Protein AF-A0A7S3WVM3-F1 (afdb_monomer)

Mean predicted aligned error: 11.86 Å

pLDDT: mean 79.26, std 21.82, range [23.75, 98.44]

Organism: Emiliania huxleyi (NCBI:txid2903)

Solvent-accessible surface area (backbone atoms only — not comparable to full-atom values): 21321 Å² total; per-residue (Å²): 144,84,86,88,83,81,85,78,82,76,80,78,71,82,83,72,81,72,73,81,77,75,74,56,63,55,55,70,55,21,34,66,40,41,60,64,42,44,53,49,45,35,75,70,69,21,43,48,91,35,52,39,63,38,80,48,67,93,70,34,55,24,32,18,26,62,42,69,46,48,55,69,38,78,41,36,36,37,38,47,88,66,41,46,21,37,64,50,28,45,66,36,75,80,50,13,76,64,44,60,90,49,71,79,80,62,59,56,54,59,36,29,14,53,36,50,43,48,45,62,71,47,35,86,76,29,89,58,29,72,54,69,72,30,52,64,56,57,68,61,67,82,43,33,54,71,63,49,57,68,75,68,35,56,74,28,57,90,47,73,36,34,61,43,56,59,52,40,53,50,54,50,51,53,45,52,51,42,39,72,71,39,31,67,77,37,46,87,84,35,38,59,94,53,64,30,68,72,46,44,54,52,32,34,50,52,39,55,50,29,40,42,74,42,43,49,32,72,52,90,87,48,69,60,41,64,29,37,41,82,74,60,52,35,34,41,76,30,102,77,41,39,33,44,70,41,34,42,48,60,42,80,20,84,89,80,54,75,51,54,69,35,28,41,32,33,27,27,67,41,70,39,49,56,67,39,67,38,18,29,60,75,67,96,58,51,66,26,46,32,29,54,40,56,33,43,69,74,80,82,74,73,97,80,83,82,86,88,68,64,79,54,89,83,42,95,54,35,72,60,52,52,49,51,30,59,74,71,73,43,83,63,71,82,81,88,76,82,91,68,85,83,86,78,92,74,85,81,79,82,74,87,78,77,80,78,83,80,81,84,86,78,133

Foldseek 3Di:
DDDDDDPDDPPPDPPDDDDDQPPQDALVQQQVLQVVLLVLQVVVVKDQPQWGWDQPDVLRIFIFGQFWDFFFDFRIKGFPVQKQWLVVQLVPPLRVVQPVVCPPVDDTLLSSLVVLLLQVVCAPVDSCNSVCVTSNNDDRLPLALLSDDPVVVCVCCQDPLNCSVVVNVVLLVSLVCCVVRGCVVCCVSRPCVRSPSNSSSVSSLSQLQQWDFEQDEPPPPRHTGTIHTPPVSNAAADPDFQWDKYKYAWAQPDPRPDIRHIIITIGGNGTHGRGHTGHDHSPPDDQSSCCNRNSDGDPPRDDDDDDADADDPPPPCNVVVCVVCVVVVHDHDDDDDPDDDDDDDDDDDDDDDDDDDDDDDDD

Nearest PDB structures (foldseek):
  3smt-assembly1_A  TM=8.052E-01  e=1.157E-16  Homo sapiens
  6v62-assembly1_A  TM=7.632E-01  e=1.815E-16  Homo sapiens
  6wk2-assembly1_A  TM=7.717E-01  e=7.832E-16  Homo sapiens
  6ict-assembly1_A  TM=7.901E-01  e=7.429E-15  Homo sapiens
  6ox4-assembly1_A  TM=7.764E-01  e=7.023E-15  Homo sapiens

Radius of gyration: 25.26 Å; Cα contacts (8 Å, |Δi|>4): 514; chains: 1; bounding box: 73×102×66 Å

Secondary structure (DSSP, 8-state):
----------------------PPPPHHHHHHHHHHHHHHHHHTT-B-TTEEEEE-GGG-EEEEESS-B-TT-EEEEEEGGG-B-HHHHHHSHHHHHHHGGGTTTS-HHHHHHHHHHHHHHHGGGSTTHHHHTSTTT---TTS-GGGS-HHHHHTTTTSTTTTHHHHHHHHHHHHHHHIIIIITT-TTTS-TTTS-HHHHHHHHHHHHHH-EEE---SSTTPPPEEEB-TTGGG--B-SS-SEEEEEEPPBPPTTSS-PBPPEEEEEESS-B-TT-B--B---S--HHHIIIIIS---SS------------TT-TTHHHHHHHHHHTT--------S------S-PPPP-PPPPPPPPP---

Sequence (363 aa):
DKPGQMVGIFLLLPSFAYAALTSCPATATRVAAVPPLAEWVASQGGDVSVVQAADAAQLGVGLVAARAVRRGDRLLSVPEELAITAESALRFELLGAYLVEFEPYLADYSFIAVALLNEERLGEQSILAPWLSSACWQVEQHDLPLLWPLDDQAELEQSTAAPCVERRLAAQADYEWLRENVFEASPMVFPESVFSEASFLRALGLAFSRCVFVPAGGRQGEPARPALLPLVELCNHADSPSASLHARGPQAGLFGRGGEGGAVELTAQADLSAGDALTLCYAEATRGELLLDYGFVAEPVPPEASLRFGVADDDPNYDEKARAGALSGTTCHIADTPARHCPRAGRPNPQPRLPNPSPNPQP

Structure (mmCIF, N/CA/C/O backbone):
data_AF-A0A7S3WVM3-F1
#
_entry.id   AF-A0A7S3WVM3-F1
#
loop_
_atom_site.group_PDB
_atom_site.id
_atom_site.type_symbol
_atom_site.label_atom_id
_atom_site.label_alt_id
_atom_site.label_comp_id
_atom_site.label_asym_id
_atom_site.label_entity_id
_atom_site.label_seq_id
_atom_site.pdbx_PDB_ins_code
_atom_site.Cartn_x
_atom_site.Cartn_y
_atom_site.Cartn_z
_atom_site.occupancy
_atom_site.B_iso_or_equiv
_atom_site.auth_seq_id
_atom_site.auth_comp_id
_atom_site.auth_asym_id
_atom_site.auth_atom_id
_atom_site.pdbx_PDB_model_num
ATOM 1 N N . ASP A 1 1 ? 13.605 -69.082 -17.095 1.00 44.12 1 ASP A N 1
ATOM 2 C CA . ASP A 1 1 ? 14.760 -68.187 -16.895 1.00 44.12 1 ASP A CA 1
ATOM 3 C C . ASP A 1 1 ? 14.857 -67.082 -17.929 1.00 44.12 1 ASP A C 1
ATOM 5 O O . ASP A 1 1 ? 15.375 -67.299 -19.017 1.00 44.12 1 ASP A O 1
ATOM 9 N N . LYS A 1 2 ? 14.326 -65.909 -17.568 1.00 34.62 2 LYS A N 1
ATOM 10 C CA . LYS A 1 2 ? 14.959 -64.576 -17.642 1.00 34.62 2 LYS A CA 1
ATOM 11 C C . LYS A 1 2 ? 13.877 -63.509 -17.395 1.00 34.62 2 LYS A C 1
ATOM 13 O O . LYS A 1 2 ? 12.958 -63.405 -18.203 1.00 34.62 2 LYS A O 1
ATOM 18 N N . PRO A 1 3 ? 13.952 -62.741 -16.296 1.00 39.03 3 PRO A N 1
ATOM 19 C CA . PRO A 1 3 ? 13.125 -61.562 -16.085 1.00 39.03 3 PRO A CA 1
ATOM 20 C C . PRO A 1 3 ? 13.844 -60.294 -16.578 1.00 39.03 3 PRO A C 1
ATOM 22 O O . PRO A 1 3 ? 15.072 -60.244 -16.606 1.00 39.03 3 PRO A O 1
ATOM 25 N N . GLY A 1 4 ? 13.067 -59.248 -16.871 1.00 32.88 4 GLY A N 1
ATOM 26 C CA . GLY A 1 4 ? 13.516 -57.861 -16.721 1.00 32.88 4 GLY A CA 1
ATOM 27 C C . GLY A 1 4 ? 13.747 -57.066 -18.005 1.00 32.88 4 GLY A C 1
ATOM 28 O O . GLY A 1 4 ? 14.793 -57.178 -18.631 1.00 32.88 4 GLY A O 1
ATOM 29 N N . GLN A 1 5 ? 12.817 -56.153 -18.292 1.00 31.22 5 GLN A N 1
ATOM 30 C CA . GLN A 1 5 ? 13.148 -54.771 -18.653 1.00 31.22 5 GLN A CA 1
ATOM 31 C C . GLN A 1 5 ? 11.919 -53.884 -18.394 1.00 31.22 5 GLN A C 1
ATOM 33 O O . GLN A 1 5 ? 11.065 -53.694 -19.253 1.00 31.22 5 GLN A O 1
ATOM 38 N N . MET A 1 6 ? 11.810 -53.378 -17.161 1.00 30.23 6 MET A N 1
ATOM 39 C CA . MET A 1 6 ? 11.038 -52.166 -16.882 1.00 30.23 6 MET A CA 1
ATOM 40 C C . MET A 1 6 ? 11.921 -50.981 -17.265 1.00 30.23 6 MET A C 1
ATOM 42 O O . MET A 1 6 ? 12.996 -50.794 -16.698 1.00 30.23 6 MET A O 1
ATOM 46 N N . VAL A 1 7 ? 11.472 -50.203 -18.245 1.00 31.94 7 VAL A N 1
ATOM 47 C CA . VAL A 1 7 ? 12.057 -48.908 -18.586 1.00 31.94 7 VAL A CA 1
ATOM 48 C C . VAL A 1 7 ? 11.580 -47.920 -17.524 1.00 31.94 7 VAL A C 1
ATOM 50 O O . VAL A 1 7 ? 10.445 -47.455 -17.559 1.00 31.94 7 VAL A O 1
ATOM 53 N N . GLY A 1 8 ? 12.428 -47.663 -16.530 1.00 28.12 8 GLY A N 1
ATOM 54 C CA . GLY A 1 8 ? 12.221 -46.589 -15.566 1.00 28.12 8 GLY A CA 1
ATOM 55 C C . GLY A 1 8 ? 12.504 -45.249 -16.235 1.00 28.12 8 GLY A C 1
ATOM 56 O O . GLY A 1 8 ? 13.655 -44.935 -16.529 1.00 28.12 8 GLY A O 1
ATOM 57 N N . ILE A 1 9 ? 11.453 -44.470 -16.482 1.00 30.55 9 ILE A N 1
ATOM 58 C CA . ILE A 1 9 ? 11.568 -43.049 -16.808 1.00 30.55 9 ILE A CA 1
ATOM 59 C C . ILE A 1 9 ? 12.000 -42.348 -15.517 1.00 30.55 9 ILE A C 1
ATOM 61 O O . ILE A 1 9 ? 11.202 -42.147 -14.605 1.00 30.55 9 ILE A O 1
ATOM 65 N N . PHE A 1 10 ? 13.288 -42.025 -15.416 1.00 28.34 10 PHE A N 1
ATOM 66 C CA . PHE A 1 10 ? 13.786 -41.085 -14.420 1.00 28.34 10 PHE A CA 1
ATOM 67 C C . PHE A 1 10 ? 13.330 -39.684 -14.837 1.00 28.34 10 PHE A C 1
ATOM 69 O O . PHE A 1 10 ? 13.934 -39.061 -15.708 1.00 28.34 10 PHE A O 1
ATOM 76 N N . LEU A 1 11 ? 12.248 -39.198 -14.225 1.00 29.48 11 LEU A N 1
ATOM 77 C CA . LEU A 1 11 ? 11.941 -37.772 -14.191 1.00 29.48 11 LEU A CA 1
ATOM 78 C C . LEU A 1 11 ? 13.022 -37.095 -13.342 1.00 29.48 11 LEU A C 1
ATOM 80 O O . LEU A 1 11 ? 12.950 -37.058 -12.115 1.00 29.48 11 LEU A O 1
ATOM 84 N N . LEU A 1 12 ? 14.067 -36.612 -14.011 1.00 29.81 12 LEU A N 1
ATOM 85 C CA . LEU A 1 12 ? 14.981 -35.623 -13.458 1.00 29.81 12 LEU A CA 1
ATOM 86 C C . LEU A 1 12 ? 14.195 -34.316 -13.322 1.00 29.81 12 LEU A C 1
ATOM 88 O O . LEU A 1 12 ? 14.108 -33.538 -14.268 1.00 29.81 12 LEU A O 1
ATOM 92 N N . LEU A 1 13 ? 13.590 -34.101 -12.154 1.00 30.20 13 LEU A N 1
ATOM 93 C CA . LEU A 1 13 ? 13.159 -32.771 -11.737 1.00 30.20 13 LEU A CA 1
ATOM 94 C C . LEU A 1 13 ? 14.418 -31.897 -11.652 1.00 30.20 13 LEU A C 1
ATOM 96 O O . LEU A 1 13 ? 15.337 -32.251 -10.903 1.00 30.20 13 LEU A O 1
ATOM 100 N N . PRO A 1 14 ? 14.517 -30.786 -12.400 1.00 32.25 14 PRO A N 1
ATOM 101 C CA . PRO A 1 14 ? 15.587 -29.846 -12.168 1.00 32.25 14 PRO A CA 1
ATOM 102 C C . PRO A 1 14 ? 15.308 -29.171 -10.825 1.00 32.25 14 PRO A C 1
ATOM 104 O O . PRO A 1 14 ? 14.378 -28.385 -10.667 1.00 32.25 14 PRO A O 1
ATOM 107 N N . SER A 1 15 ? 16.114 -29.542 -9.836 1.00 35.28 15 SER A N 1
ATOM 108 C CA . SER A 1 15 ? 16.217 -28.867 -8.551 1.00 35.28 15 SER A CA 1
ATOM 109 C C . SER A 1 15 ? 16.799 -27.474 -8.796 1.00 35.28 15 SER A C 1
ATOM 111 O O . SER A 1 15 ? 18.007 -27.273 -8.680 1.00 35.28 15 SER A O 1
ATOM 113 N N . PHE A 1 16 ? 15.956 -26.519 -9.183 1.00 35.94 16 PHE A N 1
ATOM 114 C CA . PHE A 1 16 ? 16.321 -25.111 -9.165 1.00 35.94 16 PHE A CA 1
ATOM 115 C C . PHE A 1 16 ? 16.233 -24.622 -7.724 1.00 35.94 16 PHE A C 1
ATOM 117 O O . PHE A 1 16 ? 15.183 -24.667 -7.086 1.00 35.94 16 PHE A O 1
ATOM 124 N N . ALA A 1 17 ? 17.387 -24.226 -7.198 1.00 31.78 17 ALA A N 1
ATOM 125 C CA . ALA A 1 17 ? 17.510 -23.597 -5.901 1.00 31.78 17 ALA A CA 1
ATOM 126 C C . ALA A 1 17 ? 16.683 -22.304 -5.907 1.00 31.78 17 ALA A C 1
ATOM 128 O O . ALA A 1 17 ? 17.084 -21.308 -6.505 1.00 31.78 17 ALA A O 1
ATOM 129 N N . TYR A 1 18 ? 15.520 -22.349 -5.259 1.00 38.88 18 TYR A N 1
ATOM 130 C CA . TYR A 1 18 ? 14.756 -21.164 -4.898 1.00 38.88 18 TYR A CA 1
ATOM 131 C C . TYR A 1 18 ? 15.669 -20.282 -4.042 1.00 38.88 18 TYR A C 1
ATOM 133 O O . TYR A 1 18 ? 16.146 -20.713 -2.986 1.00 38.88 18 TYR A O 1
ATOM 141 N N . ALA A 1 19 ? 15.953 -19.066 -4.510 1.00 35.34 19 ALA A N 1
ATOM 142 C CA . ALA A 1 19 ? 16.520 -18.034 -3.655 1.00 35.34 19 ALA A CA 1
ATOM 143 C C . ALA A 1 19 ? 15.622 -17.914 -2.415 1.00 35.34 19 ALA A C 1
ATOM 145 O O . ALA A 1 19 ? 14.402 -17.993 -2.537 1.00 35.34 19 ALA A O 1
ATOM 146 N N . ALA A 1 20 ? 16.246 -17.841 -1.237 1.00 34.03 20 ALA A N 1
ATOM 147 C CA . ALA A 1 20 ? 15.624 -18.023 0.069 1.00 34.03 20 ALA A CA 1
ATOM 148 C C . ALA A 1 20 ? 14.198 -17.452 0.145 1.00 34.03 20 ALA A C 1
ATOM 150 O O . ALA A 1 20 ? 14.008 -16.240 0.222 1.00 34.03 20 ALA A O 1
ATOM 151 N N . LEU A 1 21 ? 13.207 -18.349 0.154 1.00 40.81 21 LEU A N 1
ATOM 152 C CA . LEU A 1 21 ? 11.867 -18.042 0.632 1.00 40.81 21 LEU A CA 1
ATOM 153 C C . LEU A 1 21 ? 12.042 -17.544 2.068 1.00 40.81 21 LEU A C 1
ATOM 155 O O . LEU A 1 21 ? 12.317 -18.337 2.971 1.00 40.81 21 LEU A O 1
ATOM 159 N N . THR A 1 22 ? 11.936 -16.238 2.300 1.00 46.69 22 THR A N 1
ATOM 160 C CA . THR A 1 22 ? 11.655 -15.745 3.645 1.00 46.69 22 THR A CA 1
ATOM 161 C C . THR A 1 22 ? 10.270 -16.273 3.976 1.00 46.69 22 THR A C 1
ATOM 163 O O . THR A 1 22 ? 9.276 -15.744 3.488 1.00 46.69 22 THR A O 1
ATOM 166 N N . SER A 1 23 ? 10.207 -17.390 4.704 1.00 54.22 23 SER A N 1
ATOM 167 C CA . SER A 1 23 ? 8.946 -17.956 5.171 1.00 54.22 23 SER A CA 1
ATOM 168 C C . SER A 1 23 ? 8.200 -16.865 5.922 1.00 54.22 23 SER A C 1
ATOM 170 O O . SER A 1 23 ? 8.745 -16.330 6.896 1.00 54.22 23 SER A O 1
ATOM 172 N N . CYS A 1 24 ? 6.996 -16.520 5.479 1.00 63.50 24 CYS A N 1
ATOM 173 C CA . CYS A 1 24 ? 6.237 -15.506 6.180 1.00 63.50 24 CYS A CA 1
ATOM 174 C C . CYS A 1 24 ? 5.918 -15.967 7.601 1.00 63.50 24 CYS A C 1
ATOM 176 O O . CYS A 1 24 ? 5.656 -17.153 7.838 1.00 63.50 24 CYS A O 1
ATOM 178 N N . PRO A 1 25 ? 5.963 -15.051 8.579 1.00 74.81 25 PRO A N 1
ATOM 179 C CA . PRO A 1 25 ? 5.577 -15.385 9.935 1.00 74.81 25 PRO A CA 1
ATOM 180 C C . PRO A 1 25 ? 4.120 -15.849 9.951 1.00 74.81 25 PRO A C 1
ATOM 182 O O . PRO A 1 25 ? 3.267 -15.253 9.292 1.00 74.81 25 PRO A O 1
ATOM 185 N N . ALA A 1 26 ? 3.821 -16.877 10.747 1.00 83.75 26 ALA A N 1
ATOM 186 C CA . ALA A 1 26 ? 2.447 -17.325 10.953 1.00 83.75 26 ALA A CA 1
ATOM 187 C C . ALA A 1 26 ? 1.550 -16.144 11.370 1.00 83.75 26 ALA A C 1
ATOM 189 O O . ALA A 1 26 ? 2.006 -15.252 12.091 1.00 83.75 26 ALA A O 1
ATOM 190 N N . THR A 1 27 ? 0.266 -16.148 10.986 1.00 85.88 27 THR A N 1
ATOM 191 C CA . THR A 1 27 ? -0.663 -15.041 11.292 1.00 85.88 27 THR A CA 1
ATOM 192 C C . THR A 1 27 ? -0.649 -14.658 12.772 1.00 85.88 27 THR A C 1
ATOM 194 O O . THR A 1 27 ? -0.574 -13.473 13.080 1.00 85.88 27 THR A O 1
ATOM 197 N N . ALA A 1 28 ? -0.572 -15.629 13.688 1.00 88.38 28 ALA A N 1
ATOM 198 C CA . ALA A 1 28 ? -0.430 -15.370 15.122 1.00 88.38 28 ALA A CA 1
ATOM 199 C C . ALA A 1 28 ? 0.816 -14.532 15.481 1.00 88.38 28 ALA A C 1
ATOM 201 O O . ALA A 1 28 ? 0.738 -13.635 16.318 1.00 88.38 28 ALA A O 1
ATOM 202 N N . THR A 1 29 ? 1.960 -14.785 14.837 1.00 90.31 29 THR A N 1
ATOM 203 C CA . THR A 1 29 ? 3.192 -13.999 15.014 1.00 90.31 29 THR A CA 1
ATOM 204 C C . THR A 1 29 ? 3.028 -12.581 14.481 1.00 90.31 29 THR A C 1
ATOM 206 O O . THR A 1 29 ? 3.478 -11.637 15.125 1.00 90.31 29 THR A O 1
ATOM 209 N N . ARG A 1 30 ? 2.360 -12.413 13.334 1.00 91.25 30 ARG A N 1
ATOM 210 C CA . ARG A 1 30 ? 2.089 -11.084 12.770 1.00 91.25 30 ARG A CA 1
ATOM 211 C C . ARG A 1 30 ? 1.125 -10.293 13.654 1.00 91.25 30 ARG A C 1
ATOM 213 O O . ARG A 1 30 ? 1.433 -9.166 14.011 1.00 91.25 30 ARG A O 1
ATOM 220 N N . VAL A 1 31 ? 0.028 -10.901 14.115 1.00 93.44 31 VAL A N 1
ATOM 221 C CA . VAL A 1 31 ? -0.902 -10.288 15.084 1.00 93.44 31 VAL A CA 1
ATOM 222 C C . VAL A 1 31 ? -0.156 -9.845 16.348 1.00 93.44 31 VAL A C 1
ATOM 224 O O . VAL A 1 31 ? -0.345 -8.724 16.812 1.00 93.44 31 VAL A O 1
ATOM 227 N N . ALA A 1 32 ? 0.748 -10.680 16.873 1.00 94.00 32 ALA A N 1
ATOM 228 C CA . ALA A 1 32 ? 1.552 -10.354 18.052 1.00 94.00 32 ALA A CA 1
ATOM 229 C C . ALA A 1 32 ? 2.579 -9.225 17.828 1.00 94.00 32 ALA A C 1
ATOM 231 O O . ALA A 1 32 ? 3.052 -8.640 18.801 1.00 94.00 32 ALA A O 1
ATOM 232 N N . ALA A 1 33 ? 2.919 -8.901 16.577 1.00 93.94 33 ALA A N 1
ATOM 233 C CA . ALA A 1 33 ? 3.824 -7.805 16.238 1.00 93.94 33 ALA A CA 1
ATOM 234 C C . ALA A 1 33 ? 3.114 -6.446 16.095 1.00 93.94 33 ALA A C 1
ATOM 236 O O . ALA A 1 33 ? 3.786 -5.415 16.077 1.00 93.94 33 ALA A O 1
ATOM 237 N N . VAL A 1 34 ? 1.776 -6.414 16.045 1.00 95.38 34 VAL A N 1
ATOM 238 C CA . VAL A 1 34 ? 1.022 -5.157 15.920 1.00 95.38 34 VAL A CA 1
ATOM 239 C C . VAL A 1 34 ? 1.049 -4.298 17.192 1.00 95.38 34 VAL A C 1
ATOM 241 O O . VAL A 1 34 ? 1.218 -3.092 17.048 1.00 95.38 34 VAL A O 1
ATOM 244 N N . PRO A 1 35 ? 0.936 -4.822 18.432 1.00 96.31 35 PRO A N 1
ATOM 245 C CA . PRO A 1 35 ? 0.965 -3.961 19.617 1.00 96.31 35 PRO A CA 1
ATOM 246 C C . PRO A 1 35 ? 2.260 -3.136 19.767 1.00 96.31 35 PRO A C 1
ATOM 248 O O . PRO A 1 35 ? 2.143 -1.924 19.938 1.00 96.31 35 PRO A O 1
ATOM 251 N N . PRO A 1 36 ? 3.478 -3.701 19.607 1.00 96.62 36 PRO A N 1
ATOM 252 C CA . PRO A 1 36 ? 4.704 -2.895 19.598 1.00 96.62 36 PRO A CA 1
ATOM 253 C C . PRO A 1 36 ? 4.733 -1.851 18.473 1.00 96.62 36 PRO A C 1
ATOM 255 O O . PRO A 1 36 ? 5.213 -0.735 18.667 1.00 96.62 36 PRO A O 1
ATOM 258 N N . LEU A 1 37 ? 4.189 -2.191 17.299 1.00 96.12 37 LEU A N 1
ATOM 259 C CA . LEU A 1 37 ? 4.066 -1.257 16.181 1.00 96.12 37 LEU A CA 1
ATOM 260 C C . LEU A 1 37 ? 3.108 -0.101 16.515 1.00 96.12 37 LEU A C 1
ATOM 262 O O . LEU A 1 37 ? 3.406 1.054 16.222 1.00 96.12 37 LEU A O 1
ATOM 266 N N . ALA A 1 38 ? 1.987 -0.396 17.175 1.00 96.94 38 ALA A N 1
ATOM 267 C CA . ALA A 1 38 ? 1.023 0.596 17.631 1.00 96.94 38 ALA A CA 1
ATOM 268 C C . ALA A 1 38 ? 1.612 1.530 18.693 1.00 96.94 38 ALA A C 1
ATOM 270 O O . ALA A 1 38 ? 1.428 2.744 18.613 1.00 96.94 38 ALA A O 1
ATOM 271 N N . GLU A 1 39 ? 2.382 0.993 19.640 1.00 97.19 39 GLU A N 1
ATOM 272 C CA . GLU A 1 39 ? 3.133 1.793 20.613 1.00 97.19 39 GLU A CA 1
ATOM 273 C C . GLU A 1 39 ? 4.151 2.714 19.932 1.00 97.19 39 GLU A C 1
ATOM 275 O O . GLU A 1 39 ? 4.268 3.885 20.304 1.00 97.19 39 GLU A O 1
ATOM 280 N N . TRP A 1 40 ? 4.847 2.226 18.900 1.00 97.50 40 TRP A N 1
ATOM 281 C CA . TRP A 1 40 ? 5.745 3.060 18.106 1.00 97.50 40 TRP A CA 1
ATOM 282 C C . TRP A 1 40 ? 4.989 4.184 17.385 1.00 97.50 40 TRP A C 1
ATOM 284 O O . TRP A 1 40 ? 5.374 5.341 17.556 1.00 97.50 40 TRP A O 1
ATOM 294 N N . VAL A 1 41 ? 3.887 3.899 16.677 1.00 97.50 41 VAL A N 1
ATOM 295 C CA . VAL A 1 41 ? 3.064 4.937 16.017 1.00 97.50 41 VAL A CA 1
ATOM 296 C C . VAL A 1 41 ? 2.573 5.974 17.034 1.00 97.50 41 VAL A C 1
ATOM 298 O O . VAL A 1 41 ? 2.664 7.177 16.785 1.00 97.50 41 VAL A O 1
ATOM 301 N N . ALA A 1 42 ? 2.130 5.539 18.218 1.00 97.19 42 ALA A N 1
ATOM 302 C CA . ALA A 1 42 ? 1.738 6.445 19.297 1.00 97.19 42 ALA A CA 1
ATOM 303 C C . ALA A 1 42 ? 2.904 7.324 19.783 1.00 97.19 42 ALA A C 1
ATOM 305 O O . ALA A 1 42 ? 2.727 8.522 20.003 1.00 97.19 42 ALA A O 1
ATOM 306 N N . SER A 1 43 ? 4.116 6.766 19.901 1.00 96.56 43 SER A N 1
ATOM 307 C CA . SER A 1 43 ? 5.319 7.521 20.291 1.00 96.56 43 SER A CA 1
ATOM 308 C C . SER A 1 43 ? 5.722 8.595 19.274 1.00 96.56 43 SER A C 1
ATOM 310 O O . SER A 1 43 ? 6.374 9.570 19.644 1.00 96.56 43 SER A O 1
ATOM 312 N N . GLN A 1 44 ? 5.303 8.438 18.014 1.00 95.88 44 GLN A N 1
ATOM 313 C CA . GLN A 1 44 ? 5.516 9.406 16.938 1.00 95.88 44 GLN A CA 1
ATOM 314 C C . GLN A 1 44 ? 4.407 10.472 16.864 1.00 95.88 44 GLN A C 1
ATOM 316 O O . GLN A 1 44 ? 4.461 11.352 16.012 1.00 95.88 44 GLN A O 1
ATOM 321 N N . GLY A 1 45 ? 3.409 10.427 17.757 1.00 94.31 45 GLY A N 1
ATOM 322 C CA . GLY A 1 45 ? 2.295 11.381 17.785 1.00 94.31 45 GLY A CA 1
ATOM 323 C C . GLY A 1 45 ? 1.003 10.876 17.138 1.00 94.31 45 GLY A C 1
ATOM 324 O O . GLY A 1 45 ? 0.081 11.665 16.939 1.00 94.31 45 GLY A O 1
ATOM 325 N N . GLY A 1 46 ? 0.920 9.583 16.811 1.00 96.19 46 GLY 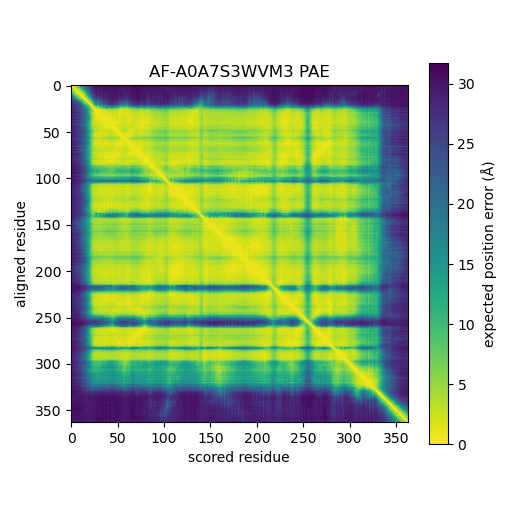A N 1
ATOM 326 C CA . GLY A 1 46 ? -0.324 8.946 16.389 1.00 96.19 46 GLY A CA 1
ATOM 327 C C . GLY A 1 46 ? -1.293 8.657 17.542 1.00 96.19 46 GLY A C 1
ATOM 328 O O . GLY A 1 46 ? -0.944 8.720 18.720 1.00 96.19 46 GLY A O 1
ATOM 329 N N . ASP A 1 47 ? -2.525 8.294 17.191 1.00 96.62 47 ASP A N 1
ATOM 330 C CA . ASP A 1 47 ? -3.571 7.858 18.126 1.00 96.62 47 ASP A CA 1
ATOM 331 C C . ASP A 1 47 ? -4.024 6.455 17.735 1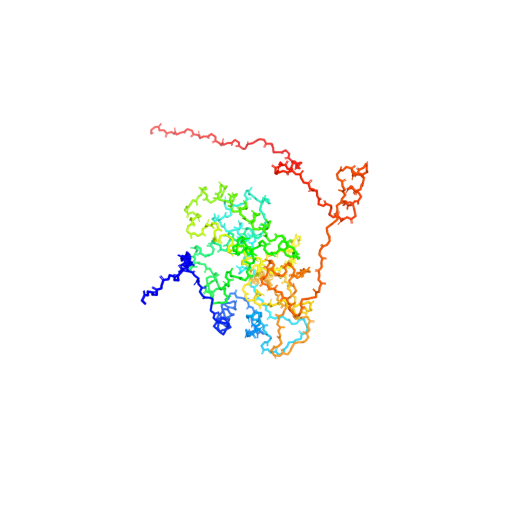.00 96.62 47 ASP A C 1
ATOM 333 O O . ASP A 1 47 ? -4.647 6.274 16.696 1.00 96.62 47 ASP A O 1
ATOM 337 N N . VAL A 1 48 ? -3.701 5.472 18.571 1.00 96.88 48 VAL A N 1
ATOM 338 C CA . VAL A 1 48 ? -4.012 4.045 18.370 1.00 96.88 48 VAL A CA 1
ATOM 339 C C . VAL A 1 48 ? -4.967 3.520 19.450 1.00 96.88 48 VAL A C 1
ATOM 341 O O . VAL A 1 48 ? -5.097 2.317 19.658 1.00 96.88 48 VAL A O 1
ATOM 344 N N . SER A 1 49 ? -5.622 4.418 20.193 1.00 94.50 49 SER A N 1
ATOM 345 C CA . SER A 1 49 ? -6.307 4.093 21.454 1.00 94.50 49 SER A CA 1
ATOM 346 C C . SER A 1 49 ? -7.519 3.164 21.323 1.00 94.50 49 SER A C 1
ATOM 348 O O . SER A 1 49 ? -8.026 2.665 22.334 1.00 94.50 49 SER A O 1
ATOM 350 N N . VAL A 1 50 ? -8.009 2.942 20.103 1.00 95.00 50 VAL A N 1
ATOM 351 C CA . VAL A 1 50 ? -9.176 2.094 19.829 1.00 95.00 50 VAL A CA 1
ATOM 352 C C . VAL A 1 50 ? -8.913 0.999 18.803 1.00 95.00 50 VAL A C 1
ATOM 354 O O . VAL A 1 50 ? -9.865 0.333 18.403 1.00 95.00 50 VAL A O 1
ATOM 357 N N . VAL A 1 51 ? -7.657 0.765 18.414 1.00 96.00 51 VAL A N 1
ATOM 358 C CA . VAL A 1 51 ? -7.298 -0.315 17.486 1.00 96.00 51 VAL A CA 1
ATOM 359 C C . VAL A 1 51 ? -6.609 -1.464 18.209 1.00 96.00 51 VAL A C 1
ATOM 361 O O . VAL A 1 51 ? -5.822 -1.269 19.131 1.00 96.00 51 VAL A O 1
ATOM 364 N N . GLN A 1 52 ? -6.899 -2.681 17.769 1.00 96.25 52 GLN A N 1
ATOM 365 C CA . GLN A 1 52 ? -6.144 -3.882 18.110 1.00 96.25 52 GLN A CA 1
ATOM 366 C C . GLN A 1 52 ? -6.072 -4.785 16.874 1.00 96.25 52 GLN A C 1
ATOM 368 O O . GLN A 1 52 ? -6.926 -4.694 15.992 1.00 96.25 52 GLN A O 1
ATOM 373 N N . ALA A 1 53 ? -5.074 -5.661 16.810 1.00 96.06 53 ALA A N 1
ATOM 374 C CA . ALA A 1 53 ? -4.986 -6.650 15.743 1.00 96.06 53 ALA A CA 1
ATOM 375 C C . ALA A 1 53 ? -5.755 -7.924 16.083 1.00 96.06 53 ALA A C 1
ATOM 377 O O . ALA A 1 53 ? -5.791 -8.356 17.237 1.00 96.06 53 ALA A O 1
ATOM 378 N N . ALA A 1 54 ? -6.305 -8.554 15.055 1.00 95.38 54 ALA A N 1
ATOM 379 C CA . ALA A 1 54 ? -6.924 -9.864 15.124 1.00 95.38 54 ALA A CA 1
ATOM 380 C C . ALA A 1 54 ? -6.513 -10.720 13.921 1.00 95.38 54 ALA A C 1
ATOM 382 O O . ALA A 1 54 ? -6.079 -10.213 12.885 1.00 95.38 54 ALA A O 1
ATOM 383 N N . ASP A 1 55 ? -6.666 -12.032 14.079 1.00 94.12 55 ASP A N 1
ATOM 384 C CA . ASP A 1 55 ? -6.626 -12.974 12.966 1.00 94.12 55 ASP A CA 1
ATOM 385 C C . ASP A 1 55 ? -7.949 -12.861 12.189 1.00 94.12 55 ASP A C 1
ATOM 387 O O . ASP A 1 55 ? -9.022 -13.155 12.720 1.00 94.12 55 ASP A O 1
ATOM 391 N N . ALA A 1 56 ? -7.862 -12.388 10.949 1.00 90.75 56 ALA A N 1
ATOM 392 C CA . ALA A 1 56 ? -8.965 -12.216 10.011 1.00 90.75 56 ALA A CA 1
ATOM 393 C C . ALA A 1 56 ? -9.138 -13.442 9.090 1.00 90.75 56 ALA A C 1
ATOM 395 O O . ALA A 1 56 ? -9.650 -13.330 7.973 1.00 90.75 56 ALA A O 1
ATOM 396 N N . ALA A 1 57 ? -8.718 -14.622 9.556 1.00 87.50 57 ALA A N 1
ATOM 397 C CA . ALA A 1 57 ? -8.779 -15.887 8.840 1.00 87.50 57 ALA A CA 1
ATOM 398 C C . ALA A 1 57 ? -8.047 -15.817 7.488 1.00 87.50 57 ALA A C 1
ATOM 400 O O . ALA A 1 57 ? -6.836 -15.609 7.445 1.00 87.50 57 ALA A O 1
ATOM 401 N N . GLN A 1 58 ? -8.768 -15.992 6.376 1.00 81.81 58 GLN A N 1
ATOM 402 C CA . GLN A 1 58 ? -8.184 -16.008 5.030 1.00 81.81 58 GLN A CA 1
ATOM 403 C C . GLN A 1 58 ? -7.596 -14.653 4.611 1.00 81.81 58 GLN A C 1
ATOM 405 O O . GLN A 1 58 ? -6.731 -14.618 3.748 1.00 81.81 58 GLN A O 1
ATOM 410 N N . LEU A 1 59 ? -8.017 -13.552 5.246 1.00 83.69 59 LEU A N 1
ATOM 411 C CA . LEU A 1 59 ? -7.473 -12.211 4.996 1.00 83.69 59 LEU A CA 1
ATOM 412 C C . LEU A 1 59 ? -6.208 -11.925 5.827 1.00 83.69 59 LEU A C 1
ATOM 414 O O . LEU A 1 59 ? -5.635 -10.843 5.755 1.00 83.69 59 LEU A O 1
ATOM 418 N N . GLY A 1 60 ? -5.756 -12.880 6.645 1.00 88.81 60 GLY A N 1
ATOM 419 C CA . GLY A 1 60 ? -4.537 -12.736 7.428 1.00 88.81 60 GLY A CA 1
ATOM 420 C C . GLY A 1 60 ? -4.718 -11.845 8.654 1.00 88.81 60 GLY A C 1
ATOM 421 O O . GLY A 1 60 ? -5.472 -12.181 9.560 1.00 88.81 60 GLY A O 1
ATOM 422 N N . VAL A 1 61 ? -3.967 -10.748 8.746 1.00 92.44 61 VAL A N 1
ATOM 423 C CA . VAL A 1 61 ? -4.076 -9.809 9.877 1.00 92.44 61 VAL A CA 1
ATOM 424 C C . VAL A 1 61 ? -5.130 -8.763 9.548 1.00 92.44 61 VAL A C 1
ATOM 426 O O . VAL A 1 61 ? -5.153 -8.243 8.442 1.00 92.44 61 VAL A O 1
ATOM 429 N N . GLY A 1 62 ? -5.985 -8.432 10.510 1.00 94.56 62 GLY A N 1
ATOM 430 C CA . GLY A 1 62 ? -6.907 -7.307 10.400 1.00 94.56 62 GLY A CA 1
ATOM 431 C C . GLY A 1 62 ? -6.885 -6.438 11.648 1.00 94.56 62 GLY A C 1
ATOM 432 O O . GLY A 1 62 ? -6.580 -6.919 12.743 1.00 94.56 62 GLY A O 1
ATOM 433 N N . LEU A 1 63 ? -7.247 -5.165 11.502 1.00 97.50 63 LEU A N 1
ATOM 434 C CA . LEU A 1 63 ? -7.578 -4.322 12.647 1.00 97.50 63 LEU A CA 1
ATOM 435 C C . LEU A 1 63 ? -9.035 -4.510 13.073 1.00 97.50 63 LEU A C 1
ATOM 437 O O . LEU A 1 63 ? -9.939 -4.618 12.245 1.00 97.50 63 LEU A O 1
ATOM 441 N N . VAL A 1 64 ? -9.269 -4.493 14.382 1.00 98.19 64 VAL A N 1
ATOM 442 C CA . VAL A 1 64 ? -10.602 -4.492 14.991 1.00 98.19 64 VAL A CA 1
ATOM 443 C C . VAL A 1 64 ? -10.691 -3.405 16.062 1.00 98.19 64 VAL A C 1
ATOM 445 O O . VAL A 1 64 ? -9.678 -2.958 16.609 1.00 98.19 64 VAL A O 1
ATOM 448 N N . ALA A 1 65 ? -11.909 -2.984 16.394 1.00 98.25 65 ALA A N 1
ATOM 449 C CA . ALA A 1 65 ? -12.144 -2.032 17.467 1.00 98.25 65 ALA A CA 1
ATOM 450 C C . ALA A 1 65 ? -11.776 -2.653 18.831 1.00 98.25 65 ALA A C 1
ATOM 452 O O . ALA A 1 65 ? -12.259 -3.724 19.201 1.00 98.25 65 ALA A O 1
ATOM 453 N N . ALA A 1 66 ? -10.928 -1.984 19.613 1.00 97.56 66 ALA A N 1
ATOM 454 C CA . ALA A 1 66 ? -10.536 -2.434 20.955 1.00 97.56 66 ALA A CA 1
ATOM 455 C C . ALA A 1 66 ? -11.654 -2.249 21.997 1.00 97.56 66 ALA A C 1
ATOM 457 O O . ALA A 1 66 ? -11.692 -2.913 23.032 1.00 97.56 66 ALA A O 1
ATOM 458 N N . ARG A 1 67 ? -12.579 -1.326 21.726 1.00 97.94 67 ARG A N 1
ATOM 459 C CA . ARG A 1 67 ? -13.738 -0.993 22.559 1.00 97.94 67 ARG A CA 1
ATOM 460 C C . ARG A 1 67 ? -14.872 -0.480 21.681 1.00 97.94 67 ARG A C 1
ATOM 462 O O . ARG A 1 67 ? -14.659 -0.197 20.509 1.00 97.94 67 ARG A O 1
ATOM 469 N N . ALA A 1 68 ? -16.050 -0.296 22.271 1.00 98.12 68 ALA A N 1
ATOM 470 C CA . ALA A 1 68 ? -17.147 0.348 21.566 1.00 98.12 68 ALA A CA 1
ATOM 471 C C . ALA A 1 68 ? -16.800 1.801 21.179 1.00 98.12 68 ALA A C 1
ATOM 473 O O . ALA A 1 68 ? -16.222 2.548 21.984 1.00 98.12 68 ALA A O 1
ATOM 474 N N . VAL A 1 69 ? -17.185 2.185 19.964 1.00 97.94 69 VAL A N 1
ATOM 475 C CA . VAL A 1 69 ? -17.011 3.520 19.371 1.00 97.94 69 VAL A CA 1
ATOM 476 C C . VAL A 1 69 ? -18.271 3.906 18.600 1.00 97.94 69 VAL A C 1
ATOM 478 O O . VAL A 1 69 ? -19.034 3.043 18.166 1.00 97.94 69 VAL A O 1
ATOM 481 N N . ARG A 1 70 ? -18.520 5.204 18.460 1.00 98.38 70 ARG A N 1
ATOM 482 C CA . ARG A 1 70 ? -19.671 5.730 17.723 1.00 98.38 70 ARG A CA 1
ATOM 483 C C . ARG A 1 70 ? -19.287 6.112 16.306 1.00 98.38 70 ARG A C 1
ATOM 485 O O . ARG A 1 70 ? -18.136 6.447 16.033 1.00 98.38 70 ARG A O 1
ATOM 492 N N . ARG A 1 71 ? -20.279 6.162 15.418 1.00 97.81 71 ARG A N 1
ATOM 493 C CA . ARG A 1 71 ? -20.110 6.773 14.096 1.00 97.81 71 ARG A CA 1
ATOM 494 C C . ARG A 1 71 ? -19.517 8.180 14.240 1.00 97.81 71 ARG A C 1
ATOM 496 O O . ARG A 1 71 ? -20.055 9.014 14.965 1.00 97.81 71 ARG A O 1
ATOM 503 N N . GLY A 1 72 ? -18.462 8.453 13.480 1.00 97.19 72 GLY A N 1
ATOM 504 C CA . GLY A 1 72 ? -17.738 9.722 13.499 1.00 97.19 72 GLY A CA 1
ATOM 505 C C . GLY A 1 72 ? -16.592 9.785 14.509 1.00 97.19 72 GLY A C 1
ATOM 506 O O . GLY A 1 72 ? -15.819 10.738 14.453 1.00 97.19 72 GLY A O 1
ATOM 507 N N . ASP A 1 73 ? -16.442 8.795 15.394 1.00 97.50 73 ASP A N 1
ATOM 508 C CA . ASP A 1 73 ? -15.281 8.721 16.277 1.00 97.50 73 ASP A CA 1
ATOM 509 C C . ASP A 1 73 ? -14.019 8.395 15.470 1.00 97.50 73 ASP A C 1
ATOM 511 O O . ASP A 1 73 ? -14.039 7.602 14.520 1.00 97.50 73 ASP A O 1
ATOM 515 N N . ARG A 1 74 ? -12.898 8.987 15.886 1.00 97.06 74 ARG A N 1
ATOM 516 C CA . ARG A 1 74 ? -11.581 8.663 15.346 1.00 97.06 74 ARG A CA 1
ATOM 517 C C . ARG A 1 74 ? -11.146 7.282 15.824 1.00 97.06 74 ARG A C 1
ATOM 519 O O . ARG A 1 74 ? -11.156 6.997 17.021 1.00 97.06 74 ARG A O 1
ATOM 526 N N . LEU A 1 75 ? -10.754 6.453 14.866 1.00 97.69 75 LEU A N 1
ATOM 527 C CA . LEU A 1 75 ? -10.298 5.085 15.065 1.00 97.69 75 LEU A CA 1
ATOM 528 C C . LEU A 1 75 ? -8.775 5.005 15.184 1.00 97.69 75 LEU A C 1
ATOM 530 O O . LEU A 1 75 ? -8.245 4.364 16.083 1.00 97.69 75 LEU A O 1
ATOM 534 N N . LEU A 1 76 ? -8.078 5.667 14.269 1.00 97.62 76 LEU A N 1
ATOM 535 C CA . LEU A 1 76 ? -6.624 5.659 14.167 1.00 97.62 76 LEU A CA 1
ATOM 536 C C . LEU A 1 76 ? -6.177 7.023 13.648 1.00 97.62 76 LEU A C 1
ATOM 538 O O . LEU A 1 76 ? -6.841 7.588 12.782 1.00 97.62 76 LEU A O 1
ATOM 542 N N . SER A 1 77 ? -5.064 7.540 14.151 1.00 96.62 77 SER A N 1
ATOM 543 C CA . SER A 1 77 ? -4.354 8.681 13.571 1.00 96.62 77 SER A CA 1
ATOM 544 C C . SER A 1 77 ? -2.898 8.309 13.356 1.00 96.62 77 SER A C 1
ATOM 546 O O . SER A 1 77 ? -2.249 7.825 14.286 1.00 96.62 77 SER A O 1
ATOM 548 N N . VAL A 1 78 ? -2.392 8.554 12.153 1.00 96.38 78 VAL A N 1
ATOM 549 C CA . VAL A 1 78 ? -0.993 8.341 11.782 1.00 96.38 78 VAL A CA 1
ATOM 550 C C . VAL A 1 78 ? -0.408 9.673 11.313 1.00 96.38 78 VAL A C 1
ATOM 552 O O . VAL A 1 78 ? -0.971 10.275 10.396 1.00 96.38 78 VAL A O 1
ATOM 555 N N . PRO A 1 79 ? 0.692 10.160 11.915 1.00 94.31 79 PRO A N 1
ATOM 556 C CA . PRO A 1 79 ? 1.382 11.357 11.441 1.00 94.31 79 PRO A CA 1
ATOM 557 C C . PRO A 1 79 ? 1.776 11.225 9.968 1.00 94.31 79 PRO A C 1
ATOM 559 O O . PRO A 1 79 ? 2.230 10.166 9.530 1.00 94.31 79 PRO A O 1
ATOM 562 N N . GLU A 1 80 ? 1.611 12.297 9.197 1.00 89.38 80 GLU A N 1
ATOM 563 C CA . GLU A 1 80 ? 1.899 12.304 7.756 1.00 89.38 80 GLU A CA 1
ATOM 564 C C . GLU A 1 80 ? 3.390 12.062 7.468 1.00 89.38 80 GLU A C 1
ATOM 566 O O . GLU A 1 80 ? 3.749 11.529 6.423 1.00 89.38 80 GLU A O 1
ATOM 571 N N . GLU A 1 81 ? 4.263 12.378 8.425 1.00 89.81 81 GLU A N 1
ATOM 572 C CA . GLU A 1 81 ? 5.702 12.121 8.368 1.00 89.81 81 GLU A CA 1
ATOM 573 C C . GLU A 1 81 ? 6.054 10.625 8.366 1.00 89.81 81 GLU A C 1
ATOM 575 O O . GLU A 1 81 ? 7.167 10.268 7.982 1.00 89.81 81 GLU A O 1
ATOM 580 N N . LEU A 1 82 ? 5.128 9.749 8.778 1.00 94.00 82 LEU A N 1
ATOM 581 C CA . LEU A 1 82 ? 5.301 8.295 8.698 1.00 94.00 82 LEU A CA 1
ATOM 582 C C . LEU A 1 82 ? 4.800 7.699 7.374 1.00 94.00 82 LEU A C 1
ATOM 584 O O . LEU A 1 82 ? 4.929 6.493 7.164 1.00 94.00 82 LEU A O 1
ATOM 588 N N . ALA A 1 83 ? 4.203 8.514 6.500 1.00 93.50 83 ALA A N 1
ATOM 589 C CA . ALA A 1 83 ? 3.679 8.061 5.222 1.00 93.50 83 ALA A C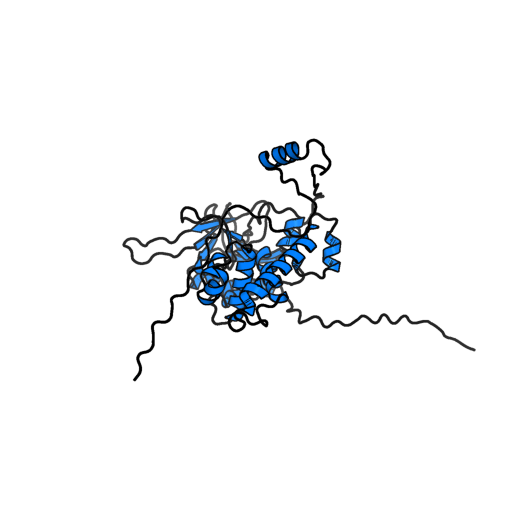A 1
ATOM 590 C C . ALA A 1 83 ? 4.795 7.922 4.179 1.00 93.50 83 ALA A C 1
ATOM 592 O O . ALA A 1 83 ? 5.595 8.839 3.985 1.00 93.50 83 ALA A O 1
ATOM 593 N N . ILE A 1 84 ? 4.783 6.823 3.423 1.00 94.12 84 ILE A N 1
ATOM 594 C CA . ILE A 1 84 ? 5.579 6.701 2.197 1.00 94.12 84 ILE A CA 1
ATOM 595 C C . ILE A 1 84 ? 4.671 7.020 1.010 1.00 94.12 84 ILE A C 1
ATOM 597 O O . ILE A 1 84 ? 3.648 6.371 0.796 1.00 94.12 84 ILE A O 1
ATOM 601 N N . THR A 1 85 ? 5.043 8.043 0.246 1.00 92.06 85 THR A N 1
ATOM 602 C CA . THR A 1 85 ? 4.310 8.576 -0.911 1.00 92.06 85 THR A CA 1
ATOM 603 C C . THR A 1 85 ? 5.279 8.857 -2.061 1.00 92.06 85 THR A C 1
ATOM 605 O O . THR A 1 85 ? 6.496 8.897 -1.864 1.00 92.06 85 THR A O 1
ATOM 608 N N . ALA A 1 86 ? 4.760 9.109 -3.266 1.00 90.06 86 ALA A N 1
ATOM 609 C CA . ALA A 1 86 ? 5.596 9.585 -4.369 1.00 90.06 86 ALA A CA 1
ATOM 610 C C . ALA A 1 86 ? 6.326 10.887 -3.989 1.00 90.06 86 ALA A C 1
ATOM 612 O O . ALA A 1 86 ? 7.529 11.027 -4.193 1.00 90.06 86 ALA A O 1
ATOM 613 N N . GLU A 1 87 ? 5.624 11.803 -3.317 1.00 83.81 87 GLU A N 1
ATOM 614 C CA . GLU A 1 87 ? 6.202 13.065 -2.865 1.00 83.81 87 GLU A CA 1
ATOM 615 C C . GLU A 1 87 ? 7.305 12.871 -1.812 1.00 83.81 87 GLU A C 1
ATOM 617 O O . GLU A 1 87 ? 8.322 13.565 -1.859 1.00 83.81 87 GLU A O 1
ATOM 622 N N . SER A 1 88 ? 7.162 11.926 -0.875 1.00 78.50 88 SER A N 1
ATOM 623 C CA . SER A 1 88 ? 8.230 11.668 0.101 1.00 78.50 88 SER A CA 1
ATOM 624 C C . SER A 1 88 ? 9.506 11.190 -0.593 1.00 78.50 88 SER A C 1
ATOM 626 O O . SER A 1 88 ? 10.583 11.652 -0.226 1.00 78.50 88 SER A O 1
ATOM 628 N N . ALA A 1 89 ? 9.394 10.359 -1.641 1.00 79.62 89 ALA A N 1
ATOM 629 C CA . ALA A 1 89 ? 10.530 9.942 -2.470 1.00 79.62 89 ALA A CA 1
ATOM 630 C C . ALA A 1 89 ? 11.286 11.150 -3.053 1.00 79.62 89 ALA A C 1
ATOM 632 O O . ALA A 1 89 ? 12.515 11.203 -3.007 1.00 79.62 89 ALA A O 1
ATOM 633 N N . LEU A 1 90 ? 10.541 12.142 -3.550 1.00 78.69 90 LEU A N 1
ATOM 634 C CA . LEU A 1 90 ? 11.081 13.367 -4.145 1.00 78.69 90 LEU A CA 1
ATOM 635 C C . LEU A 1 90 ? 11.629 14.355 -3.104 1.00 78.69 90 LEU A C 1
ATOM 637 O O . LEU A 1 90 ? 12.547 15.116 -3.400 1.00 78.69 90 LEU A O 1
ATOM 641 N N . ARG A 1 91 ? 11.089 14.359 -1.880 1.00 76.00 91 ARG A N 1
ATOM 642 C CA . ARG A 1 91 ? 11.541 15.236 -0.786 1.00 76.00 91 ARG A CA 1
ATOM 643 C C . ARG A 1 91 ? 12.794 14.723 -0.075 1.00 76.00 91 ARG A C 1
ATOM 645 O O . ARG A 1 91 ? 13.468 15.515 0.584 1.00 76.00 91 ARG A O 1
ATOM 652 N N . PHE A 1 92 ? 13.124 13.435 -0.186 1.00 78.69 92 PHE A N 1
ATOM 653 C CA . PHE A 1 92 ? 14.380 12.907 0.346 1.00 78.69 92 PHE A CA 1
ATOM 654 C C . PHE A 1 92 ? 15.562 13.573 -0.353 1.00 78.69 92 PHE A C 1
ATOM 656 O O . PHE A 1 92 ? 15.774 13.345 -1.535 1.00 78.69 92 PHE A O 1
ATOM 663 N N . GLU A 1 93 ? 16.366 14.347 0.381 1.00 79.31 93 GLU A N 1
ATOM 664 C CA . GLU A 1 93 ? 17.443 15.177 -0.186 1.00 79.31 93 GLU A CA 1
ATOM 665 C C . GLU A 1 93 ? 18.366 14.399 -1.137 1.00 79.31 93 GLU A C 1
ATOM 667 O O . GLU A 1 93 ? 18.711 14.885 -2.213 1.00 79.31 93 GLU A O 1
ATOM 672 N N . LEU A 1 94 ? 18.712 13.159 -0.774 1.00 81.88 94 LEU A N 1
ATOM 673 C CA . LEU A 1 94 ? 19.578 12.318 -1.592 1.00 81.88 94 LEU A CA 1
ATOM 674 C C . LEU A 1 94 ? 18.869 11.711 -2.810 1.00 81.88 94 LEU A C 1
ATOM 676 O O . LEU A 1 94 ? 19.488 11.632 -3.862 1.00 81.88 94 LEU A O 1
ATOM 680 N N . LEU A 1 95 ? 17.611 11.271 -2.686 1.00 82.69 95 LEU A N 1
ATOM 681 C CA . LEU A 1 95 ? 16.865 10.649 -3.791 1.00 82.69 95 LEU A CA 1
ATOM 682 C C . LEU A 1 95 ? 16.302 11.696 -4.753 1.00 82.69 95 LEU A C 1
ATOM 684 O O . LEU A 1 95 ? 16.457 11.579 -5.965 1.00 82.69 95 LEU A O 1
ATOM 688 N N . GLY A 1 96 ? 15.676 12.734 -4.202 1.00 83.75 96 GLY A N 1
ATOM 689 C CA . GLY A 1 96 ? 15.042 13.827 -4.924 1.00 83.75 96 GLY A CA 1
ATOM 690 C C . GLY A 1 96 ? 15.984 14.509 -5.903 1.00 83.75 96 GLY A C 1
ATOM 691 O O . GLY A 1 96 ? 15.573 14.813 -7.017 1.00 83.75 96 GLY A O 1
ATOM 692 N N . ALA A 1 97 ? 17.266 14.645 -5.547 1.00 85.19 97 ALA A N 1
ATOM 693 C CA . ALA A 1 97 ? 18.297 15.180 -6.434 1.00 85.19 97 ALA A CA 1
ATOM 694 C C . ALA A 1 97 ? 18.452 14.402 -7.757 1.00 85.19 97 ALA A C 1
ATOM 696 O O . ALA A 1 97 ? 18.896 14.985 -8.741 1.00 85.19 97 ALA A O 1
ATOM 697 N N . TYR A 1 98 ? 18.081 13.118 -7.788 1.00 85.56 98 TYR A N 1
ATOM 698 C CA . TYR A 1 98 ? 18.117 12.282 -8.992 1.00 85.56 98 TYR A CA 1
ATOM 699 C C . TYR A 1 98 ? 16.734 12.020 -9.596 1.00 85.56 98 TYR A C 1
ATOM 701 O O . TYR A 1 98 ? 16.662 11.574 -10.733 1.00 85.56 98 TYR A O 1
ATOM 709 N N . LEU A 1 99 ? 15.643 12.256 -8.861 1.00 83.19 99 LEU A N 1
ATOM 710 C CA . LEU A 1 99 ? 14.282 11.916 -9.299 1.00 83.19 99 LEU A CA 1
ATOM 711 C C . LEU A 1 99 ? 13.468 13.128 -9.777 1.00 83.19 99 LEU A C 1
ATOM 713 O O . LEU A 1 99 ? 12.611 12.973 -10.643 1.00 83.19 99 LEU A O 1
ATOM 717 N N . VAL A 1 100 ? 13.727 14.329 -9.244 1.00 77.19 100 VAL A N 1
ATOM 718 C CA . VAL A 1 100 ? 12.875 15.518 -9.456 1.00 77.19 100 VAL A CA 1
ATOM 719 C C . VAL A 1 100 ? 12.787 15.963 -10.917 1.00 77.19 100 VAL A C 1
ATOM 721 O O . VAL A 1 100 ? 11.756 16.468 -11.349 1.00 77.19 100 VAL A O 1
ATOM 724 N N . GLU A 1 101 ? 13.844 15.760 -11.706 1.00 76.50 101 GLU A N 1
ATOM 725 C CA . GLU A 1 101 ? 13.865 16.156 -13.123 1.00 76.50 101 GLU A CA 1
ATOM 726 C C . GLU A 1 101 ? 13.006 15.248 -14.014 1.00 76.50 101 GLU A C 1
ATOM 728 O O . GLU A 1 101 ? 12.759 15.571 -15.177 1.00 76.50 101 GLU A O 1
ATOM 733 N N . PHE A 1 102 ? 12.538 14.125 -13.471 1.00 70.50 102 PHE A N 1
ATOM 734 C CA . PHE A 1 102 ? 11.835 13.087 -14.208 1.00 70.50 102 PHE A CA 1
ATOM 735 C C . PHE A 1 102 ? 10.355 12.987 -13.861 1.00 70.50 102 PHE A C 1
ATOM 737 O O . PHE A 1 102 ? 9.682 12.063 -14.305 1.00 70.50 102 PHE A O 1
ATOM 744 N N . GLU A 1 103 ? 9.811 13.941 -13.113 1.00 65.69 103 GLU A N 1
ATOM 745 C CA . GLU A 1 103 ? 8.369 14.054 -12.929 1.00 65.69 103 GLU A CA 1
ATOM 746 C C . GLU A 1 103 ? 7.723 14.645 -14.205 1.00 65.69 103 GLU A C 1
ATOM 748 O O . GLU A 1 103 ? 8.195 15.672 -14.706 1.00 65.69 103 GLU A O 1
ATOM 753 N N . PRO A 1 104 ? 6.656 14.045 -14.778 1.00 65.94 104 PRO A N 1
ATOM 754 C CA . PRO A 1 104 ? 5.880 12.885 -14.320 1.00 65.94 104 PRO A CA 1
ATOM 755 C C . PRO A 1 104 ? 6.121 11.614 -15.167 1.00 65.94 104 PRO A C 1
ATOM 757 O O . PRO A 1 104 ? 5.171 10.937 -15.547 1.00 65.94 104 PRO A O 1
ATOM 760 N N . TYR A 1 105 ? 7.360 11.309 -15.561 1.00 71.81 105 TYR A N 1
ATOM 761 C CA . TYR A 1 105 ? 7.659 10.190 -16.469 1.00 71.81 105 TYR A CA 1
ATOM 762 C C . TYR A 1 105 ? 7.224 8.825 -15.910 1.00 71.81 105 TYR A C 1
ATOM 764 O O . TYR A 1 105 ? 6.859 7.939 -16.679 1.00 71.81 105 TYR A O 1
ATOM 772 N N . LEU A 1 106 ? 7.229 8.674 -14.583 1.00 79.25 106 LEU A N 1
ATOM 773 C CA . LEU A 1 106 ? 6.835 7.456 -13.878 1.00 79.25 106 LEU A CA 1
ATOM 774 C C . LEU A 1 106 ? 5.521 7.643 -13.113 1.00 79.25 106 LEU A C 1
ATOM 776 O O . LEU A 1 106 ? 5.183 8.749 -12.691 1.00 79.25 106 LEU A O 1
ATOM 780 N N . ALA A 1 107 ? 4.805 6.540 -12.893 1.00 86.06 107 ALA A N 1
ATOM 781 C CA . ALA A 1 107 ? 3.626 6.516 -12.032 1.00 86.06 107 ALA A CA 1
ATOM 782 C C . ALA A 1 107 ? 4.000 6.648 -10.540 1.00 86.06 107 ALA A C 1
ATOM 784 O O . ALA A 1 107 ? 5.078 6.220 -10.121 1.00 86.06 107 ALA A O 1
ATOM 785 N N . ASP A 1 108 ? 3.073 7.154 -9.715 1.00 90.56 108 ASP A N 1
ATOM 786 C CA . ASP A 1 108 ? 3.264 7.332 -8.263 1.00 90.56 108 ASP A CA 1
ATOM 787 C C . ASP A 1 108 ? 3.778 6.067 -7.561 1.00 90.56 108 ASP A C 1
ATOM 789 O O . ASP A 1 108 ? 4.665 6.134 -6.710 1.00 90.56 108 ASP A O 1
ATOM 793 N N . TYR A 1 109 ? 3.257 4.898 -7.940 1.00 93.38 109 TYR A N 1
ATOM 794 C CA . TYR A 1 109 ? 3.658 3.614 -7.363 1.00 93.38 109 TYR A CA 1
ATOM 795 C C . TYR A 1 109 ? 5.132 3.277 -7.615 1.00 93.38 109 TYR A C 1
ATOM 797 O O . TYR A 1 109 ? 5.780 2.714 -6.734 1.00 93.38 109 TYR A O 1
ATOM 805 N N . SER A 1 110 ? 5.692 3.676 -8.760 1.00 93.38 110 SER A N 1
ATOM 806 C CA . SER A 1 110 ? 7.111 3.483 -9.073 1.00 93.38 110 SER A CA 1
ATOM 807 C C . SER A 1 110 ? 7.988 4.358 -8.168 1.00 93.38 110 SER A C 1
ATOM 809 O O . SER A 1 110 ? 9.003 3.888 -7.652 1.00 93.38 110 SER A O 1
ATOM 811 N N . PHE A 1 111 ? 7.561 5.589 -7.858 1.00 92.12 111 PHE A N 1
ATOM 812 C CA . PHE A 1 111 ? 8.242 6.432 -6.867 1.00 92.12 111 PHE A CA 1
ATOM 813 C C . PHE A 1 111 ? 8.120 5.884 -5.439 1.00 92.12 111 PHE A C 1
ATOM 815 O O . PHE A 1 111 ? 9.103 5.885 -4.697 1.00 92.12 111 PHE A O 1
ATOM 822 N N . ILE A 1 112 ? 6.947 5.367 -5.060 1.00 94.75 112 ILE A N 1
ATOM 823 C CA . ILE A 1 112 ? 6.738 4.712 -3.759 1.00 94.75 112 ILE A CA 1
ATOM 824 C C . ILE A 1 112 ? 7.646 3.482 -3.624 1.00 94.75 112 ILE A C 1
ATOM 826 O O . ILE A 1 112 ? 8.274 3.302 -2.581 1.00 94.75 112 ILE A O 1
ATOM 830 N N . ALA A 1 113 ? 7.776 2.671 -4.676 1.00 95.06 113 ALA A N 1
ATOM 831 C CA . ALA A 1 113 ? 8.670 1.517 -4.690 1.00 95.06 113 ALA A CA 1
ATOM 832 C C . ALA A 1 113 ? 10.138 1.932 -4.484 1.00 95.06 113 ALA A C 1
ATOM 834 O O . ALA A 1 113 ? 10.838 1.338 -3.665 1.00 95.06 113 ALA A O 1
ATOM 835 N N . VAL A 1 114 ? 10.603 2.993 -5.153 1.00 94.62 114 VAL A N 1
ATOM 836 C CA . VAL A 1 114 ? 11.963 3.530 -4.954 1.00 94.62 114 VAL A CA 1
ATOM 837 C C . VAL A 1 114 ? 12.163 4.058 -3.529 1.00 94.62 114 VAL A C 1
ATOM 839 O O . VAL A 1 114 ? 13.212 3.809 -2.931 1.00 94.62 114 VAL A O 1
ATOM 842 N N . ALA A 1 115 ? 11.167 4.740 -2.957 1.00 94.12 115 ALA A N 1
ATOM 843 C CA . ALA A 1 115 ? 11.221 5.188 -1.567 1.00 94.12 115 ALA A CA 1
ATOM 844 C C . ALA A 1 115 ? 11.321 4.007 -0.593 1.00 94.12 115 ALA A C 1
ATOM 846 O O . ALA A 1 115 ? 12.180 4.024 0.283 1.00 94.12 115 ALA A O 1
ATOM 847 N N . LEU A 1 116 ? 10.523 2.952 -0.787 1.00 94.19 116 LEU A N 1
ATOM 848 C CA . LEU A 1 116 ? 10.599 1.726 0.012 1.00 94.19 116 LEU A CA 1
ATOM 849 C C . LEU A 1 116 ? 11.997 1.098 -0.016 1.00 94.19 116 LEU A C 1
ATOM 851 O O . LEU A 1 116 ? 12.554 0.788 1.036 1.00 94.19 116 LEU A O 1
ATOM 855 N N . LEU A 1 117 ? 12.594 0.956 -1.201 1.00 94.00 117 LEU A N 1
ATOM 856 C CA . LEU A 1 117 ? 13.952 0.422 -1.341 1.00 94.00 117 LEU A CA 1
ATOM 857 C C . LEU A 1 117 ? 14.997 1.296 -0.644 1.00 94.00 117 LEU A C 1
ATOM 859 O O . LEU A 1 117 ? 15.967 0.796 -0.075 1.00 94.00 117 LEU A O 1
ATOM 863 N N . ASN A 1 118 ? 14.805 2.612 -0.652 1.00 93.69 118 ASN A N 1
ATOM 864 C CA . ASN A 1 118 ? 15.673 3.507 0.093 1.00 93.69 118 ASN A CA 1
ATOM 865 C C . ASN A 1 118 ? 15.538 3.328 1.611 1.00 93.69 118 ASN A C 1
ATOM 867 O O . ASN A 1 118 ? 16.556 3.334 2.299 1.00 93.69 118 ASN A O 1
ATOM 871 N N . GLU A 1 119 ? 14.328 3.132 2.132 1.00 93.62 119 GLU A N 1
ATOM 872 C CA . GLU A 1 119 ? 14.134 2.822 3.552 1.00 93.62 119 GLU A CA 1
ATOM 873 C C . GLU A 1 119 ? 14.791 1.487 3.935 1.00 93.62 119 GLU A C 1
ATOM 875 O O . GLU A 1 119 ? 15.477 1.409 4.956 1.00 93.62 119 GLU A O 1
ATOM 880 N N . GLU A 1 120 ? 14.688 0.462 3.079 1.00 90.38 120 GLU A N 1
ATOM 881 C CA . GLU A 1 120 ? 15.422 -0.801 3.251 1.00 90.38 120 GLU A CA 1
ATOM 882 C C . GLU A 1 120 ? 16.946 -0.574 3.278 1.00 90.38 120 GLU A C 1
ATOM 884 O O . GLU A 1 120 ? 17.643 -1.143 4.121 1.00 90.38 120 GLU A O 1
ATOM 889 N N . ARG A 1 121 ? 17.474 0.295 2.401 1.00 92.25 121 ARG A N 1
ATOM 890 C CA . ARG A 1 121 ? 18.901 0.669 2.377 1.00 92.25 121 ARG A CA 1
ATOM 891 C C . ARG A 1 121 ? 19.341 1.360 3.669 1.00 92.25 121 ARG A C 1
ATOM 893 O O . ARG A 1 121 ? 20.466 1.140 4.117 1.00 92.25 121 ARG A O 1
ATOM 900 N N . LEU A 1 122 ? 18.502 2.231 4.232 1.00 92.06 122 LEU A N 1
ATOM 901 C CA . LEU A 1 122 ? 18.789 2.939 5.483 1.00 92.06 122 LEU A CA 1
ATOM 902 C C . LEU A 1 122 ? 18.803 1.985 6.685 1.00 92.06 122 LEU A C 1
ATOM 904 O O . LEU A 1 122 ? 19.565 2.207 7.632 1.00 92.06 122 LEU A O 1
ATOM 908 N N . GLY A 1 123 ? 17.996 0.921 6.645 1.00 91.94 123 GLY A N 1
ATOM 909 C CA . GLY A 1 123 ? 17.903 -0.063 7.719 1.00 91.94 123 GLY A CA 1
ATOM 910 C C . GLY A 1 123 ? 17.555 0.609 9.047 1.00 91.94 123 GLY A C 1
ATOM 911 O O . GLY A 1 123 ? 16.639 1.419 9.114 1.00 91.94 123 GLY A O 1
ATOM 912 N N . GLU A 1 124 ? 18.327 0.342 10.102 1.00 94.50 124 GLU A N 1
ATOM 913 C CA . GLU A 1 124 ? 18.113 0.911 11.446 1.00 94.50 124 GLU A CA 1
ATOM 914 C C . GLU A 1 124 ? 18.233 2.446 11.520 1.00 94.50 124 GLU A C 1
ATOM 916 O O . GLU A 1 124 ? 17.826 3.045 12.513 1.00 94.50 124 GLU A O 1
ATOM 921 N N . GLN A 1 125 ? 18.790 3.099 10.493 1.00 93.31 125 GLN A N 1
ATOM 922 C CA . GLN A 1 125 ? 18.850 4.564 10.420 1.00 93.31 125 GLN A CA 1
ATOM 923 C C . GLN A 1 125 ? 17.515 5.182 9.989 1.00 93.31 125 GLN A C 1
ATOM 925 O O . GLN A 1 125 ? 17.323 6.389 10.139 1.00 93.31 125 GLN A O 1
ATOM 930 N N . SER A 1 126 ? 16.604 4.376 9.440 1.00 92.81 126 SER A N 1
ATOM 931 C CA . SER A 1 126 ? 15.259 4.813 9.092 1.00 92.81 126 SER A CA 1
ATOM 932 C C . SER A 1 126 ? 14.410 4.996 10.350 1.00 92.81 126 SER A C 1
ATOM 934 O O . SER A 1 126 ? 14.336 4.118 11.210 1.00 92.81 126 SER A O 1
ATOM 936 N N . ILE A 1 127 ? 13.676 6.108 10.417 1.00 93.38 127 ILE A N 1
ATOM 937 C CA . ILE A 1 127 ? 12.614 6.292 11.414 1.00 93.38 127 ILE A CA 1
ATOM 938 C C . ILE A 1 127 ? 11.509 5.237 11.272 1.00 93.38 127 ILE A C 1
ATOM 940 O O . ILE A 1 127 ? 10.892 4.867 12.268 1.00 93.38 127 ILE A O 1
ATOM 944 N N . LEU A 1 128 ? 11.299 4.726 10.055 1.00 95.12 128 LEU A N 1
ATOM 945 C CA . LEU A 1 128 ? 10.305 3.715 9.700 1.00 95.12 128 LEU A CA 1
ATOM 946 C C . LEU A 1 128 ? 10.799 2.286 9.958 1.00 95.12 128 LEU A C 1
ATOM 948 O O . LEU A 1 128 ? 10.026 1.343 9.789 1.00 95.12 128 LEU A O 1
ATOM 952 N N . ALA A 1 129 ? 12.049 2.101 10.399 1.00 95.19 129 ALA A N 1
ATOM 953 C CA . ALA A 1 129 ? 12.612 0.782 10.675 1.00 95.19 129 ALA A CA 1
ATOM 954 C C . ALA A 1 129 ? 11.719 -0.086 11.585 1.00 95.19 129 ALA A C 1
ATOM 956 O O . ALA A 1 129 ? 11.494 -1.237 11.216 1.00 95.19 129 ALA A O 1
ATOM 957 N N . PRO A 1 130 ? 11.123 0.420 12.693 1.00 95.19 130 PRO A N 1
ATOM 958 C CA . PRO A 1 130 ? 10.245 -0.390 13.546 1.00 95.19 130 PRO A CA 1
ATOM 959 C C . PRO A 1 130 ? 9.024 -0.965 12.818 1.00 95.19 130 PRO A C 1
ATOM 961 O O . PRO A 1 130 ? 8.532 -2.032 13.184 1.00 95.19 130 PRO A O 1
ATOM 964 N N . TRP A 1 131 ? 8.547 -0.280 11.777 1.00 94.94 131 TRP A N 1
ATOM 965 C CA . TRP A 1 131 ? 7.465 -0.753 10.924 1.00 94.94 131 TRP A CA 1
ATOM 966 C C . TRP A 1 131 ? 7.956 -1.739 9.872 1.00 94.94 131 TRP A C 1
ATOM 968 O O . TRP A 1 131 ? 7.459 -2.867 9.816 1.00 94.94 131 TRP A O 1
ATOM 978 N N . LEU A 1 132 ? 8.963 -1.352 9.090 1.00 92.56 132 LEU A N 1
ATOM 979 C CA . LEU A 1 132 ? 9.439 -2.128 7.944 1.00 92.56 132 LEU A CA 1
ATOM 980 C C . LEU A 1 132 ? 10.174 -3.414 8.353 1.00 92.56 132 LEU A C 1
ATOM 982 O O . LEU A 1 132 ? 10.199 -4.379 7.592 1.00 92.56 132 LEU A O 1
ATOM 986 N N . SER A 1 133 ? 10.726 -3.479 9.569 1.00 90.56 133 SER A N 1
ATOM 987 C CA . SER A 1 133 ? 11.311 -4.705 10.122 1.00 90.56 133 SER A CA 1
ATOM 988 C C . SER A 1 133 ? 10.300 -5.583 10.871 1.00 90.56 133 SER A C 1
ATOM 990 O O . SER A 1 133 ? 10.668 -6.654 11.359 1.00 90.56 133 SER A O 1
ATOM 992 N N . SER A 1 134 ? 9.047 -5.141 11.030 1.00 89.62 134 SER A N 1
ATOM 993 C CA . SER A 1 134 ? 8.033 -5.896 11.772 1.00 89.62 134 SER A CA 1
ATOM 994 C C . SER A 1 134 ? 7.600 -7.156 11.016 1.00 89.62 134 SER A C 1
ATOM 996 O O . SER A 1 134 ? 7.595 -7.210 9.786 1.00 89.62 134 SER A O 1
ATOM 998 N N . ALA A 1 135 ? 7.153 -8.175 11.756 1.00 85.56 135 ALA A N 1
ATOM 999 C CA . ALA A 1 135 ? 6.558 -9.372 11.159 1.00 85.56 135 ALA A CA 1
ATOM 1000 C C . ALA A 1 135 ? 5.292 -9.052 10.336 1.00 85.56 135 ALA A C 1
ATOM 1002 O O . ALA A 1 135 ? 4.959 -9.798 9.420 1.00 85.56 135 ALA A O 1
ATOM 1003 N N . CYS A 1 136 ? 4.606 -7.943 10.638 1.00 80.44 136 CYS A N 1
ATOM 1004 C CA . CYS A 1 136 ? 3.447 -7.460 9.887 1.00 80.44 136 CYS A CA 1
ATOM 1005 C C . CYS A 1 136 ? 3.823 -7.015 8.471 1.00 80.44 136 CYS A C 1
ATOM 1007 O O . CYS A 1 136 ? 3.042 -7.197 7.539 1.00 80.44 136 CYS A O 1
ATOM 1009 N N . TRP A 1 137 ? 5.020 -6.448 8.296 1.00 82.69 137 TRP A N 1
ATOM 1010 C CA . TRP A 1 137 ? 5.458 -5.933 7.003 1.00 82.69 137 TRP A CA 1
ATOM 1011 C C . TRP A 1 137 ? 5.828 -7.045 6.006 1.00 82.69 137 TRP A C 1
ATOM 1013 O O . TRP A 1 137 ? 5.760 -6.843 4.798 1.00 82.69 137 TRP A O 1
ATOM 1023 N N . GLN A 1 138 ? 6.160 -8.245 6.470 1.00 72.69 138 GLN A N 1
ATOM 1024 C CA . GLN A 1 138 ? 6.578 -9.335 5.587 1.00 72.69 138 GLN A CA 1
ATOM 1025 C C . GLN A 1 138 ? 5.365 -9.945 4.855 1.00 72.69 138 GLN A C 1
ATOM 1027 O O . GLN A 1 138 ? 4.456 -10.472 5.499 1.00 72.69 138 GLN A O 1
ATOM 1032 N N . VAL A 1 139 ? 5.356 -9.873 3.517 1.00 64.06 139 VAL A N 1
ATOM 1033 C CA . VAL A 1 139 ? 4.321 -10.459 2.635 1.00 64.06 139 VAL A CA 1
ATOM 1034 C C . VAL A 1 139 ? 4.841 -11.711 1.954 1.00 64.06 139 VAL A C 1
ATOM 1036 O O . VAL A 1 139 ? 6.023 -11.806 1.612 1.00 64.06 139 VAL A O 1
ATOM 1039 N N . GLU A 1 140 ? 3.934 -12.656 1.735 1.00 62.72 140 GLU A N 1
ATOM 1040 C CA . GLU A 1 140 ? 4.184 -13.843 0.944 1.00 62.72 140 GLU A CA 1
ATOM 1041 C C . GLU A 1 140 ? 4.337 -13.436 -0.524 1.00 62.72 140 GLU A C 1
ATOM 1043 O O . GLU A 1 140 ? 3.408 -12.955 -1.163 1.00 62.72 140 GLU A O 1
ATOM 1048 N N . GLN A 1 141 ? 5.533 -13.629 -1.090 1.00 57.38 141 GLN A N 1
ATOM 1049 C CA . GLN A 1 141 ? 5.802 -13.307 -2.501 1.00 57.38 141 GLN A CA 1
ATOM 1050 C C . GLN A 1 141 ? 4.858 -14.030 -3.479 1.00 57.38 141 GLN A C 1
ATOM 1052 O O . GLN A 1 141 ? 4.799 -13.662 -4.646 1.00 57.38 141 GLN A O 1
ATOM 1057 N N . HIS A 1 142 ? 4.147 -15.062 -3.020 1.00 62.09 142 HIS A N 1
ATOM 1058 C CA . HIS A 1 142 ? 3.240 -15.866 -3.825 1.00 62.09 142 HIS A CA 1
ATOM 1059 C C . HIS A 1 142 ? 1.807 -15.331 -3.889 1.00 62.09 142 HIS A C 1
ATOM 1061 O O . HIS A 1 142 ? 1.031 -15.864 -4.673 1.00 62.09 142 HIS A O 1
ATOM 1067 N N . ASP A 1 143 ? 1.453 -14.278 -3.152 1.00 76.62 143 ASP A N 1
ATOM 1068 C CA . ASP A 1 143 ? 0.075 -13.771 -3.177 1.00 76.62 143 ASP A CA 1
ATOM 1069 C C . ASP A 1 143 ? -0.191 -12.875 -4.389 1.00 76.62 143 ASP A C 1
ATOM 1071 O O . ASP A 1 143 ? -1.308 -12.815 -4.891 1.00 76.62 143 ASP A O 1
ATOM 1075 N N . LEU A 1 144 ? 0.839 -12.200 -4.906 1.00 88.06 144 LEU A N 1
ATOM 1076 C CA . LEU A 1 144 ? 0.681 -11.193 -5.954 1.00 88.06 144 LEU A CA 1
ATOM 1077 C C . LEU A 1 144 ? 1.055 -11.749 -7.331 1.00 88.06 144 LEU A C 1
ATOM 1079 O O . LEU A 1 144 ? 2.233 -12.053 -7.543 1.00 88.06 144 LEU A O 1
ATOM 1083 N N . PRO A 1 145 ? 0.120 -11.781 -8.303 1.00 91.75 145 PRO A N 1
ATOM 1084 C CA . PRO A 1 145 ? 0.394 -12.255 -9.659 1.00 91.75 145 PRO A CA 1
ATOM 1085 C C . PRO A 1 145 ? 1.580 -11.572 -10.344 1.00 91.75 145 PRO A C 1
ATOM 1087 O O . PRO A 1 145 ? 2.310 -12.208 -11.101 1.00 91.75 145 PRO A O 1
ATOM 1090 N N . LEU A 1 146 ? 1.846 -10.303 -10.012 1.00 91.25 146 LEU A N 1
ATOM 1091 C CA . LEU A 1 146 ? 3.023 -9.562 -10.480 1.00 91.25 146 LEU A CA 1
ATOM 1092 C C . LEU A 1 146 ? 4.352 -10.286 -10.185 1.00 91.25 146 LEU A C 1
ATOM 1094 O O . LEU A 1 146 ? 5.329 -10.105 -10.910 1.00 91.25 146 LEU A O 1
ATOM 1098 N N . LEU A 1 147 ? 4.412 -11.083 -9.119 1.00 90.62 147 LEU A N 1
ATOM 1099 C CA . LEU A 1 147 ? 5.617 -11.776 -8.665 1.00 90.62 147 LEU A CA 1
ATOM 1100 C C . LEU A 1 147 ? 5.652 -13.254 -9.079 1.00 90.62 147 LEU A C 1
ATOM 1102 O O . LEU A 1 147 ? 6.658 -13.925 -8.844 1.00 90.62 147 LEU A O 1
ATOM 1106 N N . TRP A 1 148 ? 4.590 -13.765 -9.705 1.00 91.19 148 TRP A N 1
ATOM 1107 C CA . TRP A 1 148 ? 4.518 -15.157 -10.146 1.00 91.19 148 TRP A CA 1
ATOM 1108 C C . TRP A 1 148 ? 5.449 -15.434 -11.336 1.00 91.19 148 TRP A C 1
ATOM 1110 O O . TRP A 1 148 ? 5.783 -14.515 -12.095 1.00 91.19 148 TRP A O 1
ATOM 1120 N N . PRO A 1 149 ? 5.846 -16.701 -11.551 1.00 90.00 149 PRO A N 1
ATOM 1121 C CA . PRO A 1 149 ? 6.408 -17.145 -12.822 1.00 90.00 149 PRO A CA 1
ATOM 1122 C C . PRO A 1 149 ? 5.504 -16.774 -14.004 1.00 90.00 149 PRO A C 1
ATOM 1124 O O . PRO A 1 149 ? 4.282 -16.792 -13.890 1.00 90.00 149 PRO A O 1
ATOM 1127 N N . LEU A 1 150 ? 6.100 -16.470 -15.159 1.00 88.88 150 LEU A N 1
ATOM 1128 C CA . LEU A 1 150 ? 5.340 -16.059 -16.347 1.00 88.88 150 LEU A CA 1
ATOM 1129 C C . LEU A 1 150 ? 4.351 -17.133 -16.825 1.00 88.88 150 LEU A C 1
ATOM 1131 O O . LEU A 1 150 ? 3.257 -16.780 -17.252 1.00 88.88 150 LEU A O 1
ATOM 1135 N N . ASP A 1 151 ? 4.710 -18.414 -16.711 1.00 91.25 151 ASP A N 1
ATOM 1136 C CA . ASP A 1 151 ? 3.822 -19.524 -17.082 1.00 91.25 151 ASP A CA 1
ATOM 1137 C C . ASP A 1 151 ? 2.554 -19.542 -16.208 1.00 91.25 151 ASP A C 1
ATOM 1139 O O . ASP A 1 151 ? 1.458 -19.725 -16.727 1.00 91.25 151 ASP A O 1
ATOM 1143 N N . ASP A 1 152 ? 2.677 -19.250 -14.907 1.00 92.81 152 ASP A N 1
ATOM 1144 C CA . ASP A 1 152 ? 1.531 -19.163 -13.992 1.00 92.81 152 ASP A CA 1
ATOM 1145 C C . ASP A 1 152 ? 0.685 -17.905 -14.266 1.00 92.81 152 ASP A C 1
ATOM 1147 O O . ASP A 1 152 ? -0.539 -17.931 -14.149 1.00 92.81 152 ASP A O 1
ATOM 1151 N N . GLN A 1 153 ? 1.315 -16.795 -14.670 1.00 92.69 153 GLN A N 1
ATOM 1152 C CA . GLN A 1 153 ? 0.590 -15.586 -15.083 1.00 92.69 153 GLN A CA 1
ATOM 1153 C C . GLN A 1 153 ? -0.205 -15.803 -16.377 1.00 92.69 153 GLN A C 1
ATOM 1155 O O . GLN A 1 153 ? -1.283 -15.226 -16.531 1.00 92.69 153 GLN A O 1
ATOM 1160 N N . ALA A 1 154 ? 0.305 -16.625 -17.300 1.00 91.31 154 ALA A N 1
ATOM 1161 C CA . ALA A 1 154 ? -0.355 -16.918 -18.571 1.00 91.31 154 ALA A CA 1
ATOM 1162 C C . ALA A 1 154 ? -1.703 -17.639 -18.379 1.00 91.31 154 ALA A C 1
ATOM 1164 O O . ALA A 1 154 ? -2.634 -17.440 -19.158 1.00 91.31 154 ALA A O 1
ATOM 1165 N N . GLU A 1 155 ? -1.869 -18.392 -17.288 1.00 92.88 155 GLU A N 1
ATOM 1166 C CA . GLU A 1 155 ? -3.152 -19.016 -16.931 1.00 92.88 155 GLU A CA 1
ATOM 1167 C C . GLU A 1 155 ? -4.267 -17.979 -16.666 1.00 92.88 155 GLU A C 1
ATOM 1169 O O . GLU A 1 155 ? -5.456 -18.293 -16.766 1.00 92.88 155 GLU A O 1
ATOM 1174 N N . LEU A 1 156 ? -3.915 -16.717 -16.381 1.00 91.94 156 LEU A N 1
ATOM 1175 C CA . LEU A 1 156 ? -4.880 -15.635 -16.160 1.00 91.94 156 LEU A CA 1
ATOM 1176 C C . LEU A 1 156 ? -5.379 -14.980 -17.457 1.00 91.94 156 LEU A C 1
ATOM 1178 O O . LEU A 1 156 ? -6.339 -14.207 -17.397 1.00 91.94 156 LEU A O 1
ATOM 1182 N N . GLU A 1 157 ? -4.795 -15.280 -18.623 1.00 88.88 157 GLU A N 1
ATOM 1183 C CA . GLU A 1 157 ? -5.063 -14.591 -19.900 1.00 88.88 157 GLU A CA 1
ATOM 1184 C C . GLU A 1 157 ? -6.534 -14.610 -20.339 1.00 88.88 157 GLU A C 1
ATOM 1186 O O . GLU A 1 157 ? -6.988 -13.702 -21.035 1.00 88.88 157 GLU A O 1
ATOM 1191 N N . GLN A 1 158 ? -7.291 -15.635 -19.944 1.00 87.81 158 GLN A N 1
ATOM 1192 C CA . GLN A 1 158 ? -8.709 -15.791 -20.295 1.00 87.81 158 GLN A CA 1
ATOM 1193 C C . GLN A 1 158 ? -9.657 -15.417 -19.145 1.00 87.81 158 GLN A C 1
ATOM 1195 O O . GLN A 1 158 ? -10.835 -15.777 -19.160 1.00 87.81 158 GLN A O 1
ATOM 1200 N N . SER A 1 159 ? -9.154 -14.704 -18.138 1.00 89.12 159 SER A N 1
ATOM 1201 C CA . SER A 1 159 ? -9.917 -14.266 -16.967 1.00 89.12 159 SER A CA 1
ATOM 1202 C C . SER A 1 159 ? -10.082 -12.742 -16.922 1.00 89.12 159 SER A C 1
ATOM 1204 O O . SER A 1 159 ? -9.524 -12.000 -17.731 1.00 89.12 159 SER A O 1
ATOM 1206 N N . THR A 1 160 ? -10.815 -12.241 -15.927 1.00 87.94 160 THR A N 1
ATOM 1207 C CA . THR A 1 160 ? -10.865 -10.802 -15.617 1.00 87.94 160 THR A CA 1
ATOM 1208 C C . THR A 1 160 ? -9.505 -10.243 -15.166 1.00 87.94 160 THR A C 1
ATOM 1210 O O . THR A 1 160 ? -9.317 -9.030 -15.193 1.00 87.94 160 THR A O 1
ATOM 1213 N N . ALA A 1 161 ? -8.534 -11.106 -14.837 1.00 90.75 161 ALA A N 1
ATOM 1214 C CA . ALA A 1 161 ? -7.148 -10.764 -14.517 1.00 90.75 161 ALA A CA 1
ATOM 1215 C C . ALA A 1 161 ? -6.179 -10.873 -15.721 1.00 90.75 161 ALA A C 1
ATOM 1217 O O . ALA A 1 161 ? -4.962 -10.821 -15.544 1.00 90.75 161 ALA A O 1
ATOM 1218 N N . ALA A 1 162 ? -6.693 -10.967 -16.956 1.00 90.19 162 ALA A N 1
ATOM 1219 C CA . ALA A 1 162 ? -5.888 -11.036 -18.183 1.00 90.19 162 ALA A CA 1
ATOM 1220 C C . ALA A 1 162 ? -4.763 -9.981 -18.322 1.00 90.19 162 ALA A C 1
ATOM 1222 O O . ALA A 1 162 ? -3.728 -10.309 -18.902 1.00 90.19 162 ALA A O 1
ATOM 1223 N N . PRO A 1 163 ? -4.883 -8.739 -17.798 1.00 90.31 163 PRO A N 1
ATOM 1224 C CA . PRO A 1 163 ? -3.793 -7.760 -17.858 1.00 90.31 163 PRO A CA 1
ATOM 1225 C C . PRO A 1 163 ? -2.525 -8.105 -17.053 1.00 90.31 163 PRO A C 1
ATOM 1227 O O . PRO A 1 163 ? -1.596 -7.302 -17.063 1.00 90.31 163 PRO A O 1
ATOM 1230 N N . CYS A 1 164 ? -2.455 -9.243 -16.348 1.00 92.25 164 CYS A N 1
ATOM 1231 C CA . CYS A 1 164 ? -1.319 -9.607 -15.490 1.00 92.25 164 CYS A CA 1
ATOM 1232 C C . CYS A 1 164 ? 0.046 -9.484 -16.191 1.00 92.25 164 CYS A C 1
ATOM 1234 O O . CYS A 1 164 ? 0.921 -8.749 -15.728 1.00 92.25 164 CYS A O 1
ATOM 1236 N N . VAL A 1 165 ? 0.209 -10.159 -17.335 1.00 91.12 165 VAL A N 1
ATOM 1237 C CA . VAL A 1 165 ? 1.479 -10.187 -18.082 1.00 91.12 165 VAL A CA 1
ATOM 1238 C C . VAL A 1 165 ? 1.839 -8.795 -18.612 1.00 91.12 165 VAL A C 1
ATOM 1240 O O . VAL A 1 165 ? 2.993 -8.378 -18.541 1.00 91.12 165 VAL A O 1
ATOM 1243 N N . GLU A 1 166 ? 0.856 -8.032 -19.095 1.00 91.00 166 GLU A N 1
ATOM 1244 C CA . GLU A 1 166 ? 1.068 -6.655 -19.557 1.00 91.00 166 GLU A CA 1
ATOM 1245 C C . GLU A 1 166 ? 1.549 -5.748 -18.413 1.00 91.00 166 GLU A C 1
ATOM 1247 O O . GLU A 1 166 ? 2.527 -5.016 -18.577 1.00 91.00 166 GLU A O 1
ATOM 1252 N N . ARG A 1 167 ? 0.928 -5.846 -17.228 1.00 91.69 167 ARG A N 1
ATOM 1253 C CA . ARG A 1 167 ? 1.347 -5.104 -16.026 1.00 91.69 167 ARG A CA 1
ATOM 1254 C C . ARG A 1 167 ? 2.769 -5.476 -15.600 1.00 91.69 167 ARG A C 1
ATOM 1256 O O . ARG A 1 167 ? 3.552 -4.589 -15.260 1.00 91.69 167 ARG A O 1
ATOM 1263 N N . ARG A 1 168 ? 3.132 -6.763 -15.668 1.00 93.38 168 ARG A N 1
ATOM 1264 C CA . ARG A 1 168 ? 4.496 -7.249 -15.397 1.00 93.38 168 ARG A CA 1
ATOM 1265 C C . ARG A 1 168 ? 5.516 -6.607 -16.335 1.00 93.38 168 ARG A C 1
ATOM 1267 O O . ARG A 1 168 ? 6.527 -6.101 -15.853 1.00 93.38 168 ARG A O 1
ATOM 1274 N N . LEU A 1 169 ? 5.248 -6.607 -17.640 1.00 93.75 169 LEU A N 1
ATOM 1275 C CA . LEU A 1 169 ? 6.137 -6.024 -18.648 1.00 93.75 169 LEU A CA 1
ATOM 1276 C C . LEU A 1 169 ? 6.269 -4.504 -18.488 1.00 93.75 169 LEU A C 1
ATOM 1278 O O . LEU A 1 169 ? 7.374 -3.976 -18.601 1.00 93.75 169 LEU A O 1
ATOM 1282 N N . ALA A 1 170 ? 5.174 -3.805 -18.175 1.00 92.94 170 ALA A N 1
ATOM 1283 C CA . ALA A 1 170 ? 5.204 -2.372 -17.889 1.00 92.94 170 ALA A CA 1
ATOM 1284 C C . ALA A 1 170 ? 6.087 -2.055 -16.669 1.00 92.94 170 ALA A C 1
ATOM 1286 O O . ALA A 1 170 ? 6.951 -1.188 -16.747 1.00 92.94 170 ALA A O 1
ATOM 1287 N N . ALA A 1 171 ? 5.956 -2.820 -15.580 1.00 94.31 171 ALA A N 1
ATOM 1288 C CA . ALA A 1 171 ? 6.801 -2.657 -14.397 1.00 94.31 171 ALA A CA 1
ATOM 1289 C C . ALA A 1 171 ? 8.295 -2.919 -14.682 1.00 94.31 171 ALA A C 1
ATOM 1291 O O . ALA A 1 171 ? 9.163 -2.263 -14.110 1.00 94.31 171 ALA A O 1
ATOM 1292 N N . GLN A 1 172 ? 8.614 -3.860 -15.577 1.00 95.75 172 GLN A N 1
ATOM 1293 C CA . GLN A 1 172 ? 9.996 -4.100 -16.014 1.00 95.75 172 GLN A CA 1
ATOM 1294 C C . GLN A 1 172 ? 10.539 -2.951 -16.863 1.00 95.75 172 GLN A C 1
ATOM 1296 O O . GLN A 1 172 ? 11.699 -2.580 -16.707 1.00 95.75 172 GLN A O 1
ATOM 1301 N N . ALA A 1 173 ? 9.711 -2.370 -17.733 1.00 95.06 173 ALA A N 1
ATOM 1302 C CA . ALA A 1 173 ? 10.089 -1.199 -18.515 1.00 95.06 173 ALA A CA 1
ATOM 1303 C C . ALA A 1 173 ? 10.357 0.021 -17.615 1.00 95.06 173 ALA A C 1
ATOM 1305 O O . ALA A 1 173 ? 11.351 0.715 -17.825 1.00 95.06 173 ALA A O 1
ATOM 1306 N N . ASP A 1 174 ? 9.535 0.234 -16.583 1.00 94.56 174 ASP A N 1
ATOM 1307 C CA . ASP A 1 174 ? 9.763 1.264 -15.563 1.00 94.56 174 ASP A CA 1
ATOM 1308 C C . ASP A 1 174 ? 11.094 1.048 -14.825 1.00 94.56 174 ASP A C 1
ATOM 1310 O O . ASP A 1 174 ? 11.866 1.994 -14.649 1.00 94.56 174 ASP A O 1
ATOM 1314 N N . TYR A 1 175 ? 11.392 -0.195 -14.422 1.00 96.56 175 TYR A N 1
ATOM 1315 C CA . TYR A 1 175 ? 12.673 -0.532 -13.796 1.00 96.56 175 TYR A CA 1
ATOM 1316 C C . TYR A 1 175 ? 13.853 -0.249 -14.722 1.00 96.56 175 TYR A C 1
ATOM 1318 O O . TYR A 1 175 ? 14.825 0.373 -14.303 1.00 96.56 175 TYR A O 1
ATOM 1326 N N . GLU A 1 176 ? 13.778 -0.704 -15.970 1.00 96.56 176 GLU A N 1
ATOM 1327 C CA . GLU A 1 176 ? 14.862 -0.538 -16.932 1.00 96.56 176 GLU A CA 1
ATOM 1328 C C . GLU A 1 176 ? 15.135 0.943 -17.194 1.00 96.56 176 GLU A C 1
ATOM 1330 O O . GLU A 1 176 ? 16.282 1.391 -17.197 1.00 96.56 176 GLU A O 1
ATOM 1335 N N . TRP A 1 177 ? 14.070 1.734 -17.303 1.00 94.19 177 TRP A N 1
ATOM 1336 C CA . TRP A 1 177 ? 14.184 3.175 -17.420 1.00 94.19 177 TRP A CA 1
ATOM 1337 C C . TRP A 1 177 ? 14.846 3.800 -16.179 1.00 94.19 177 TRP A C 1
ATOM 1339 O O . TRP A 1 177 ? 15.770 4.605 -16.320 1.00 94.19 177 TRP A O 1
ATOM 1349 N N . LEU A 1 178 ? 14.440 3.408 -14.964 1.00 94.12 178 LEU A N 1
ATOM 1350 C CA . LEU A 1 178 ? 15.068 3.856 -13.713 1.00 94.12 178 LEU A CA 1
ATOM 1351 C C . LEU A 1 178 ? 16.544 3.445 -13.633 1.00 94.12 178 LEU A C 1
ATOM 1353 O O . LEU A 1 178 ? 17.382 4.240 -13.206 1.00 94.12 178 LEU A O 1
ATOM 1357 N N . ARG A 1 179 ? 16.882 2.228 -14.065 1.00 95.38 179 ARG A N 1
ATOM 1358 C CA . ARG A 1 179 ? 18.254 1.720 -14.094 1.00 95.38 179 ARG A CA 1
ATOM 1359 C C . ARG A 1 179 ? 19.139 2.634 -14.937 1.00 95.38 179 ARG A C 1
ATOM 1361 O O . ARG A 1 179 ? 20.131 3.146 -14.423 1.00 95.38 179 ARG A O 1
ATOM 1368 N N . GLU A 1 180 ? 18.744 2.879 -16.184 1.00 93.94 180 GLU A N 1
ATOM 1369 C CA . GLU A 1 180 ? 19.527 3.655 -17.154 1.00 93.94 180 GLU A CA 1
ATOM 1370 C C . GLU A 1 180 ? 19.624 5.145 -16.808 1.00 93.94 180 GLU A C 1
ATOM 1372 O O . GLU A 1 180 ? 20.666 5.766 -17.020 1.00 93.94 180 GLU A O 1
ATOM 1377 N N . ASN A 1 181 ? 18.542 5.735 -16.290 1.00 90.56 181 ASN A N 1
ATOM 1378 C CA . ASN A 1 181 ? 18.446 7.188 -16.117 1.00 90.56 181 ASN A CA 1
ATOM 1379 C C . ASN A 1 181 ? 18.753 7.655 -14.687 1.00 90.56 181 ASN A C 1
ATOM 1381 O O . ASN A 1 181 ? 19.110 8.818 -14.497 1.00 90.56 181 ASN A O 1
ATOM 1385 N N . VAL A 1 182 ? 18.634 6.776 -13.684 1.00 91.31 182 VAL A N 1
ATOM 1386 C CA . VAL A 1 182 ? 18.738 7.136 -12.260 1.00 91.31 182 VAL A CA 1
ATOM 1387 C C . VAL A 1 182 ? 19.789 6.291 -11.538 1.00 91.31 182 VAL A C 1
ATOM 1389 O O . VAL A 1 182 ? 20.739 6.840 -10.979 1.00 91.31 182 VAL A O 1
ATOM 1392 N N . PHE A 1 183 ? 19.657 4.962 -11.534 1.00 94.19 183 PHE A N 1
ATOM 1393 C CA . PHE A 1 183 ? 20.474 4.112 -10.658 1.00 94.19 183 PHE A CA 1
ATOM 1394 C C . PHE A 1 183 ? 21.936 4.031 -11.111 1.00 94.19 183 PHE A C 1
ATOM 1396 O O . PHE A 1 183 ? 22.846 4.186 -10.294 1.00 94.19 183 PHE A O 1
ATOM 1403 N N . GLU A 1 184 ? 22.181 3.878 -12.414 1.00 93.31 184 GLU A N 1
ATOM 1404 C CA . GLU A 1 184 ? 23.539 3.826 -12.972 1.00 93.31 184 GLU A CA 1
ATOM 1405 C C . GLU A 1 184 ? 24.281 5.161 -12.891 1.00 93.31 184 GLU A C 1
ATOM 1407 O O . GLU A 1 184 ? 25.514 5.180 -12.856 1.00 93.31 184 GLU A O 1
ATOM 1412 N N . ALA A 1 185 ? 23.553 6.277 -12.795 1.00 90.88 185 ALA A N 1
ATOM 1413 C CA . ALA A 1 185 ? 24.152 7.592 -12.600 1.00 90.88 185 ALA A CA 1
ATOM 1414 C C . ALA A 1 185 ? 24.844 7.712 -11.231 1.00 90.88 185 ALA A C 1
ATOM 1416 O O . ALA A 1 185 ? 25.788 8.493 -11.084 1.00 90.88 185 ALA A O 1
ATOM 1417 N N . SER A 1 186 ? 24.403 6.942 -10.226 1.00 90.50 186 SER A N 1
ATOM 1418 C CA . SER A 1 186 ? 25.008 6.953 -8.892 1.00 90.50 186 SER A CA 1
ATOM 1419 C C . SER A 1 186 ? 24.868 5.613 -8.153 1.00 90.50 186 SER A C 1
ATOM 1421 O O . SER A 1 186 ? 24.099 5.506 -7.195 1.00 90.50 186 SER A O 1
ATOM 1423 N N . PRO A 1 187 ? 25.680 4.593 -8.497 1.00 92.25 187 PRO A N 1
ATOM 1424 C CA . PRO A 1 187 ? 25.618 3.270 -7.860 1.00 92.25 187 PRO A CA 1
ATOM 1425 C C . PRO A 1 187 ? 25.924 3.279 -6.354 1.00 92.25 187 PRO A C 1
ATOM 1427 O O . PRO A 1 187 ? 25.594 2.341 -5.636 1.00 92.25 187 PRO A O 1
ATOM 1430 N N . MET A 1 188 ? 26.571 4.337 -5.851 1.00 90.69 188 MET A N 1
ATOM 1431 C CA . MET A 1 188 ? 26.799 4.529 -4.414 1.00 90.69 188 MET A CA 1
ATOM 1432 C C . MET A 1 188 ? 25.506 4.893 -3.671 1.00 90.69 188 MET A C 1
ATOM 1434 O O . MET A 1 188 ? 25.327 4.502 -2.519 1.00 90.69 188 MET A O 1
ATOM 1438 N N . VAL A 1 189 ? 24.617 5.651 -4.318 1.00 91.19 189 VAL A N 1
ATOM 1439 C CA . VAL A 1 189 ? 23.295 6.003 -3.783 1.00 91.19 189 VAL A CA 1
ATOM 1440 C C . VAL A 1 189 ? 22.308 4.864 -4.026 1.00 91.19 189 VAL A C 1
ATOM 1442 O O . VAL A 1 189 ? 21.535 4.523 -3.130 1.00 91.19 189 VAL A O 1
ATOM 1445 N N . PHE A 1 190 ? 22.398 4.238 -5.201 1.00 94.44 190 PHE A N 1
ATOM 1446 C CA . PHE A 1 190 ? 21.523 3.169 -5.671 1.00 94.44 190 PHE A CA 1
ATOM 1447 C C . PHE A 1 190 ? 22.296 1.854 -5.860 1.00 94.44 190 PHE A C 1
ATOM 1449 O O . PHE A 1 190 ? 22.509 1.415 -6.991 1.00 94.44 190 PHE A O 1
ATOM 1456 N N . PRO A 1 191 ? 22.766 1.209 -4.777 1.00 95.31 191 PRO A N 1
ATOM 1457 C CA . PRO A 1 191 ? 23.491 -0.048 -4.900 1.00 95.31 191 PRO A CA 1
ATOM 1458 C C . PRO A 1 191 ? 22.581 -1.141 -5.472 1.00 95.31 191 PRO A C 1
ATOM 1460 O O . PRO A 1 191 ? 21.482 -1.364 -4.963 1.00 95.31 191 PRO A O 1
ATOM 1463 N N . GLU A 1 192 ? 23.062 -1.877 -6.475 1.00 94.75 192 GLU A N 1
ATOM 1464 C CA . GLU A 1 192 ? 22.318 -2.957 -7.150 1.00 94.75 192 GLU A CA 1
ATOM 1465 C C . GLU A 1 192 ? 21.823 -4.041 -6.177 1.00 94.75 192 GLU A C 1
ATOM 1467 O O . GLU A 1 192 ? 20.752 -4.611 -6.363 1.00 94.75 192 GLU A O 1
ATOM 1472 N N . SER A 1 193 ? 22.545 -4.272 -5.074 1.00 94.31 193 SER A N 1
ATOM 1473 C CA . SER A 1 193 ? 22.116 -5.204 -4.022 1.00 94.31 193 SER A CA 1
ATOM 1474 C C . SER A 1 193 ? 20.787 -4.818 -3.362 1.00 94.31 193 SER A C 1
ATOM 1476 O O . SER A 1 193 ? 20.159 -5.665 -2.735 1.00 94.31 193 SER A O 1
ATOM 1478 N N . VAL A 1 194 ? 20.373 -3.552 -3.473 1.00 94.81 194 VAL A N 1
ATOM 1479 C CA . VAL A 1 194 ? 19.088 -3.041 -2.980 1.00 94.81 194 VAL A CA 1
ATOM 1480 C C . VAL A 1 194 ? 18.161 -2.688 -4.146 1.00 94.81 194 VAL A C 1
ATOM 1482 O O . VAL A 1 194 ? 17.011 -3.111 -4.149 1.00 94.81 194 VAL A O 1
ATOM 1485 N N . PHE A 1 195 ? 18.668 -1.998 -5.172 1.00 96.38 195 PHE A N 1
ATOM 1486 C CA . PHE A 1 195 ? 17.906 -1.498 -6.326 1.00 96.38 195 PHE A CA 1
ATOM 1487 C C . PHE A 1 195 ? 17.969 -2.435 -7.548 1.00 96.38 195 PHE A C 1
ATOM 1489 O O . PHE A 1 195 ? 18.123 -1.999 -8.688 1.00 96.38 195 PHE A O 1
ATOM 1496 N N . SER A 1 196 ? 17.863 -3.745 -7.316 1.00 96.88 196 SER A N 1
ATOM 1497 C CA . SER A 1 196 ? 17.726 -4.741 -8.391 1.00 96.88 196 SER A CA 1
ATOM 1498 C C . SER A 1 196 ? 16.299 -4.781 -8.947 1.00 96.88 196 SER A C 1
ATOM 1500 O O . SER A 1 196 ? 15.354 -4.378 -8.264 1.00 96.88 196 SER A O 1
ATOM 1502 N N . GLU A 1 197 ? 16.123 -5.341 -10.147 1.00 96.44 197 GLU A N 1
ATOM 1503 C CA . GLU A 1 197 ? 14.799 -5.544 -10.756 1.00 96.44 197 GLU A CA 1
ATOM 1504 C C . GLU A 1 197 ? 13.875 -6.331 -9.817 1.00 96.44 197 GLU A C 1
ATOM 1506 O O . GLU A 1 197 ? 12.749 -5.924 -9.541 1.00 96.44 197 GLU A O 1
ATOM 1511 N N . ALA A 1 198 ? 14.381 -7.431 -9.252 1.00 93.88 198 ALA A N 1
ATOM 1512 C CA . ALA A 1 198 ? 13.626 -8.273 -8.331 1.00 93.88 198 ALA A CA 1
ATOM 1513 C C . ALA A 1 198 ? 13.173 -7.502 -7.079 1.00 93.88 198 ALA A C 1
ATOM 1515 O O . ALA A 1 198 ? 12.045 -7.677 -6.614 1.00 93.88 198 ALA A O 1
ATOM 1516 N N . SER A 1 199 ? 14.030 -6.627 -6.543 1.00 94.81 199 SER A N 1
ATOM 1517 C CA . SER A 1 199 ? 13.670 -5.772 -5.412 1.00 94.81 199 SER A CA 1
ATOM 1518 C C . SER A 1 199 ? 12.649 -4.706 -5.783 1.00 94.81 199 SER A C 1
ATOM 1520 O O . SER A 1 199 ? 11.699 -4.505 -5.029 1.00 94.81 199 SER A O 1
ATOM 1522 N N . PHE A 1 200 ? 12.795 -4.070 -6.944 1.00 96.25 200 PHE A N 1
ATOM 1523 C CA . PHE A 1 200 ? 11.838 -3.081 -7.429 1.00 96.25 200 PHE A CA 1
ATOM 1524 C C . PHE A 1 200 ? 10.445 -3.681 -7.617 1.00 96.25 200 PHE A C 1
ATOM 1526 O O . PHE A 1 200 ? 9.474 -3.141 -7.099 1.00 96.25 200 PHE A O 1
ATOM 1533 N N . LEU A 1 201 ? 10.342 -4.838 -8.270 1.00 94.50 201 LEU A N 1
ATOM 1534 C CA . LEU A 1 201 ? 9.063 -5.516 -8.488 1.00 94.50 201 LEU A CA 1
ATOM 1535 C C . LEU A 1 201 ? 8.405 -5.938 -7.174 1.00 94.50 201 LEU A C 1
ATOM 1537 O O . LEU A 1 201 ? 7.198 -5.771 -7.010 1.00 94.50 201 LEU A O 1
ATOM 1541 N N . ARG A 1 202 ? 9.199 -6.434 -6.213 1.00 93.00 202 ARG A N 1
ATOM 1542 C CA . ARG A 1 202 ? 8.718 -6.740 -4.859 1.00 93.00 202 ARG A CA 1
ATOM 1543 C C . ARG A 1 202 ? 8.170 -5.488 -4.175 1.00 93.00 202 ARG A C 1
ATOM 1545 O O . ARG A 1 202 ? 7.070 -5.530 -3.632 1.00 93.00 202 ARG A O 1
ATOM 1552 N N . ALA A 1 203 ? 8.919 -4.387 -4.201 1.00 94.06 203 ALA A N 1
ATOM 1553 C CA . ALA A 1 203 ? 8.500 -3.123 -3.601 1.00 94.06 203 ALA A CA 1
ATOM 1554 C C . ALA A 1 203 ? 7.245 -2.553 -4.282 1.00 94.06 203 ALA A C 1
ATOM 1556 O O . ALA A 1 203 ? 6.358 -2.047 -3.601 1.00 94.06 203 ALA A O 1
ATOM 1557 N N . LEU A 1 204 ? 7.130 -2.699 -5.603 1.00 94.25 204 LEU A N 1
ATOM 1558 C CA . LEU A 1 204 ? 5.960 -2.282 -6.368 1.00 94.25 204 LEU A CA 1
ATOM 1559 C C . LEU A 1 204 ? 4.721 -3.120 -6.022 1.00 94.25 204 LEU A C 1
ATOM 1561 O O . LEU A 1 204 ? 3.658 -2.559 -5.777 1.00 94.25 204 LEU A O 1
ATOM 1565 N N . GLY A 1 205 ? 4.860 -4.445 -5.914 1.00 92.44 205 GLY A N 1
ATOM 1566 C CA . GLY A 1 205 ? 3.779 -5.322 -5.453 1.00 92.44 205 GLY A CA 1
ATOM 1567 C C . GLY A 1 205 ? 3.322 -4.998 -4.025 1.00 92.44 205 GLY A C 1
ATOM 1568 O O . GLY A 1 205 ? 2.123 -4.939 -3.746 1.00 92.44 205 GLY A O 1
ATOM 1569 N N . LEU A 1 206 ? 4.262 -4.708 -3.118 1.00 91.56 206 LEU A N 1
ATOM 1570 C CA . LEU A 1 206 ? 3.938 -4.212 -1.776 1.00 91.56 206 LEU A CA 1
ATOM 1571 C C . LEU A 1 206 ? 3.185 -2.880 -1.832 1.00 91.56 206 LEU A C 1
ATOM 1573 O O . LEU A 1 206 ? 2.219 -2.699 -1.098 1.00 91.56 206 LEU A O 1
ATOM 1577 N N . ALA A 1 207 ? 3.600 -1.962 -2.706 1.00 92.94 207 ALA A N 1
ATOM 1578 C CA . ALA A 1 207 ? 2.922 -0.688 -2.878 1.00 92.94 207 ALA A CA 1
ATOM 1579 C C . ALA A 1 207 ? 1.482 -0.881 -3.384 1.00 92.94 207 ALA A C 1
ATOM 1581 O O . ALA A 1 207 ? 0.568 -0.316 -2.794 1.00 92.94 207 ALA A O 1
ATOM 1582 N N . PHE A 1 208 ? 1.247 -1.717 -4.401 1.00 91.12 208 PHE A N 1
ATOM 1583 C CA . PHE A 1 208 ? -0.113 -2.000 -4.884 1.00 91.12 208 PHE A CA 1
ATOM 1584 C C . PHE A 1 208 ? -1.009 -2.600 -3.797 1.00 91.12 208 PHE A C 1
ATOM 1586 O O . PHE A 1 208 ? -2.100 -2.092 -3.551 1.00 91.12 208 PHE A O 1
ATOM 1593 N N . SER A 1 209 ? -0.509 -3.609 -3.085 1.00 90.38 209 SER A N 1
ATOM 1594 C CA . SER A 1 209 ? -1.314 -4.367 -2.120 1.00 90.38 209 SER A CA 1
ATOM 1595 C C . SER A 1 209 ? -1.603 -3.640 -0.809 1.00 90.38 209 SER A C 1
ATOM 1597 O O . SER A 1 209 ? -2.484 -4.063 -0.062 1.00 90.38 209 SER A O 1
ATOM 1599 N N . ARG A 1 210 ? -0.860 -2.574 -0.487 1.00 91.81 210 ARG A N 1
ATOM 1600 C CA . ARG A 1 210 ? -0.914 -1.931 0.839 1.00 91.81 210 ARG A CA 1
ATOM 1601 C C . ARG A 1 210 ? -1.098 -0.429 0.819 1.00 91.81 210 ARG A C 1
ATOM 1603 O O . ARG A 1 210 ? -1.363 0.153 1.873 1.00 91.81 210 ARG A O 1
ATOM 1610 N N . CYS A 1 211 ? -0.940 0.219 -0.331 1.00 93.06 211 CYS A N 1
ATOM 1611 C CA . CYS A 1 211 ? -1.273 1.628 -0.426 1.00 93.06 211 CYS A CA 1
ATOM 1612 C C . CYS A 1 211 ? -2.759 1.818 -0.147 1.00 93.06 211 CYS A C 1
ATOM 1614 O O . CYS A 1 211 ? -3.622 1.122 -0.681 1.00 93.06 211 CYS A O 1
ATOM 1616 N N . VAL A 1 212 ? -3.049 2.848 0.632 1.00 91.38 212 VAL A N 1
ATOM 1617 C CA . VAL A 1 212 ? -4.390 3.397 0.742 1.00 91.38 212 VAL A CA 1
ATOM 1618 C C . VAL A 1 212 ? -4.468 4.706 -0.018 1.00 91.38 212 VAL A C 1
ATOM 1620 O O . VAL A 1 212 ? -3.475 5.420 -0.170 1.00 91.38 212 VAL A O 1
ATOM 1623 N N . PHE A 1 213 ? -5.662 5.035 -0.499 1.00 89.38 213 PHE A N 1
ATOM 1624 C CA . PHE A 1 213 ? -5.887 6.288 -1.200 1.00 89.38 213 PHE A CA 1
ATOM 1625 C C . PHE A 1 213 ? -6.248 7.375 -0.192 1.00 89.38 213 PHE A C 1
ATOM 1627 O O . PHE A 1 213 ? -7.373 7.442 0.308 1.00 89.38 213 PHE A O 1
ATOM 1634 N N . VAL A 1 214 ? -5.266 8.205 0.145 1.00 89.12 214 VAL A N 1
ATOM 1635 C CA . VAL A 1 214 ? -5.437 9.329 1.062 1.00 89.12 214 VAL A CA 1
ATOM 1636 C C . VAL A 1 214 ? -6.174 10.436 0.309 1.00 89.12 214 VAL A C 1
ATOM 1638 O O . VAL A 1 214 ? -5.655 10.918 -0.703 1.00 89.12 214 VAL A O 1
ATOM 1641 N N . PRO A 1 215 ? -7.378 10.851 0.750 1.00 85.12 215 PRO A N 1
ATOM 1642 C CA . PRO A 1 215 ? -8.090 11.947 0.105 1.00 85.12 215 PRO A CA 1
ATOM 1643 C C . PRO A 1 215 ? -7.316 13.260 0.218 1.00 85.12 215 PRO A C 1
ATOM 1645 O O . PRO A 1 215 ? -6.494 13.422 1.117 1.00 85.12 215 PRO A O 1
ATOM 1648 N N . ALA A 1 216 ? -7.648 14.219 -0.647 1.00 78.88 216 ALA A N 1
ATOM 1649 C CA . ALA A 1 216 ? -7.161 15.594 -0.562 1.00 78.88 216 ALA A CA 1
ATOM 1650 C C . ALA A 1 216 ? -7.211 16.118 0.887 1.00 78.88 216 ALA A C 1
ATOM 1652 O O . ALA A 1 216 ? -8.289 16.209 1.487 1.00 78.88 216 ALA A O 1
ATOM 1653 N N . GLY A 1 217 ? -6.043 16.428 1.455 1.00 63.34 217 GLY A N 1
ATOM 1654 C CA . GLY A 1 217 ? -5.917 16.970 2.802 1.00 63.34 217 GLY A CA 1
ATOM 1655 C C . GLY A 1 217 ? -6.215 18.459 2.834 1.00 63.34 217 GLY A C 1
ATOM 1656 O O . GLY A 1 217 ? -6.289 19.114 1.803 1.00 63.34 217 GLY A O 1
ATOM 1657 N N . GLY A 1 218 ? -6.389 19.031 4.027 1.00 55.41 218 GLY A N 1
ATOM 1658 C CA . GLY A 1 218 ? -6.773 20.440 4.234 1.00 55.41 218 GLY A CA 1
ATOM 1659 C C . GLY A 1 218 ? -5.887 21.531 3.589 1.00 55.41 218 GLY A C 1
ATOM 1660 O O . GLY A 1 218 ? -6.131 22.714 3.828 1.00 55.41 218 GLY A O 1
ATOM 1661 N N . ARG A 1 219 ? -4.875 21.181 2.782 1.00 57.75 219 ARG A N 1
ATOM 1662 C CA . ARG A 1 219 ? -4.162 22.085 1.874 1.00 57.75 219 ARG A CA 1
ATOM 1663 C C . ARG A 1 219 ? -4.933 22.204 0.555 1.00 57.75 219 ARG A C 1
ATOM 1665 O O . ARG A 1 219 ? -5.127 21.236 -0.170 1.00 57.75 219 ARG A O 1
ATOM 1672 N N . GLN A 1 220 ? -5.381 23.418 0.229 1.00 52.88 220 GLN A N 1
ATOM 1673 C CA . GLN A 1 220 ? -6.125 23.669 -1.009 1.00 52.88 220 GLN A CA 1
ATOM 1674 C C . GLN A 1 220 ? -5.344 23.198 -2.247 1.00 52.88 220 GLN A C 1
ATOM 1676 O O . GLN A 1 220 ? -4.215 23.632 -2.463 1.00 52.88 220 GLN A O 1
ATOM 1681 N N . GLY A 1 221 ? -5.987 22.371 -3.076 1.00 60.22 221 GLY A N 1
ATOM 1682 C CA . GLY A 1 221 ? -5.461 21.929 -4.372 1.00 60.22 221 GLY A CA 1
ATOM 1683 C C . GLY A 1 221 ? -4.670 20.619 -4.354 1.00 60.22 221 GLY A C 1
ATOM 1684 O O . GLY A 1 221 ? -4.226 20.190 -5.413 1.00 60.22 221 GLY A O 1
ATOM 1685 N N . GLU A 1 222 ? -4.509 19.976 -3.199 1.00 71.69 222 GLU A N 1
ATOM 1686 C CA . GLU A 1 222 ? -3.833 18.682 -3.096 1.00 71.69 222 GLU A CA 1
ATOM 1687 C C . GLU A 1 222 ? -4.731 17.558 -3.646 1.00 71.69 222 GLU A C 1
ATOM 1689 O O . GLU A 1 222 ? -5.855 17.403 -3.165 1.00 71.69 222 GLU A O 1
ATOM 1694 N N . PRO A 1 223 ? -4.306 16.790 -4.667 1.00 79.69 223 PRO A N 1
ATOM 1695 C CA . PRO A 1 223 ? -5.082 15.657 -5.147 1.00 79.69 223 PRO A CA 1
ATOM 1696 C C . PRO A 1 223 ? -5.038 14.509 -4.134 1.00 79.69 223 PRO A C 1
ATOM 1698 O O . PRO A 1 223 ? -4.120 14.394 -3.320 1.00 79.69 223 PRO A O 1
ATOM 1701 N N . ALA A 1 224 ? -6.039 13.637 -4.206 1.00 85.81 224 ALA A N 1
ATOM 1702 C CA . ALA A 1 224 ? -5.963 12.360 -3.516 1.00 85.81 224 ALA A CA 1
ATOM 1703 C C . ALA A 1 224 ? -4.814 11.523 -4.104 1.00 85.81 224 ALA A C 1
ATOM 1705 O O . ALA A 1 224 ? -4.555 11.595 -5.307 1.00 85.81 224 ALA A O 1
ATOM 1706 N N . ARG A 1 225 ? -4.117 10.769 -3.254 1.00 88.69 225 ARG A N 1
ATOM 1707 C CA . ARG A 1 225 ? -2.871 10.087 -3.624 1.00 88.69 225 ARG A CA 1
ATOM 1708 C C . ARG A 1 225 ? -2.724 8.732 -2.935 1.00 88.69 225 ARG A C 1
ATOM 1710 O O . ARG A 1 225 ? -3.223 8.569 -1.817 1.00 88.69 225 ARG A O 1
ATOM 1717 N N . PRO A 1 226 ? -2.012 7.774 -3.548 1.00 92.69 226 PRO A N 1
ATOM 1718 C CA . PRO A 1 226 ? -1.618 6.555 -2.860 1.00 92.69 226 PRO A CA 1
ATOM 1719 C C . PRO A 1 226 ? -0.577 6.858 -1.773 1.00 92.69 226 PRO A C 1
ATOM 1721 O O . PRO A 1 226 ? 0.333 7.670 -1.964 1.00 92.69 226 PRO A O 1
ATOM 1724 N N . ALA A 1 227 ? -0.710 6.197 -0.626 1.00 93.56 227 ALA A N 1
ATOM 1725 C CA . ALA A 1 227 ? 0.255 6.261 0.462 1.00 93.56 227 ALA A CA 1
ATOM 1726 C C . ALA A 1 227 ? 0.330 4.928 1.207 1.00 93.56 227 ALA A C 1
ATOM 1728 O O . ALA A 1 227 ? -0.698 4.310 1.486 1.00 93.56 227 ALA A O 1
ATOM 1729 N N . LEU A 1 228 ? 1.537 4.531 1.602 1.00 95.00 228 LEU A N 1
ATOM 1730 C CA . LEU A 1 228 ? 1.735 3.486 2.602 1.00 95.00 228 LEU A CA 1
ATOM 1731 C C . LEU A 1 228 ? 1.785 4.140 3.976 1.00 95.00 228 LEU A C 1
ATOM 1733 O O . LEU A 1 228 ? 2.546 5.083 4.191 1.00 95.00 228 LEU A O 1
ATOM 1737 N N . LEU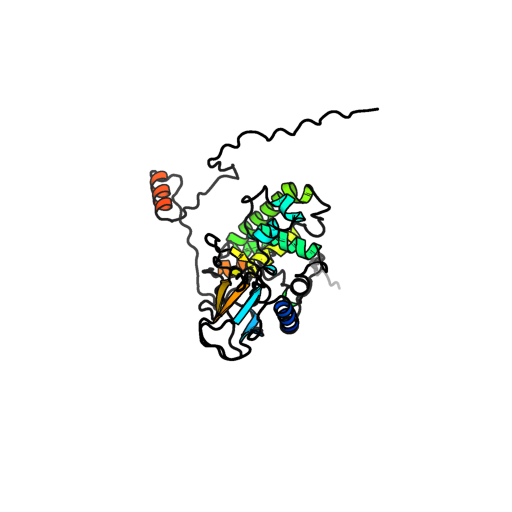 A 1 229 ? 0.985 3.622 4.900 1.00 94.88 229 LEU A N 1
ATOM 1738 C CA . LEU A 1 229 ? 0.840 4.155 6.247 1.00 94.88 229 LEU A CA 1
ATOM 1739 C C . LEU A 1 229 ? 0.851 2.994 7.244 1.00 94.88 229 LEU A C 1
ATOM 1741 O O . LEU A 1 229 ? 0.067 2.061 7.059 1.00 94.88 229 LEU A O 1
ATOM 1745 N N . PRO A 1 230 ? 1.679 3.043 8.301 1.00 95.56 230 PRO A N 1
ATOM 1746 C CA . PRO A 1 230 ? 1.696 1.997 9.314 1.00 95.56 230 PRO A CA 1
ATOM 1747 C C . PRO A 1 230 ? 0.336 1.867 10.001 1.00 95.56 230 PRO A C 1
ATOM 1749 O O . PRO A 1 230 ? -0.311 2.867 10.311 1.00 95.56 230 PRO A O 1
ATOM 1752 N N . LEU A 1 231 ? -0.061 0.629 10.290 1.00 96.06 231 LEU A N 1
ATOM 1753 C CA . LEU A 1 231 ? -1.359 0.204 10.842 1.00 96.06 231 LEU A CA 1
ATOM 1754 C C . LEU A 1 231 ? -2.576 0.386 9.915 1.00 96.06 231 LEU A C 1
ATOM 1756 O O . LEU A 1 231 ? -3.479 -0.447 9.948 1.00 96.06 231 LEU A O 1
ATOM 1760 N N . VAL A 1 232 ? -2.632 1.437 9.095 1.00 95.56 232 VAL A N 1
ATOM 1761 C CA . VAL A 1 232 ? -3.758 1.683 8.173 1.00 95.56 232 VAL A CA 1
ATOM 1762 C C . VAL A 1 232 ? -3.835 0.626 7.062 1.00 95.56 232 VAL A C 1
ATOM 1764 O O . VAL A 1 232 ? -4.922 0.194 6.690 1.00 95.56 232 VAL A O 1
ATOM 1767 N N . GLU A 1 233 ? -2.685 0.189 6.559 1.00 92.94 233 GLU A N 1
ATOM 1768 C CA . GLU A 1 233 ? -2.506 -0.918 5.613 1.00 92.94 233 GLU A CA 1
ATOM 1769 C C . GLU A 1 233 ? -3.025 -2.277 6.122 1.00 92.94 233 GLU A C 1
ATOM 1771 O O . GLU A 1 233 ? -3.246 -3.180 5.322 1.00 92.94 233 GLU A O 1
ATOM 1776 N N . LEU A 1 234 ? -3.243 -2.435 7.435 1.00 94.31 234 LEU A N 1
ATOM 1777 C CA . LEU A 1 234 ? -3.840 -3.635 8.043 1.00 94.31 234 LEU A CA 1
ATOM 1778 C C . LEU A 1 234 ? -5.382 -3.607 8.076 1.00 94.31 234 LEU A C 1
ATOM 1780 O O . LEU A 1 234 ? -6.012 -4.550 8.565 1.00 94.31 234 LEU A O 1
ATOM 1784 N N . CYS A 1 235 ? -6.025 -2.534 7.606 1.00 95.25 235 CYS A N 1
ATOM 1785 C CA . CYS A 1 235 ? -7.477 -2.500 7.434 1.00 95.25 235 CYS A CA 1
ATOM 1786 C C . CYS A 1 235 ? -7.878 -3.259 6.172 1.00 95.25 235 CYS A C 1
ATOM 1788 O O . CYS A 1 235 ? -7.669 -2.760 5.071 1.00 95.25 235 CYS A O 1
ATOM 1790 N N . ASN A 1 236 ? -8.509 -4.423 6.334 1.00 93.56 236 ASN A N 1
ATOM 1791 C CA . ASN A 1 236 ? -8.955 -5.268 5.225 1.00 93.56 236 ASN A CA 1
ATOM 1792 C C . ASN A 1 236 ? -10.066 -4.631 4.373 1.00 93.56 236 ASN A C 1
ATOM 1794 O O . ASN A 1 236 ? -10.785 -3.730 4.817 1.00 93.56 236 ASN A O 1
ATOM 1798 N N . HIS A 1 237 ? -10.229 -5.152 3.157 1.00 91.12 237 HIS A N 1
ATOM 1799 C CA . HIS A 1 237 ? -11.280 -4.749 2.229 1.00 91.12 237 HIS A CA 1
ATOM 1800 C C . HIS A 1 237 ? -12.690 -5.137 2.711 1.00 91.12 237 HIS A C 1
ATOM 1802 O O . HIS A 1 237 ? -12.911 -6.258 3.173 1.00 91.12 237 HIS A O 1
ATOM 1808 N N . ALA A 1 238 ? -13.666 -4.251 2.504 1.00 89.88 238 ALA A N 1
ATOM 1809 C CA . ALA A 1 238 ? -15.087 -4.588 2.486 1.00 89.88 238 ALA A CA 1
ATOM 1810 C C . ALA A 1 238 ? -15.855 -3.709 1.485 1.00 89.88 238 ALA A C 1
ATOM 1812 O O . ALA A 1 238 ? -15.647 -2.495 1.441 1.00 89.88 238 ALA A O 1
ATOM 1813 N N . ASP A 1 239 ? -16.819 -4.302 0.768 1.00 86.56 239 ASP A N 1
ATOM 1814 C CA . ASP A 1 239 ? -17.726 -3.576 -0.142 1.00 86.56 239 ASP A CA 1
ATOM 1815 C C . ASP A 1 239 ? -18.539 -2.492 0.609 1.00 86.56 239 ASP A C 1
ATOM 1817 O O . ASP A 1 239 ? -18.920 -1.463 0.056 1.00 86.56 239 ASP A O 1
ATOM 1821 N N . SER A 1 240 ? -18.814 -2.721 1.898 1.00 90.44 240 SER A N 1
ATOM 1822 C CA . SER A 1 240 ? -19.423 -1.759 2.824 1.00 90.44 240 SER A CA 1
ATOM 1823 C C . SER A 1 240 ? -18.467 -1.508 3.995 1.00 90.44 240 SER A C 1
ATOM 1825 O O . SER A 1 240 ? -18.539 -2.227 4.995 1.00 90.44 240 SER A O 1
ATOM 1827 N N . PRO A 1 241 ? -17.546 -0.536 3.871 1.00 94.44 241 PRO A N 1
ATOM 1828 C CA . PRO A 1 241 ? -16.483 -0.342 4.845 1.00 94.44 241 PRO A CA 1
ATOM 1829 C C . PRO A 1 241 ? -17.008 0.217 6.169 1.00 94.44 241 PRO A C 1
ATOM 1831 O O . PRO A 1 241 ? -17.955 1.005 6.218 1.00 94.44 241 PRO A O 1
ATOM 1834 N N . SER A 1 242 ? -16.358 -0.166 7.266 1.00 97.06 242 SER A N 1
ATOM 1835 C CA . SER A 1 242 ? -16.653 0.353 8.607 1.00 97.06 242 SER A CA 1
ATOM 1836 C C . SER A 1 242 ? -15.890 1.639 8.936 1.00 97.06 242 SER A C 1
ATOM 1838 O O . SER A 1 242 ? -16.232 2.313 9.912 1.00 97.06 242 SER A O 1
ATOM 1840 N N . ALA A 1 243 ? -14.896 2.009 8.123 1.00 96.62 243 ALA A N 1
ATOM 1841 C CA . ALA A 1 243 ? -14.072 3.198 8.303 1.00 96.62 243 ALA A CA 1
ATOM 1842 C C . ALA A 1 243 ? -13.881 3.997 6.998 1.00 96.62 243 ALA A C 1
ATOM 1844 O O . ALA A 1 243 ? -13.987 3.466 5.895 1.00 96.62 243 ALA A O 1
ATOM 1845 N N . SER A 1 244 ? -13.570 5.290 7.124 1.00 94.94 244 SER A N 1
ATOM 1846 C CA . SER A 1 244 ? -13.050 6.125 6.029 1.00 94.94 244 SER A CA 1
ATOM 1847 C C . SER A 1 244 ? -11.780 6.850 6.422 1.00 94.94 244 SER A C 1
ATOM 1849 O O . SER A 1 244 ? -11.596 7.203 7.586 1.00 94.94 244 SER A O 1
ATOM 1851 N N . LEU A 1 245 ? -10.943 7.112 5.419 1.00 93.19 245 LEU A N 1
ATOM 1852 C CA . LEU A 1 245 ? -9.726 7.899 5.554 1.00 93.19 245 LEU A CA 1
ATOM 1853 C C . LEU A 1 245 ? -9.990 9.388 5.363 1.00 93.19 245 LEU A C 1
ATOM 1855 O O . LEU A 1 245 ? -10.778 9.796 4.510 1.00 93.19 245 LEU A O 1
ATOM 1859 N N . HIS A 1 246 ? -9.268 10.195 6.129 1.00 91.06 246 HIS A N 1
ATOM 1860 C CA . HIS A 1 246 ? -9.260 11.645 6.035 1.00 91.06 246 HIS A CA 1
ATOM 1861 C C . HIS A 1 246 ? -7.835 12.159 6.225 1.00 91.06 246 HIS A C 1
ATOM 1863 O O . HIS A 1 246 ? -7.121 11.685 7.103 1.00 91.06 246 HIS A O 1
ATOM 1869 N N . ALA A 1 247 ? -7.428 13.152 5.438 1.00 89.62 247 ALA A N 1
ATOM 1870 C CA . ALA A 1 247 ? -6.179 13.862 5.672 1.00 89.62 247 ALA A CA 1
ATOM 1871 C C . ALA A 1 247 ? -6.444 15.171 6.427 1.00 89.62 247 ALA A C 1
ATOM 1873 O O . ALA A 1 247 ? -7.221 16.031 6.001 1.00 89.62 247 ALA A O 1
ATOM 1874 N N . ARG A 1 248 ? -5.768 15.332 7.561 1.00 86.62 248 ARG A N 1
ATOM 1875 C CA . ARG A 1 248 ? -5.770 16.532 8.392 1.00 86.62 248 ARG A CA 1
ATOM 1876 C C . ARG A 1 248 ? -4.474 17.289 8.133 1.00 86.62 248 ARG A C 1
ATOM 1878 O O . ARG A 1 248 ? -3.393 16.795 8.431 1.00 86.62 248 ARG A O 1
ATOM 1885 N N . GLY A 1 249 ? -4.588 18.502 7.596 1.00 78.94 249 GLY A N 1
ATOM 1886 C CA . GLY A 1 249 ? -3.429 19.375 7.414 1.00 78.94 249 GLY A CA 1
ATOM 1887 C C . GLY A 1 249 ? -2.832 19.832 8.755 1.00 78.94 249 GLY A C 1
ATOM 1888 O O . GLY A 1 249 ? -3.523 19.793 9.778 1.00 78.94 249 GLY A O 1
ATOM 1889 N N . PRO A 1 250 ? -1.575 20.308 8.760 1.00 76.44 250 PRO A N 1
ATOM 1890 C CA . PRO A 1 250 ? -0.929 20.804 9.969 1.00 76.44 250 PRO A CA 1
ATOM 1891 C C . PRO A 1 250 ? -1.724 21.963 10.576 1.00 76.44 250 PRO A C 1
ATOM 1893 O O . PRO A 1 250 ? -2.141 22.889 9.873 1.00 76.44 250 PRO A O 1
ATOM 1896 N N . GLN A 1 251 ? -1.922 21.928 11.892 1.00 67.19 251 GLN A N 1
ATOM 1897 C CA . GLN A 1 251 ? -2.627 22.982 12.615 1.00 67.19 251 GLN A CA 1
ATOM 1898 C C . GLN A 1 251 ? -1.625 23.900 13.305 1.00 67.19 251 GLN A C 1
ATOM 1900 O O . GLN A 1 251 ? -0.795 23.459 14.096 1.00 67.19 251 GLN A O 1
ATOM 1905 N N . ALA A 1 252 ? -1.715 25.204 13.041 1.00 60.22 252 ALA A N 1
ATOM 1906 C CA . ALA A 1 252 ? -0.950 26.184 13.797 1.00 60.22 252 ALA A CA 1
ATOM 1907 C C . ALA A 1 252 ? -1.506 26.278 15.225 1.00 60.22 252 ALA A C 1
ATOM 1909 O O . ALA A 1 252 ? -2.698 26.525 15.416 1.00 60.22 252 ALA A O 1
ATOM 1910 N N . GLY A 1 253 ? -0.639 26.119 16.227 1.00 58.91 253 GLY A N 1
ATOM 1911 C CA . GLY A 1 253 ? -1.010 26.327 17.624 1.00 58.91 253 GLY A CA 1
ATOM 1912 C C . GLY A 1 253 ? -1.558 27.731 17.861 1.00 58.91 253 GLY A C 1
ATOM 1913 O O . GLY A 1 253 ? -1.115 28.707 17.240 1.00 58.91 253 GLY A O 1
ATOM 1914 N N . LEU A 1 254 ? -2.504 27.853 18.794 1.00 50.88 254 LEU A N 1
ATOM 1915 C CA . LEU A 1 254 ? -2.984 29.156 19.244 1.00 50.88 254 LEU A CA 1
ATOM 1916 C C . LEU A 1 254 ? -1.767 29.958 19.749 1.00 50.88 254 LEU A C 1
ATOM 1918 O O . LEU A 1 254 ? -1.037 29.493 20.621 1.00 50.88 254 LEU A O 1
ATOM 1922 N N . PHE A 1 255 ? -1.529 31.140 19.173 1.00 55.84 255 PHE A N 1
ATOM 1923 C CA . PHE A 1 255 ? -0.358 32.009 19.416 1.00 55.84 255 PHE A CA 1
ATOM 1924 C C . PHE A 1 255 ? 0.980 31.595 18.769 1.00 55.84 255 PHE A C 1
ATOM 1926 O O . PHE A 1 255 ? 2.028 32.108 19.162 1.00 55.84 255 PHE A O 1
ATOM 1933 N N . GLY A 1 256 ? 0.980 30.728 17.751 1.00 48.91 256 GLY A N 1
ATOM 1934 C CA . GLY A 1 256 ? 2.183 30.452 16.949 1.00 48.91 256 GLY A CA 1
ATOM 1935 C C . GLY A 1 256 ? 3.264 29.642 17.676 1.00 48.91 256 GLY A C 1
ATOM 1936 O O . GLY A 1 256 ? 4.412 29.612 17.238 1.00 48.91 256 GLY A O 1
ATOM 1937 N N . ARG A 1 257 ? 2.911 28.979 18.785 1.00 36.00 257 ARG A N 1
ATOM 1938 C CA . ARG A 1 257 ? 3.760 28.008 19.487 1.00 36.00 257 ARG A CA 1
ATOM 1939 C C . ARG A 1 257 ? 3.042 26.667 19.582 1.00 36.00 257 ARG A C 1
ATOM 1941 O O . ARG A 1 257 ? 1.930 26.626 20.089 1.00 36.00 257 ARG A O 1
ATOM 1948 N N . GLY A 1 258 ? 3.719 25.602 19.144 1.00 52.22 258 GLY A N 1
ATOM 1949 C CA . GLY A 1 258 ? 3.243 24.217 19.240 1.00 52.22 258 GLY A CA 1
ATOM 1950 C C . GLY A 1 258 ? 2.043 23.945 18.336 1.00 52.22 258 GLY A C 1
ATOM 1951 O O . GLY A 1 258 ? 0.906 24.088 18.767 1.00 52.22 258 GLY A O 1
ATOM 1952 N N . GLY A 1 259 ? 2.305 23.593 17.077 1.00 56.38 259 GLY A N 1
ATOM 1953 C CA . GLY A 1 259 ? 1.292 23.069 16.163 1.00 56.38 259 GLY A CA 1
ATOM 1954 C C . GLY A 1 259 ? 1.392 21.551 16.060 1.00 56.38 259 GLY A C 1
ATOM 1955 O O . GLY A 1 259 ? 2.490 21.009 16.177 1.00 56.38 259 GLY A O 1
ATOM 1956 N N . GLU A 1 260 ? 0.267 20.879 15.845 1.00 63.88 260 GLU A N 1
ATOM 1957 C CA . GLU A 1 260 ? 0.278 19.470 15.450 1.00 63.88 260 GLU A CA 1
ATOM 1958 C C . GLU A 1 260 ? 0.617 19.376 13.957 1.00 63.88 260 GLU A C 1
ATOM 1960 O O . GLU A 1 260 ? 0.070 20.134 13.147 1.00 63.88 260 GLU A O 1
ATOM 1965 N N . GLY A 1 261 ? 1.516 18.451 13.604 1.00 76.31 261 GLY A N 1
ATOM 1966 C CA . GLY A 1 261 ? 1.829 18.105 12.215 1.00 76.31 261 GLY A CA 1
ATOM 1967 C C . GLY A 1 261 ? 0.606 17.579 11.461 1.00 76.31 261 GLY A C 1
ATOM 1968 O O . GLY A 1 261 ? -0.467 17.386 12.047 1.00 76.31 261 GLY A O 1
ATOM 1969 N N . GLY A 1 262 ? 0.754 17.381 10.151 1.00 88.12 262 GLY A N 1
ATOM 1970 C CA . GLY A 1 262 ? -0.280 16.726 9.350 1.00 88.12 262 GLY A CA 1
ATOM 1971 C C . GLY A 1 262 ? -0.515 15.293 9.835 1.00 88.12 262 GLY A C 1
ATOM 1972 O O . GLY A 1 262 ? 0.370 14.676 10.423 1.00 88.12 262 GLY A O 1
ATOM 1973 N N . ALA A 1 263 ? -1.716 14.758 9.642 1.00 91.81 263 ALA A N 1
ATOM 1974 C CA . ALA A 1 263 ? -1.996 13.356 9.940 1.00 91.81 263 ALA A CA 1
ATOM 1975 C C . ALA A 1 263 ? -3.035 12.774 8.987 1.00 91.81 263 ALA A C 1
ATOM 1977 O O . ALA A 1 263 ? -3.876 13.492 8.444 1.00 91.81 263 ALA A O 1
ATOM 1978 N N . VAL A 1 264 ? -3.009 11.456 8.850 1.00 93.62 264 VAL A N 1
ATOM 1979 C CA . VAL A 1 264 ? -4.046 10.669 8.194 1.00 93.62 264 VAL A CA 1
ATOM 1980 C C . VAL A 1 264 ? -4.855 9.948 9.267 1.00 93.62 264 VAL A C 1
ATOM 1982 O O . VAL A 1 264 ? -4.300 9.254 10.117 1.00 93.62 264 VAL A O 1
ATOM 1985 N N . GLU A 1 265 ? -6.170 10.139 9.245 1.00 95.25 265 GLU A N 1
ATOM 1986 C CA . GLU A 1 265 ? -7.094 9.639 10.259 1.00 95.25 265 GLU A CA 1
ATOM 1987 C C . GLU A 1 265 ? -8.087 8.640 9.657 1.00 95.25 265 GLU A C 1
ATOM 1989 O O . GLU A 1 265 ? -8.680 8.893 8.606 1.00 95.25 265 GLU A O 1
ATOM 1994 N N . LEU A 1 266 ? -8.300 7.521 10.353 1.00 96.38 266 LEU A N 1
ATOM 1995 C CA . LEU A 1 266 ? -9.447 6.641 10.144 1.00 96.38 266 LEU A CA 1
ATOM 1996 C C . LEU A 1 266 ? -10.596 7.089 11.042 1.00 96.38 266 LEU A C 1
ATOM 1998 O O . LEU A 1 266 ? -10.412 7.250 12.249 1.00 96.38 266 LEU A O 1
ATOM 2002 N N . THR A 1 267 ? -11.792 7.204 10.475 1.00 97.12 267 THR A N 1
ATOM 2003 C CA . THR A 1 267 ? -13.014 7.586 11.195 1.00 97.12 267 THR A CA 1
ATOM 2004 C C . THR A 1 267 ? -14.095 6.532 11.006 1.00 97.12 267 THR A C 1
ATOM 2006 O O . THR A 1 267 ? -14.290 6.033 9.898 1.00 97.12 267 THR A O 1
ATOM 2009 N N . ALA A 1 268 ? -14.823 6.206 12.074 1.00 98.00 268 ALA A N 1
ATOM 2010 C CA . ALA A 1 268 ? -15.881 5.203 12.042 1.00 98.00 268 ALA A CA 1
ATOM 2011 C C . ALA A 1 268 ? -17.080 5.652 11.189 1.00 98.00 268 ALA A C 1
ATOM 2013 O O . ALA A 1 268 ? -17.637 6.737 11.384 1.00 98.00 268 ALA A O 1
ATOM 2014 N N . GLN A 1 269 ? -17.539 4.786 10.286 1.00 97.38 269 GLN A N 1
ATOM 2015 C CA . GLN A 1 269 ? -18.746 5.003 9.482 1.00 97.38 269 GLN A CA 1
ATOM 2016 C C . GLN A 1 269 ? -20.016 4.445 10.136 1.00 97.38 269 GLN A C 1
ATOM 2018 O O . GLN A 1 269 ? -21.124 4.750 9.700 1.00 97.38 269 GLN A O 1
ATOM 2023 N N . ALA A 1 270 ? -19.896 3.687 11.217 1.00 96.56 270 ALA A N 1
ATOM 2024 C CA . ALA A 1 270 ? -21.019 3.177 11.992 1.00 96.56 270 ALA A CA 1
ATOM 2025 C C . ALA A 1 270 ? -20.651 3.131 13.479 1.00 96.56 270 ALA A C 1
ATOM 2027 O O . ALA A 1 270 ? -19.496 3.346 13.841 1.00 96.56 270 ALA A O 1
ATOM 2028 N N . ASP A 1 271 ? -21.636 2.863 14.332 1.00 98.19 271 ASP A N 1
ATOM 2029 C CA . ASP A 1 271 ? -21.349 2.447 15.702 1.00 98.19 271 ASP A CA 1
ATOM 2030 C C . ASP A 1 271 ? -20.720 1.050 15.645 1.00 98.19 271 ASP A C 1
ATOM 2032 O O . ASP A 1 271 ? -21.271 0.157 15.001 1.00 98.19 271 ASP A O 1
ATOM 2036 N N . LEU A 1 272 ? -19.574 0.874 16.301 1.00 98.25 272 LEU A N 1
ATOM 2037 C CA . LEU A 1 272 ? -18.836 -0.388 16.330 1.00 98.25 272 LEU A CA 1
ATOM 2038 C C . LEU A 1 272 ? -18.730 -0.883 17.769 1.00 98.25 272 LEU A C 1
ATOM 2040 O O . LEU A 1 272 ? -18.501 -0.107 18.701 1.00 98.25 272 LEU A O 1
ATOM 2044 N N . SER A 1 273 ? -18.882 -2.186 17.947 1.00 98.44 273 SER A N 1
ATOM 2045 C CA . SER A 1 273 ? -18.622 -2.901 19.191 1.00 98.44 273 SER A CA 1
ATOM 2046 C C . SER A 1 273 ? -17.152 -3.302 19.292 1.00 98.44 273 SER A C 1
ATOM 2048 O O . SER A 1 273 ? -16.425 -3.349 18.303 1.00 98.44 273 SER A O 1
ATOM 2050 N N . ALA A 1 274 ? -16.700 -3.631 20.505 1.00 98.06 274 ALA A N 1
ATOM 2051 C CA . ALA A 1 274 ? -15.382 -4.234 20.682 1.00 98.06 274 ALA A CA 1
ATOM 2052 C C . ALA A 1 274 ? -15.292 -5.548 19.884 1.00 98.06 274 ALA A C 1
ATOM 2054 O O . ALA A 1 274 ? -16.153 -6.414 20.034 1.00 98.06 274 ALA A O 1
ATOM 2055 N N . GLY A 1 275 ? -14.243 -5.696 19.078 1.00 97.56 275 GLY A N 1
ATOM 2056 C CA . GLY A 1 275 ? -14.023 -6.842 18.196 1.00 97.56 275 GLY A CA 1
ATOM 2057 C C . GLY A 1 275 ? -14.553 -6.672 16.769 1.00 97.56 275 GLY A C 1
ATOM 2058 O O . GLY A 1 275 ? -14.197 -7.486 15.920 1.00 97.56 275 GLY A O 1
ATOM 2059 N N . ASP A 1 276 ? -15.330 -5.626 16.472 1.00 98.12 276 ASP A N 1
ATOM 2060 C CA . ASP A 1 276 ? -15.789 -5.369 15.103 1.00 98.12 276 ASP A CA 1
ATOM 2061 C C . ASP A 1 276 ? -14.615 -4.962 14.202 1.00 98.12 276 ASP A C 1
ATOM 2063 O O . ASP A 1 276 ? -13.756 -4.169 14.599 1.00 98.12 276 ASP A O 1
ATOM 2067 N N . ALA A 1 277 ? -14.580 -5.493 12.978 1.00 97.44 277 ALA A N 1
ATOM 2068 C CA . ALA A 1 277 ? -13.504 -5.239 12.025 1.00 97.44 277 ALA A CA 1
ATOM 2069 C C . ALA A 1 277 ? -13.477 -3.785 11.539 1.00 97.44 277 ALA A C 1
ATOM 2071 O O . ALA A 1 277 ? -14.511 -3.198 11.209 1.00 97.44 277 ALA A O 1
ATOM 2072 N N . LEU A 1 278 ? -12.273 -3.222 11.445 1.00 97.69 278 LEU A N 1
ATOM 2073 C CA . LEU A 1 278 ? -12.001 -1.929 10.829 1.00 97.69 278 LEU A CA 1
ATOM 2074 C C . LEU A 1 278 ? -11.609 -2.173 9.372 1.00 97.69 278 LEU A C 1
ATOM 2076 O O . LEU A 1 278 ? -10.530 -2.694 9.092 1.00 97.69 278 LEU A O 1
ATOM 2080 N N . THR A 1 279 ? -12.508 -1.829 8.457 1.00 96.19 279 THR A N 1
ATOM 2081 C CA . THR A 1 279 ? -12.394 -2.148 7.031 1.00 96.19 279 THR A CA 1
ATOM 2082 C C . THR A 1 279 ? -12.450 -0.891 6.180 1.00 96.19 279 THR A C 1
ATOM 2084 O O . THR A 1 279 ? -13.121 0.085 6.528 1.00 96.19 279 THR A O 1
ATOM 2087 N N . LEU A 1 280 ? -11.743 -0.937 5.055 1.00 93.69 280 LEU A N 1
ATOM 2088 C CA . LEU A 1 280 ? -11.726 0.092 4.022 1.00 93.69 280 LEU A CA 1
ATOM 2089 C C . LEU A 1 280 ? -12.279 -0.477 2.715 1.00 93.69 280 LEU A C 1
ATOM 2091 O O . LEU A 1 280 ? -12.320 -1.687 2.519 1.00 93.69 280 LEU A O 1
ATOM 2095 N N . CYS A 1 281 ? -12.687 0.400 1.801 1.00 89.69 281 CYS A N 1
ATOM 2096 C CA . CYS A 1 281 ? -12.982 0.002 0.429 1.00 89.69 281 CYS A CA 1
ATOM 2097 C C . CYS A 1 281 ? -11.745 0.279 -0.433 1.00 89.69 281 CYS A C 1
ATOM 2099 O O . CYS A 1 281 ? -11.302 1.424 -0.543 1.00 89.69 281 CYS A O 1
ATOM 2101 N N . TYR A 1 282 ? -11.180 -0.774 -1.019 1.00 85.12 282 TYR A N 1
ATOM 2102 C CA . TYR A 1 282 ? -9.985 -0.725 -1.873 1.00 85.12 282 TYR A CA 1
ATOM 2103 C C . TYR A 1 282 ? -10.353 -0.311 -3.308 1.00 85.12 282 TYR A C 1
ATOM 2105 O O . TYR A 1 282 ? -10.103 -1.042 -4.261 1.00 85.12 282 TYR A O 1
ATOM 2113 N N . ALA A 1 283 ? -10.997 0.855 -3.433 1.00 65.81 283 ALA A N 1
ATOM 2114 C CA . ALA A 1 283 ? -11.621 1.362 -4.660 1.00 65.81 283 ALA A CA 1
ATOM 2115 C C . ALA A 1 283 ? -12.688 0.416 -5.267 1.00 65.81 283 ALA A C 1
ATOM 2117 O O . ALA A 1 283 ? -12.974 -0.657 -4.737 1.00 65.81 283 ALA A O 1
ATOM 2118 N N . GLU A 1 284 ? -13.321 0.837 -6.369 1.00 66.06 284 GLU A N 1
ATOM 2119 C CA . GLU A 1 284 ? -14.283 0.030 -7.146 1.00 66.06 284 GLU A CA 1
ATOM 2120 C C . GLU A 1 284 ? -13.567 -1.072 -7.954 1.00 66.06 284 GLU A C 1
ATOM 2122 O O . GLU A 1 284 ? -13.759 -1.200 -9.160 1.00 66.06 284 GLU A O 1
ATOM 2127 N N . ALA A 1 285 ? -12.693 -1.838 -7.299 1.00 71.69 285 ALA A N 1
ATOM 2128 C CA . ALA A 1 285 ? -11.923 -2.897 -7.927 1.00 71.69 285 ALA A CA 1
ATOM 2129 C C . ALA A 1 285 ? -12.833 -4.076 -8.306 1.00 71.69 285 ALA A C 1
ATOM 2131 O O . ALA A 1 285 ? -13.540 -4.653 -7.471 1.00 71.69 285 ALA A O 1
ATOM 2132 N N . THR A 1 286 ? -12.773 -4.473 -9.573 1.00 82.94 286 THR A N 1
ATOM 2133 C CA . THR A 1 286 ? -13.285 -5.761 -10.053 1.00 82.94 286 THR A CA 1
ATOM 2134 C C . THR A 1 286 ? -12.586 -6.913 -9.330 1.00 82.94 286 THR A C 1
ATOM 2136 O O . THR A 1 286 ? -11.509 -6.758 -8.749 1.00 82.94 286 THR A O 1
ATOM 2139 N N . ARG A 1 287 ? -13.151 -8.125 -9.377 1.00 85.62 287 ARG A N 1
ATOM 2140 C CA . ARG A 1 287 ? -12.502 -9.287 -8.739 1.00 85.62 287 ARG A CA 1
ATOM 2141 C C . ARG A 1 287 ? -11.148 -9.622 -9.374 1.00 85.62 287 ARG A C 1
ATOM 2143 O O . ARG A 1 287 ? -10.250 -10.083 -8.675 1.00 85.62 287 ARG A O 1
ATOM 2150 N N . GLY A 1 288 ? -10.995 -9.337 -10.668 1.00 88.38 288 GLY A N 1
ATOM 2151 C CA . GLY A 1 288 ? -9.709 -9.424 -11.359 1.00 88.38 288 GLY A CA 1
ATOM 2152 C C . GLY A 1 288 ? -8.691 -8.418 -10.819 1.00 88.38 288 GLY A C 1
ATOM 2153 O O . GLY A 1 288 ? -7.547 -8.783 -10.584 1.00 88.38 288 GLY A O 1
ATOM 2154 N N . GLU A 1 289 ? -9.104 -7.178 -10.553 1.00 88.31 289 GLU A N 1
ATOM 2155 C CA . GLU A 1 289 ? -8.230 -6.153 -9.964 1.00 88.31 289 GLU A CA 1
ATOM 2156 C C . GLU A 1 289 ? -7.868 -6.459 -8.508 1.00 88.31 289 GLU A C 1
ATOM 2158 O O . GLU A 1 289 ? -6.711 -6.297 -8.139 1.00 88.31 289 GLU A O 1
ATOM 2163 N N . LEU A 1 290 ? -8.797 -6.992 -7.702 1.00 88.75 290 LEU A N 1
ATOM 2164 C CA . LEU A 1 290 ? -8.468 -7.460 -6.349 1.00 88.75 290 LEU A CA 1
ATOM 2165 C C . LEU A 1 290 ? -7.374 -8.535 -6.368 1.00 88.75 290 LEU A C 1
ATOM 2167 O O . LEU A 1 290 ? -6.435 -8.468 -5.575 1.00 88.75 290 LEU A O 1
ATOM 2171 N N . LEU A 1 291 ? -7.444 -9.479 -7.311 1.00 90.25 291 LEU A N 1
ATOM 2172 C CA . LEU A 1 291 ? -6.395 -10.481 -7.477 1.00 90.25 291 LEU A CA 1
ATOM 2173 C C . LEU A 1 291 ? -5.071 -9.839 -7.905 1.00 90.25 291 LEU A C 1
ATOM 2175 O O . LEU A 1 291 ? -4.036 -10.121 -7.311 1.00 90.25 291 LEU A O 1
ATOM 2179 N N . LEU A 1 292 ? -5.099 -8.986 -8.931 1.00 90.81 292 LEU A N 1
ATOM 2180 C CA . LEU A 1 292 ? -3.890 -8.394 -9.505 1.00 90.81 292 LEU A CA 1
ATOM 2181 C C . LEU A 1 292 ? -3.164 -7.454 -8.535 1.00 90.81 292 LEU A C 1
ATOM 2183 O O . LEU A 1 292 ? -1.938 -7.510 -8.458 1.00 90.81 292 LEU A O 1
ATOM 2187 N N . ASP A 1 293 ? -3.906 -6.606 -7.823 1.00 89.06 293 ASP A N 1
ATOM 2188 C CA . ASP A 1 293 ? -3.340 -5.522 -7.014 1.00 89.06 293 ASP A CA 1
ATOM 2189 C C . ASP A 1 293 ? -3.185 -5.900 -5.539 1.00 89.06 293 ASP A C 1
ATOM 2191 O O . ASP A 1 293 ? -2.251 -5.435 -4.889 1.00 89.06 293 ASP A O 1
ATOM 2195 N N . TYR A 1 294 ? -4.045 -6.782 -5.018 1.00 89.50 294 TYR A N 1
ATOM 2196 C CA . TYR A 1 294 ? -4.086 -7.129 -3.592 1.00 89.50 294 TYR A CA 1
ATOM 2197 C C . TYR A 1 294 ? -3.851 -8.613 -3.298 1.00 89.50 294 TYR A C 1
ATOM 2199 O O . TYR A 1 294 ? -3.723 -8.980 -2.132 1.00 89.50 294 TYR A O 1
ATOM 2207 N N . GLY A 1 295 ? -3.776 -9.467 -4.321 1.00 89.38 295 GLY A N 1
ATOM 2208 C CA . GLY A 1 295 ? -3.441 -10.882 -4.157 1.00 89.38 295 GLY A CA 1
ATOM 2209 C C . GLY A 1 295 ? -4.545 -11.731 -3.533 1.00 89.38 295 GLY A C 1
ATOM 2210 O O . GLY A 1 295 ? -4.274 -12.795 -2.983 1.00 89.38 295 GLY A O 1
ATOM 2211 N N . PHE A 1 296 ? -5.801 -11.281 -3.595 1.00 87.75 296 PHE A N 1
ATOM 2212 C CA . PHE A 1 296 ? -6.930 -12.053 -3.083 1.00 87.75 296 PHE A CA 1
ATOM 2213 C C . PHE A 1 296 ? -8.167 -11.918 -3.967 1.00 87.75 296 PHE A C 1
ATOM 2215 O O . PHE A 1 296 ? -8.345 -10.947 -4.698 1.00 87.75 296 PHE A O 1
ATOM 2222 N N . VAL A 1 297 ? -9.078 -12.881 -3.841 1.00 84.12 297 VAL A N 1
ATOM 2223 C CA . VAL A 1 297 ? -10.444 -12.757 -4.349 1.00 84.12 297 VAL A CA 1
ATOM 2224 C C . VAL A 1 297 ? -11.407 -13.060 -3.209 1.00 84.12 297 VAL A C 1
ATOM 2226 O O . VAL A 1 297 ? -11.257 -14.061 -2.515 1.00 84.12 297 VAL A O 1
ATOM 2229 N N . ALA A 1 298 ? -12.396 -12.191 -2.993 1.00 74.62 298 ALA A N 1
ATOM 2230 C CA . ALA A 1 298 ? -13.428 -12.429 -1.990 1.00 74.62 298 ALA A CA 1
ATOM 2231 C C . ALA A 1 298 ? -14.388 -13.534 -2.462 1.00 74.62 298 ALA A C 1
ATOM 2233 O O . ALA A 1 298 ? -15.112 -13.357 -3.447 1.00 74.62 298 ALA A O 1
ATOM 2234 N N . GLU A 1 299 ? -14.405 -14.667 -1.758 1.00 76.06 299 GLU A N 1
ATOM 2235 C CA . GLU A 1 299 ? -15.353 -15.749 -2.021 1.00 76.06 299 GLU A CA 1
ATOM 2236 C C . GLU A 1 299 ? -16.733 -15.488 -1.382 1.00 76.06 299 GLU A C 1
ATOM 2238 O O . GLU A 1 299 ? -16.815 -14.954 -0.272 1.00 76.06 299 GLU A O 1
ATOM 2243 N N . PRO A 1 300 ? -17.836 -15.912 -2.030 1.00 78.38 300 PRO A N 1
ATOM 2244 C CA . PRO A 1 300 ? -17.890 -16.559 -3.341 1.00 78.38 300 PRO A CA 1
ATOM 2245 C C . PRO A 1 300 ? -17.676 -15.556 -4.482 1.00 78.38 300 PRO A C 1
ATOM 2247 O O . PRO A 1 300 ? -18.216 -14.452 -4.461 1.00 78.38 300 PRO A O 1
ATOM 2250 N N . VAL A 1 301 ? -16.939 -15.972 -5.512 1.00 76.00 301 VAL A N 1
ATOM 2251 C CA . VAL A 1 301 ? -16.704 -15.143 -6.701 1.00 76.00 301 VAL A CA 1
ATOM 2252 C C . VAL A 1 301 ? -17.944 -15.208 -7.600 1.00 76.00 301 VAL A C 1
ATOM 2254 O O . VAL A 1 301 ? -18.247 -16.285 -8.127 1.00 76.00 301 VAL A O 1
ATOM 2257 N N . PRO A 1 302 ? -18.708 -14.114 -7.774 1.00 75.56 302 PRO A N 1
ATOM 2258 C CA . PRO A 1 302 ? -19.819 -14.114 -8.716 1.00 75.56 302 PRO A CA 1
ATOM 2259 C C . PRO A 1 302 ? -19.287 -14.268 -10.151 1.00 75.56 302 PRO A C 1
ATOM 2261 O O . PRO A 1 302 ? -18.173 -13.831 -10.438 1.00 75.56 302 PRO A O 1
ATOM 2264 N N . PRO A 1 303 ? -20.061 -14.865 -11.075 1.00 79.31 303 PRO A N 1
ATOM 2265 C CA . PRO A 1 303 ? -19.658 -14.929 -12.473 1.00 79.31 303 PRO A CA 1
ATOM 2266 C C . PRO A 1 303 ? -19.570 -13.511 -13.050 1.00 79.31 303 PRO A C 1
ATOM 2268 O O . PRO A 1 303 ? -20.572 -12.801 -13.137 1.00 79.31 303 PRO A O 1
ATOM 2271 N N . GLU A 1 304 ? -18.366 -13.124 -13.455 1.00 79.44 304 GLU A N 1
ATOM 2272 C CA . GLU A 1 304 ? -18.038 -11.821 -14.027 1.00 79.44 304 GLU A CA 1
ATOM 2273 C C . GLU A 1 304 ? -17.326 -12.027 -15.371 1.00 79.44 304 GLU A C 1
ATOM 2275 O O . GLU A 1 304 ? -16.548 -12.969 -15.533 1.00 79.44 304 GLU A O 1
ATOM 2280 N N . ALA A 1 305 ? -17.608 -11.168 -16.353 1.00 79.94 305 ALA A N 1
ATOM 2281 C CA . ALA A 1 305 ? -16.956 -11.203 -17.658 1.00 79.94 305 ALA A CA 1
ATOM 2282 C C . ALA A 1 305 ? -16.684 -9.783 -18.161 1.00 79.94 305 ALA A C 1
ATOM 2284 O O . ALA A 1 305 ? -17.585 -8.943 -18.187 1.00 79.94 305 ALA A O 1
ATOM 2285 N N . SER A 1 306 ? -15.457 -9.545 -18.619 1.00 74.62 306 SER A N 1
ATOM 2286 C CA . SER A 1 306 ? -15.056 -8.276 -19.224 1.00 74.62 306 SER A CA 1
ATOM 2287 C C . SER A 1 306 ? -15.302 -8.310 -20.729 1.00 74.62 306 SER A C 1
ATOM 2289 O O . SER A 1 306 ? -14.772 -9.164 -21.437 1.00 74.62 306 SER A O 1
ATOM 2291 N N . LEU A 1 307 ? -16.088 -7.360 -21.237 1.00 77.19 307 LEU A N 1
ATOM 2292 C CA . LEU A 1 307 ? -16.318 -7.186 -22.671 1.00 77.19 307 LEU A CA 1
ATOM 2293 C C . LEU A 1 307 ? -15.550 -5.960 -23.158 1.00 77.19 307 LEU A C 1
ATOM 2295 O O . LEU A 1 307 ? -15.794 -4.844 -22.701 1.00 77.19 307 LEU A O 1
ATOM 2299 N N . ARG A 1 308 ? -14.628 -6.164 -24.101 1.00 73.62 308 ARG A N 1
ATOM 2300 C CA . ARG A 1 308 ? -13.922 -5.074 -24.782 1.00 73.62 308 ARG A CA 1
ATOM 2301 C C . ARG A 1 308 ? -14.608 -4.787 -26.112 1.00 73.62 308 ARG A C 1
ATOM 2303 O O . ARG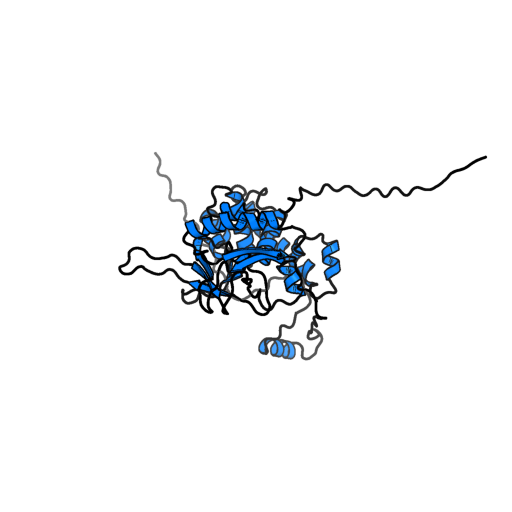 A 1 308 ? -14.816 -5.695 -26.913 1.00 73.62 308 ARG A O 1
ATOM 2310 N N . PHE A 1 309 ? -14.932 -3.521 -26.345 1.00 79.56 309 PHE A N 1
ATOM 2311 C CA . PHE A 1 309 ? -15.485 -3.036 -27.605 1.00 79.56 309 PHE A CA 1
ATOM 2312 C C . PHE A 1 309 ? -14.505 -2.048 -28.233 1.00 79.56 309 PHE A C 1
ATOM 2314 O O . PHE A 1 309 ? -13.881 -1.255 -27.530 1.00 79.56 309 PHE A O 1
ATOM 2321 N N . GLY A 1 310 ? -14.393 -2.083 -29.555 1.00 80.38 310 GLY A N 1
ATOM 2322 C CA . GLY A 1 310 ? -13.594 -1.144 -30.332 1.00 80.38 310 GLY A CA 1
ATOM 2323 C C . GLY A 1 310 ? -14.296 -0.818 -31.642 1.00 80.38 310 GLY A C 1
ATOM 2324 O O . GLY A 1 310 ? -15.120 -1.599 -32.127 1.00 80.38 310 GLY A O 1
ATOM 2325 N N . VAL A 1 311 ? -13.997 0.351 -32.200 1.00 85.31 311 VAL A N 1
ATOM 2326 C CA . VAL A 1 311 ? -14.369 0.677 -33.580 1.00 85.31 311 VAL A CA 1
ATOM 2327 C C . VAL A 1 311 ? -13.331 0.029 -34.489 1.00 85.31 311 VAL A C 1
ATOM 2329 O O . VAL A 1 311 ? -12.141 0.153 -34.222 1.00 85.31 311 VAL A O 1
ATOM 2332 N N . ALA A 1 312 ? -13.768 -0.678 -35.529 1.00 86.69 312 ALA A N 1
ATOM 2333 C CA . ALA A 1 312 ? -12.847 -1.290 -36.482 1.00 86.69 312 ALA A CA 1
ATOM 2334 C C . ALA A 1 312 ? -12.082 -0.208 -37.259 1.00 86.69 312 ALA A C 1
ATOM 2336 O O . ALA A 1 312 ? -12.694 0.762 -37.704 1.00 86.69 312 ALA A O 1
ATOM 2337 N N . ASP A 1 313 ? -10.773 -0.380 -37.444 1.00 86.38 313 ASP A N 1
ATOM 2338 C CA . ASP A 1 313 ? -9.911 0.625 -38.092 1.00 86.38 313 ASP A CA 1
ATOM 2339 C C . ASP A 1 313 ? -10.308 0.923 -39.547 1.00 86.38 313 ASP A C 1
ATOM 2341 O O . ASP A 1 313 ? -10.008 1.990 -40.080 1.00 86.38 313 ASP A O 1
ATOM 2345 N N . ASP A 1 314 ? -10.995 -0.015 -40.200 1.00 90.12 314 ASP A N 1
ATOM 2346 C CA . ASP A 1 314 ? -11.512 0.109 -41.562 1.00 90.12 314 ASP A CA 1
ATOM 2347 C C . ASP A 1 314 ? -12.951 0.652 -41.629 1.00 90.12 314 ASP A C 1
ATOM 2349 O O . ASP A 1 314 ? -13.530 0.747 -42.716 1.00 90.12 314 ASP A O 1
ATOM 2353 N N . ASP A 1 315 ? -13.538 1.045 -40.493 1.00 92.88 315 ASP A N 1
ATOM 2354 C CA . ASP A 1 315 ? -14.858 1.663 -40.456 1.00 92.88 315 ASP A CA 1
ATOM 2355 C C . ASP A 1 315 ? -14.828 2.991 -41.233 1.00 92.88 315 ASP A C 1
ATOM 2357 O O . ASP A 1 315 ? -14.071 3.900 -40.878 1.00 92.88 315 ASP A O 1
ATOM 2361 N N . PRO A 1 316 ? -15.681 3.181 -42.258 1.00 94.62 316 PRO A N 1
ATOM 2362 C CA . PRO A 1 316 ? -15.713 4.425 -43.028 1.00 94.62 316 PRO A CA 1
ATOM 2363 C C . PRO A 1 316 ? -15.985 5.674 -42.181 1.00 94.62 316 PRO A C 1
ATOM 2365 O O . PRO A 1 316 ? -15.707 6.785 -42.622 1.00 94.62 316 PRO A O 1
ATOM 2368 N N . ASN A 1 317 ? -16.540 5.494 -40.977 1.00 92.81 317 ASN A N 1
ATOM 2369 C CA . ASN A 1 317 ? -16.816 6.556 -40.019 1.00 92.81 317 ASN A CA 1
ATOM 2370 C C . ASN A 1 317 ? -15.938 6.434 -38.762 1.00 92.81 317 ASN A C 1
ATOM 2372 O O . ASN A 1 317 ? -16.336 6.928 -37.705 1.00 92.81 317 ASN A O 1
ATOM 2376 N N . TYR A 1 318 ? -14.778 5.769 -38.846 1.00 88.19 318 TYR A N 1
ATOM 2377 C CA . TYR A 1 318 ? -13.867 5.557 -37.718 1.00 88.19 318 TYR A CA 1
ATOM 2378 C C . TYR A 1 318 ? -13.581 6.862 -36.974 1.00 88.19 318 TYR A C 1
ATOM 2380 O O . TYR A 1 318 ? -13.838 6.952 -35.777 1.00 88.19 318 TYR A O 1
ATOM 2388 N N . ASP A 1 319 ? -13.162 7.909 -37.691 1.00 87.12 319 ASP A N 1
ATOM 2389 C CA . ASP A 1 319 ? -12.827 9.207 -37.096 1.00 87.12 319 ASP A CA 1
ATOM 2390 C C . ASP A 1 319 ? -14.010 9.846 -36.354 1.00 87.12 319 ASP A C 1
ATOM 2392 O O . ASP A 1 319 ? -13.837 10.436 -35.286 1.00 87.12 319 ASP A O 1
ATOM 2396 N N . GLU A 1 320 ? -15.223 9.740 -36.901 1.00 88.50 320 GLU A N 1
ATOM 2397 C CA . GLU A 1 320 ? -16.428 10.293 -36.276 1.00 88.50 320 GLU A CA 1
ATOM 2398 C C . GLU A 1 320 ? -16.819 9.497 -35.031 1.00 88.50 320 GLU A C 1
ATOM 2400 O O . GLU A 1 320 ? -17.106 10.087 -33.988 1.00 88.50 320 GLU A O 1
ATOM 2405 N N . LYS A 1 321 ? -16.773 8.163 -35.111 1.00 86.69 321 LYS A N 1
ATOM 2406 C CA . LYS A 1 321 ? -17.098 7.258 -34.002 1.00 86.69 321 LYS A CA 1
ATOM 2407 C C . LYS A 1 321 ? -16.069 7.340 -32.880 1.00 86.69 321 LYS A C 1
ATOM 2409 O O . LYS A 1 321 ? -16.457 7.426 -31.719 1.00 86.69 321 LYS A O 1
ATOM 2414 N N . ALA A 1 322 ? -14.781 7.392 -33.210 1.00 82.56 322 ALA A N 1
ATOM 2415 C CA . ALA A 1 322 ? -13.697 7.565 -32.250 1.00 82.56 322 ALA A CA 1
ATOM 2416 C C . ALA A 1 322 ? -13.799 8.921 -31.537 1.00 82.56 322 ALA A C 1
ATOM 2418 O O . ALA A 1 322 ? -13.685 8.988 -30.313 1.00 82.56 322 ALA A O 1
ATOM 2419 N N . ARG A 1 323 ? -14.094 10.007 -32.270 1.00 79.50 323 ARG A N 1
ATOM 2420 C CA . ARG A 1 323 ? -14.338 11.330 -31.666 1.00 79.50 323 ARG A CA 1
ATOM 2421 C C . ARG A 1 323 ? -15.582 11.345 -30.787 1.00 79.50 323 ARG A C 1
ATOM 2423 O O . ARG A 1 323 ? -15.533 11.915 -29.701 1.00 79.50 323 ARG A O 1
ATOM 2430 N N . ALA A 1 324 ? -16.679 10.739 -31.237 1.00 78.06 324 ALA A N 1
ATOM 2431 C CA . ALA A 1 324 ? -17.903 10.643 -30.450 1.00 78.06 324 ALA A CA 1
ATOM 2432 C C . ALA A 1 324 ? -17.672 9.848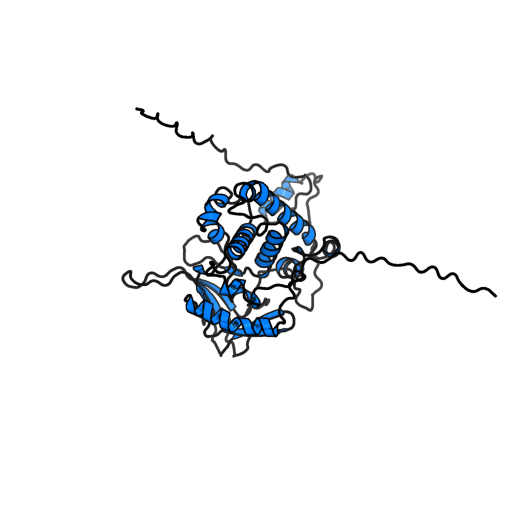 -29.15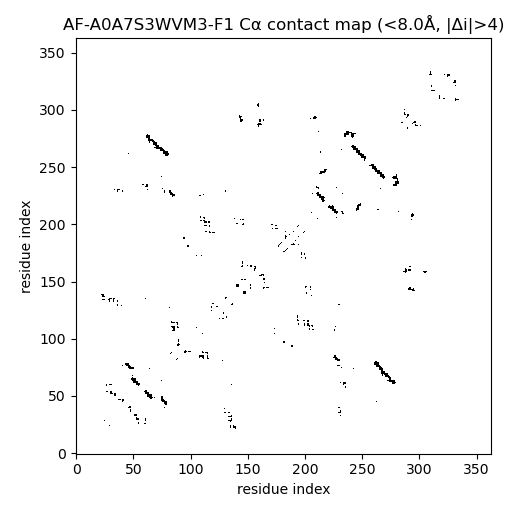5 1.00 78.06 324 ALA A C 1
ATOM 2434 O O . ALA A 1 324 ? -18.076 10.313 -28.093 1.00 78.06 324 ALA A O 1
ATOM 2435 N N . GLY A 1 325 ? -16.952 8.722 -29.233 1.00 71.00 325 GLY A N 1
ATOM 2436 C CA . GLY A 1 325 ? -16.548 7.920 -28.075 1.00 71.00 325 GLY A CA 1
ATOM 2437 C C . GLY A 1 325 ? -15.658 8.690 -27.094 1.00 71.00 325 GLY A C 1
ATOM 2438 O O . GLY A 1 325 ? -15.916 8.698 -25.891 1.00 71.00 325 GLY A O 1
ATOM 2439 N N . ALA A 1 326 ? -14.665 9.430 -27.599 1.00 65.62 326 ALA A N 1
ATOM 2440 C CA . ALA A 1 326 ? -13.804 10.272 -26.767 1.00 65.62 326 ALA A CA 1
ATOM 2441 C C . ALA A 1 326 ? -14.581 11.395 -26.052 1.00 65.62 326 ALA A C 1
ATOM 2443 O O . ALA A 1 326 ? -14.277 11.726 -24.908 1.00 65.62 326 ALA A O 1
ATOM 2444 N N . LEU A 1 327 ? -15.600 11.969 -26.702 1.00 61.28 327 LEU A N 1
ATOM 2445 C CA . LEU A 1 327 ? -16.467 12.997 -26.115 1.00 61.28 327 LEU A CA 1
ATOM 2446 C C . LEU A 1 327 ? -17.472 12.428 -25.102 1.00 61.28 327 LEU A C 1
ATOM 2448 O O . LEU A 1 327 ? -17.865 13.145 -24.184 1.00 61.28 327 LEU A O 1
ATOM 2452 N N . SER A 1 328 ? -17.883 11.164 -25.246 1.00 63.59 328 SER A N 1
ATOM 2453 C CA . SER A 1 328 ? -18.785 10.487 -24.306 1.00 63.59 328 SER A CA 1
ATOM 2454 C C . SER A 1 328 ? -18.075 9.880 -23.092 1.00 63.59 328 SER A C 1
ATOM 2456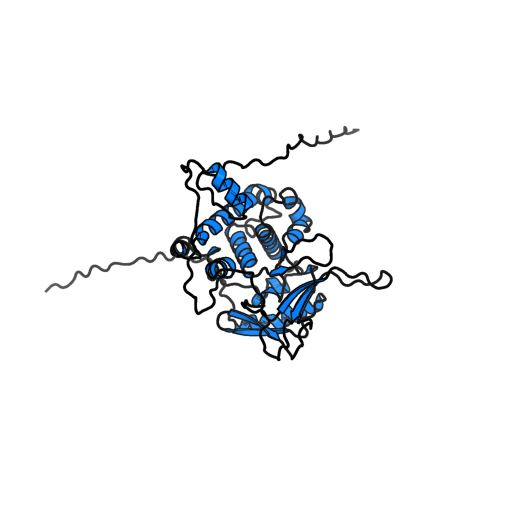 O O . SER A 1 328 ? -18.739 9.286 -22.248 1.00 63.59 328 SER A O 1
ATOM 2458 N N . GLY A 1 329 ? -16.746 10.010 -22.992 1.00 52.69 329 GLY A N 1
ATOM 2459 C CA . GLY A 1 329 ? -15.953 9.394 -21.924 1.00 52.69 329 GLY A CA 1
ATOM 2460 C C . GLY A 1 329 ? -15.790 7.878 -22.078 1.00 52.69 329 GLY A C 1
ATOM 2461 O O . GLY A 1 329 ? -15.464 7.197 -21.112 1.00 52.69 329 GLY A O 1
ATOM 2462 N N . THR A 1 330 ? -16.027 7.336 -23.275 1.00 53.19 330 THR A N 1
ATOM 2463 C CA . THR A 1 330 ? -15.835 5.916 -23.588 1.00 53.19 330 THR A CA 1
ATOM 2464 C C . THR A 1 330 ? -14.442 5.729 -24.192 1.00 53.19 330 THR A C 1
ATOM 2466 O O . THR A 1 330 ? -14.168 6.198 -25.297 1.00 53.19 330 THR A O 1
ATOM 2469 N N . THR A 1 331 ? -13.537 5.062 -23.477 1.00 45.88 331 THR A N 1
ATOM 2470 C CA . THR A 1 331 ? -12.191 4.735 -23.967 1.00 45.88 331 THR A CA 1
ATOM 2471 C C . THR A 1 331 ? -12.271 3.671 -25.063 1.00 45.88 331 THR A C 1
ATOM 2473 O O . THR A 1 331 ? -12.524 2.499 -24.801 1.00 45.88 331 THR A O 1
ATOM 2476 N N . CYS A 1 332 ? -12.053 4.073 -26.315 1.00 39.88 332 CYS A N 1
ATOM 2477 C CA . CYS A 1 332 ? -11.805 3.145 -27.416 1.00 39.88 332 CYS A CA 1
ATOM 2478 C C . CYS A 1 332 ? -10.314 2.783 -27.384 1.00 39.88 332 CYS A C 1
ATOM 2480 O O . CYS A 1 332 ? -9.473 3.656 -27.603 1.00 39.88 332 CYS A O 1
ATOM 2482 N N . HIS A 1 333 ? -9.969 1.534 -27.061 1.00 37.31 333 HIS A N 1
ATOM 2483 C CA . HIS A 1 333 ? -8.579 1.081 -27.129 1.00 37.31 333 HIS A CA 1
ATOM 2484 C C . HIS A 1 333 ? -8.146 1.025 -28.597 1.00 37.31 333 HIS A C 1
ATOM 2486 O O . HIS A 1 333 ? -8.722 0.284 -29.391 1.00 37.31 333 HIS A O 1
ATOM 2492 N N . ILE A 1 334 ? -7.159 1.850 -28.945 1.00 34.84 334 ILE A N 1
ATOM 2493 C CA . ILE A 1 334 ? -6.532 1.892 -30.266 1.00 34.84 334 ILE A CA 1
ATOM 2494 C C . ILE A 1 334 ? -5.556 0.714 -30.325 1.00 34.84 334 ILE A C 1
ATOM 2496 O O . ILE A 1 334 ? -4.592 0.686 -29.558 1.00 34.84 334 ILE A O 1
ATOM 2500 N N . ALA A 1 335 ? -5.823 -0.264 -31.187 1.00 31.45 335 ALA A N 1
ATOM 2501 C CA . ALA A 1 335 ? -4.901 -1.361 -31.446 1.00 31.45 335 ALA A CA 1
ATOM 2502 C C . ALA A 1 335 ? -3.866 -0.948 -32.517 1.00 31.45 335 ALA A C 1
ATOM 2504 O O . ALA A 1 335 ? -4.204 -0.297 -33.497 1.00 31.45 335 ALA A O 1
ATOM 2505 N N . ASP A 1 336 ? -2.612 -1.352 -32.289 1.00 29.47 336 ASP A N 1
ATOM 2506 C CA . ASP A 1 336 ? -1.436 -1.356 -33.179 1.00 29.47 336 ASP A CA 1
ATOM 2507 C C . ASP A 1 336 ? -0.664 -0.057 -33.505 1.00 29.47 336 ASP A C 1
ATOM 2509 O O . ASP A 1 336 ? -0.888 0.629 -34.500 1.00 29.47 336 ASP A O 1
ATOM 2513 N N . THR A 1 337 ? 0.436 0.173 -32.768 1.00 25.34 337 THR A N 1
ATOM 2514 C CA . THR A 1 337 ? 1.827 0.065 -33.293 1.00 25.34 337 THR A CA 1
ATOM 2515 C C . THR A 1 337 ? 2.858 0.153 -32.145 1.00 25.34 337 THR A C 1
ATOM 2517 O O . THR A 1 337 ? 2.591 0.806 -31.136 1.00 25.34 337 THR A O 1
ATOM 2520 N N . PRO A 1 338 ? 4.051 -0.477 -32.254 1.00 27.62 338 PRO A N 1
ATOM 2521 C CA . PRO A 1 338 ? 5.043 -0.485 -31.182 1.00 27.62 338 PRO A CA 1
ATOM 2522 C C . PRO A 1 338 ? 5.571 0.930 -30.951 1.00 27.62 338 PRO A C 1
ATOM 2524 O O . PRO A 1 338 ? 5.912 1.624 -31.912 1.00 27.62 338 PRO A O 1
ATOM 2527 N N . ALA A 1 339 ? 5.615 1.322 -29.675 1.00 32.97 339 ALA A N 1
ATOM 2528 C CA . ALA A 1 339 ? 6.212 2.529 -29.107 1.00 32.97 339 ALA A CA 1
ATOM 2529 C C . ALA A 1 339 ? 6.856 3.481 -30.133 1.00 32.97 339 ALA A C 1
ATOM 2531 O O . ALA A 1 339 ? 8.072 3.510 -30.333 1.00 32.97 339 ALA A O 1
ATOM 2532 N N . ARG A 1 340 ? 6.037 4.320 -30.769 1.00 25.42 340 ARG A N 1
ATOM 2533 C CA . ARG A 1 340 ? 6.515 5.585 -31.324 1.00 25.42 340 ARG A CA 1
ATOM 2534 C C . ARG A 1 340 ? 5.906 6.694 -30.497 1.00 25.42 340 ARG A C 1
ATOM 2536 O O . ARG A 1 340 ? 4.696 6.880 -30.493 1.00 25.42 340 ARG A O 1
ATOM 2543 N N . HIS A 1 341 ? 6.801 7.369 -29.779 1.00 29.88 341 HIS A N 1
ATOM 2544 C CA . HIS A 1 341 ? 6.621 8.633 -29.077 1.00 29.88 341 HIS A CA 1
ATOM 2545 C C . HIS A 1 341 ? 5.369 9.387 -29.527 1.00 29.88 341 HIS A C 1
ATOM 2547 O O . HIS A 1 341 ? 5.326 9.903 -30.643 1.00 29.88 341 HIS A O 1
ATOM 2553 N N . CYS A 1 342 ? 4.385 9.491 -28.637 1.00 23.75 342 CYS A N 1
ATOM 2554 C CA . CYS A 1 342 ? 3.308 10.454 -28.777 1.00 23.75 342 CYS A CA 1
ATOM 2555 C C . CYS A 1 342 ? 3.862 11.833 -28.370 1.00 23.75 342 CYS A C 1
ATOM 2557 O O . CYS A 1 342 ? 4.141 12.041 -27.189 1.00 23.75 342 CYS A O 1
ATOM 2559 N N . PRO A 1 343 ? 4.053 12.797 -29.292 1.00 26.61 343 PRO A N 1
ATOM 2560 C CA . PRO A 1 343 ? 4.481 14.134 -28.928 1.00 26.61 343 PRO A CA 1
ATOM 2561 C C . PRO A 1 343 ? 3.232 14.970 -28.641 1.00 26.61 343 PRO A C 1
ATOM 2563 O O . PRO A 1 343 ? 2.449 15.260 -29.548 1.00 26.61 343 PRO A O 1
ATOM 2566 N N . ARG A 1 344 ? 3.044 15.416 -27.396 1.00 27.66 344 ARG A N 1
ATOM 2567 C CA . ARG A 1 344 ? 2.115 16.515 -27.106 1.00 27.66 344 ARG A CA 1
ATOM 2568 C C . ARG A 1 344 ? 2.856 17.749 -26.603 1.00 27.66 344 ARG A C 1
ATOM 2570 O O . ARG A 1 344 ? 3.418 17.772 -25.522 1.00 27.66 344 ARG A O 1
ATOM 2577 N N . ALA A 1 345 ? 2.813 18.760 -27.471 1.00 29.62 345 ALA A N 1
ATOM 2578 C CA . ALA A 1 345 ? 2.718 20.191 -27.199 1.00 29.62 345 ALA A CA 1
ATOM 2579 C C . ALA A 1 345 ? 3.516 20.755 -26.008 1.00 29.62 345 ALA A C 1
ATOM 2581 O O . ALA A 1 345 ? 2.971 21.069 -24.958 1.00 29.62 345 ALA A O 1
ATOM 2582 N N . GLY A 1 346 ? 4.789 21.041 -26.268 1.00 28.56 346 GLY A N 1
ATOM 2583 C CA . GLY A 1 346 ? 5.602 21.956 -25.475 1.00 28.56 346 GLY A CA 1
ATOM 2584 C C . GLY A 1 346 ? 7.024 21.937 -26.009 1.00 28.56 346 GLY A C 1
ATOM 2585 O O . GLY A 1 346 ? 7.761 20.994 -25.765 1.00 28.56 346 GLY A O 1
ATOM 2586 N N . ARG A 1 347 ? 7.411 22.930 -26.814 1.00 28.84 347 ARG A N 1
ATOM 2587 C CA . ARG A 1 347 ? 8.810 23.064 -27.244 1.00 28.84 347 ARG A CA 1
ATOM 2588 C C . ARG A 1 347 ? 9.691 23.272 -26.002 1.00 28.84 347 ARG A C 1
ATOM 2590 O O . ARG A 1 347 ? 9.426 24.239 -25.288 1.00 28.84 347 ARG A O 1
ATOM 2597 N N . PRO A 1 348 ? 10.774 22.509 -25.787 1.00 31.31 348 PRO A N 1
ATOM 2598 C CA . PRO A 1 348 ? 11.856 22.986 -24.946 1.00 31.31 348 PRO A CA 1
ATOM 2599 C C . PRO A 1 348 ? 12.685 23.999 -25.751 1.00 31.31 348 PRO A C 1
ATOM 2601 O O . PRO A 1 348 ? 13.123 23.732 -26.871 1.00 31.31 348 PRO A O 1
ATOM 2604 N N . ASN A 1 349 ? 12.859 25.199 -25.200 1.00 33.38 349 ASN A N 1
ATOM 2605 C CA . ASN A 1 349 ? 13.885 26.139 -25.656 1.00 33.38 349 ASN A CA 1
ATOM 2606 C C . ASN A 1 349 ? 15.263 25.615 -25.180 1.00 33.38 349 ASN A C 1
ATOM 2608 O O . ASN A 1 349 ? 15.320 24.918 -24.166 1.00 33.38 349 ASN A O 1
ATOM 2612 N N . PRO A 1 350 ? 16.371 25.893 -25.888 1.00 35.94 350 PRO A N 1
ATOM 2613 C CA . PRO A 1 350 ? 17.604 25.134 -25.742 1.00 35.94 350 PRO A CA 1
ATOM 2614 C C . PRO A 1 350 ? 18.397 25.541 -24.494 1.00 35.94 350 PRO A C 1
ATOM 2616 O O . PRO A 1 350 ? 18.530 26.726 -24.207 1.00 35.94 350 PRO A O 1
ATOM 2619 N N . GLN A 1 351 ? 18.947 24.517 -23.833 1.00 34.09 351 GLN A N 1
ATOM 2620 C CA . GLN A 1 351 ? 20.133 24.471 -22.964 1.00 34.09 351 GLN A CA 1
ATOM 2621 C C . GLN A 1 351 ? 20.430 25.684 -22.052 1.00 34.09 351 GLN A C 1
ATOM 2623 O O . GLN A 1 351 ? 20.776 26.762 -22.546 1.00 34.09 351 GLN A O 1
ATOM 2628 N N . PRO A 1 352 ? 20.500 25.505 -20.717 1.00 34.34 352 PRO A N 1
ATOM 2629 C CA . PRO A 1 352 ? 21.217 26.459 -19.885 1.00 34.34 352 PRO A CA 1
ATOM 2630 C C . PRO A 1 352 ? 22.715 26.394 -20.223 1.00 34.34 352 PRO A C 1
ATOM 2632 O O . PRO A 1 352 ? 23.359 25.349 -20.138 1.00 34.34 352 PRO A O 1
ATOM 2635 N N . ARG A 1 353 ? 23.282 27.532 -20.639 1.00 36.31 353 ARG A N 1
ATOM 2636 C CA . ARG A 1 353 ? 24.733 27.701 -20.768 1.00 36.31 353 ARG A CA 1
ATOM 2637 C C . ARG A 1 353 ? 25.368 27.501 -19.394 1.00 36.31 353 ARG A C 1
ATOM 2639 O O . ARG A 1 353 ? 25.053 28.241 -18.465 1.00 36.31 353 ARG A O 1
ATOM 2646 N N . LEU A 1 354 ? 26.297 26.555 -19.301 1.00 37.62 354 LEU A N 1
ATOM 2647 C CA . LEU A 1 354 ? 27.245 26.474 -18.193 1.00 37.62 354 LEU A CA 1
ATOM 2648 C C . LEU A 1 354 ? 27.959 27.832 -18.034 1.00 37.62 354 LEU A C 1
ATOM 2650 O O . LEU A 1 354 ? 28.366 28.420 -19.045 1.00 37.62 354 LEU A O 1
ATOM 2654 N N . PRO A 1 355 ? 28.131 28.358 -16.810 1.00 36.38 355 PRO A N 1
ATOM 2655 C CA . PRO A 1 355 ? 28.983 29.517 -16.602 1.00 36.38 355 PRO A CA 1
ATOM 2656 C C . PRO A 1 355 ? 30.438 29.142 -16.918 1.00 36.38 355 PRO A C 1
ATOM 2658 O O . PRO A 1 355 ? 30.959 28.140 -16.431 1.00 36.38 355 PRO A O 1
ATOM 2661 N N . ASN A 1 356 ? 31.092 29.956 -17.751 1.00 38.41 356 ASN A N 1
ATOM 2662 C CA . ASN A 1 356 ? 32.532 29.866 -17.994 1.00 38.41 356 ASN A CA 1
ATOM 2663 C C . ASN A 1 356 ? 33.298 29.942 -16.658 1.00 38.41 356 ASN A C 1
ATOM 2665 O O . ASN A 1 356 ? 32.964 30.794 -15.829 1.00 38.41 356 ASN A O 1
ATOM 2669 N N . PRO A 1 357 ? 34.360 29.145 -16.461 1.00 36.91 357 PRO A N 1
ATOM 2670 C CA . PRO A 1 357 ? 35.239 29.317 -15.316 1.00 36.91 357 PRO A CA 1
ATOM 2671 C C . PRO A 1 357 ? 36.005 30.640 -15.456 1.00 36.91 357 PRO A C 1
ATOM 2673 O O . PRO A 1 357 ? 36.723 30.861 -16.433 1.00 36.91 357 PRO A O 1
ATOM 2676 N N . SER A 1 358 ? 35.845 31.534 -14.480 1.00 40.78 358 SER A N 1
ATOM 2677 C CA . SER A 1 358 ? 36.710 32.709 -14.332 1.00 40.78 358 SER A CA 1
ATOM 2678 C C . SER A 1 358 ? 38.159 32.269 -14.075 1.00 40.78 358 SER A C 1
ATOM 2680 O O . SER A 1 358 ? 38.382 31.250 -13.416 1.00 40.78 358 SER A O 1
ATOM 2682 N N . PRO A 1 359 ? 39.154 33.008 -14.594 1.00 43.84 359 PRO A N 1
ATOM 2683 C CA . PRO A 1 359 ? 40.536 32.563 -14.615 1.00 43.84 359 PRO A CA 1
ATOM 2684 C C . PRO A 1 359 ? 41.177 32.637 -13.227 1.00 43.84 359 PRO A C 1
ATOM 2686 O O . PRO A 1 359 ? 41.026 33.610 -12.489 1.00 43.84 359 PRO A O 1
ATOM 2689 N N . ASN A 1 360 ? 41.937 31.590 -12.925 1.00 41.34 360 ASN A N 1
ATOM 2690 C CA . ASN A 1 360 ? 42.870 31.493 -11.810 1.00 41.34 360 ASN A CA 1
ATOM 2691 C C . ASN A 1 360 ? 43.837 32.697 -11.806 1.00 41.34 360 ASN A C 1
ATOM 2693 O O . ASN A 1 360 ? 44.473 32.937 -12.837 1.00 41.34 360 ASN A O 1
ATOM 2697 N N . PRO A 1 361 ? 44.046 33.406 -10.686 1.00 42.03 361 PRO A N 1
ATOM 2698 C CA . PRO A 1 361 ? 45.250 34.192 -10.502 1.00 42.03 361 PRO A CA 1
ATOM 2699 C C . PRO A 1 361 ? 46.292 33.328 -9.775 1.00 42.03 361 PRO A C 1
ATOM 2701 O O . PRO A 1 361 ? 46.131 32.977 -8.611 1.00 42.03 361 PRO A O 1
ATOM 2704 N N . GLN A 1 362 ? 47.364 32.983 -10.483 1.00 44.22 362 GLN A N 1
ATOM 2705 C CA . GLN A 1 362 ? 48.681 32.756 -9.881 1.00 44.22 362 GLN A CA 1
ATOM 2706 C C . GLN A 1 362 ? 49.578 33.945 -10.255 1.00 44.22 362 GLN A C 1
ATOM 2708 O O . GLN A 1 362 ? 49.308 34.581 -11.282 1.00 44.22 362 GLN A O 1
ATOM 2713 N N . PRO A 1 363 ? 50.649 34.244 -9.501 1.00 47.31 363 PRO A N 1
ATOM 2714 C CA . PRO A 1 363 ? 51.273 33.449 -8.436 1.00 47.31 363 PRO A CA 1
ATOM 2715 C C . PRO A 1 363 ? 51.050 33.956 -7.007 1.00 47.31 363 PRO A C 1
ATOM 2717 O O . PRO A 1 363 ? 50.801 35.169 -6.822 1.00 47.31 363 PRO A O 1
#

InterPro domains:
  IPR044431 RBCMT, SET domain [cd19179] (55-297)
  IPR046341 SET domain superfamily [SSF82199] (35-298)
  IPR050600 SETD3/SETD6 methyltransferase [PTHR13271] (36-323)

=== Feature glossary ===
The record interleaves many kinds of information about one protein. Here is each kind framed as the question it answers.

Q: What does the local fold look like, residue by residue?
A: The Foldseek 3Di string encodes local tertiary geometry as a 20-letter alphabet — one character per residue — derived from the relative positions of nearby Cα atoms. Unlike the amino-acid sequence, 3Di is a direct function of the 3D structure, so two proteins with the same fold have similar 3Di strings even at low sequence identity.

Q: Which residues are in helices, strands, or loops?
A: The SS8 string is DSSP's per-residue secondary-structure call. α-helix (H) means an i→i+4 H-bond ladder; β-strand (E) means the residue participates in a β-sheet; 3₁₀ (G) and π (I) are tighter and wider helices; T/S are turns/bends; '-' is loop.

Q: How big and how compact is the whole molecule?
A: Radius of gyration (Rg) is the root-mean-square distance of Cα atoms from their centroid — a single number for overall size and compactness. A globular domain of N residues has Rg ≈ 2.2·N^0.38 Å; an extended or disordered chain has a much larger Rg. The Cα contact count is the number of residue pairs whose Cα atoms are within 8 Å and are more than four positions apart in sequence — a standard proxy for tertiary packing density. The bounding box is the smallest axis-aligned box enclosing all Cα atoms.

Q: Where is each backbone atom in 3D?
A: Structure coordinates are given as an mmCIF _atom_site loop: one row per atom with element, residue name, chain id, sequence number, and x/y/z position in Å. Only the four main-chain atoms per residue are included here; side chains are omitted to keep the record compact.

Q: What is the amino-acid chain?
A: Primary structure: the covalent order of the twenty standard amino acids along the backbone. Two proteins with the same sequence will (almost always) fold to the same structure; two with 30% identity often share a fold but not the details.

Q: What if only a Cα trace is available?
A: Three-state secondary structure (P-SEA) collapses the eight DSSP classes into helix (a), strand (b), and coil (c). P-SEA assigns these from Cα geometry alone — distances and angles — without requiring backbone oxygens, so it works on any Cα trace.

Q: What family and function is it annotated with?
A: Database cross-references. InterPro integrates a dozen domain/family signature databases into unified entries with residue-range hits. GO terms attach function/process/location labels with evidence codes. CATH codes position the fold in a four-level structural taxonomy. Organism is the NCBI-taxonomy species name.

Q: How confident is the AlphaFold model at each residue?
A: pLDDT is the predicted lDDT-Cα score: AlphaFold's confidence that the local environment of each residue (all inter-atomic distances within 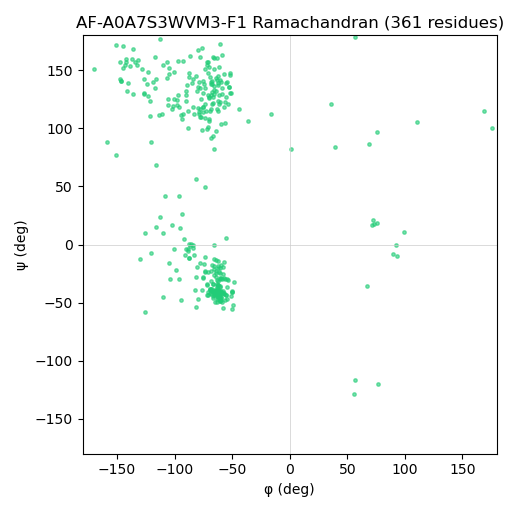15 Å) is correctly placed. It is a per-residue number between 0 and 100, with higher meaning more reliable.

Q: How mobile is each atom in the crystal?
A: B-factor (Debye–Waller factor) reflects atomic displacement in the crystal lattice. It is an experimental observable (units Å²), not a prediction; low values mean the atom is pinned down, high values mean it moves or is heterogeneous across the crystal.

Q: Which residues are buried vs exposed?
A: SASA measures how much of the protein is reachable by solvent. It is computed by rolling a water-sized probe over the atomic surface and summing the exposed area (Å²). Per-residue SASA distinguishes core (buried, low SASA) from surface (exposed, high SASA) residues; total SASA is a whole-molecule size measure.

Q: What do the diagnostic plots show?
A: Plot images: a contact map (which residues are close in 3D, as an N×N binary image), a Ramachandran scatter (backbone torsion angles, revealing secondary-structure composition at a glance), and — for AlphaFold structures — a PAE heatmap (pairwise prediction confidence).

Q: What known structures does this most resemble?
A: The Foldseek neighbor list gives the closest experimentally determined structures in the PDB, ranked by structural alignment. TM-score near 1 means near-identical fold; near 0.3 means only rough topology match. This is how one finds what a novel AlphaFold prediction most resembles in the solved-structure universe.

Q: Are the domains correctly placed relative to each other?
A: Predicted aligned error is AlphaFold's pairwise confidence. Unlike pLDDT (per-residue), PAE is per-residue-pair and captures whether two parts of the structure are correctly placed relative to each other. Units are ångströms of expected positional error.

Q: What do the rendered images show?
A: Structure images are PyMOL renders from six orthogonal camera directions. Cartoon representation draws helices as coils and strands as arrows; sticks shows the backbone as bonds; surface shows the solvent-excluded envelope. Rainbow coloring maps sequence position to hue (blue→red, N→C); chain coloring assigns a distinct color per polypeptide.

Q: What are the backbone torsion angles?
A: φ (phi) and ψ (psi) are the two rotatable backbone dihedrals per residue: φ is the C(i-1)–N–Cα–C torsion, ψ is the N–Cα–C–N(i+1) torsion, both in degrees on (−180°, 180°]. α-helical residues cluster near (−60°, −45°); β-strand residues near (−120°, +130°). A Ramachandran plot is simply a scatter of (φ, ψ) for every residue.